Protein AF-A0A1M7KJ35-F1 (afdb_monomer_lite)

pLDDT: mean 88.98, std 11.98, range [30.45, 98.56]

Organism: Ruminococcus flavefaciens (NCBI:txid1265)

Secondary structure (DSSP, 8-state):
---HHHHHHHHHHHHHHHHHTS-THHHHHHHHHTSEE---SS-PSSSEEEEE--SSTTSPPEEEEEEEEEEESSEEEEEETTEEEEEEHHHHHHHHHHHHHHHHHHHHHT-SS--HHHHHHHHHHHHHHHHHHTT--HHHHHHHHHHHHHHHHTTHHHHHHHHHHHHHHHT-EEEEEEEEEEE----SEEEEETTEEEEESS-----BHHHHHHHHTS-TT--EEEEEEE-TT-SSEEEEEEETTSHHHHHHHTT-PPBEE--GGGS--TT--SEEEEEEEEEEEEETTEEEEEEEEEEEE--HHHHHHHHHHHHHHHHHHHHHT--EEE-HHHHHHHHHHGGGEEEEEE-SS-SS-EEEEESSPPPHHHHHHHHHHHHHHHTHHHHHHHTTTTTTGGG--

Sequence (401 aa):
MVTKKERELKCLNTAIENCLSQKGDSKRIGELMSGADVERKSDERPDFIRYVAPANKNDRGIVVGIEHFMVDHLSKEKLSKKKTKYQSMGRIHQSNTLSYFNKWQEKVLNSEHIPDEAITGLCDTLSAHFNNSAYATIKTFYYSFKSALDTHMASIGEYKRAIKVEADKRNADNRLIILIEVHSAFQNLFFHHNGKVHYENTPVLLVLDEFIQLLEKADKRVDYYVLTFGDTLDTSTQTVTINAKDIRGSLKKQHIPIYHYCGADLYLPKDLAFVNDYSMEMKHEEHGEEITFQAFPTMSTMRPEYKLKFIYSALRMVYYYYAKKEPVVLDLDVERTLEILFSYIVSWRKCKDDNWSYEPVCLVAPTVDYIEKAFDAFDKRWKISEILNQDLVSLLDSYDK

Structure (mmCIF, N/CA/C/O backbone):
data_AF-A0A1M7KJ35-F1
#
_entry.id   AF-A0A1M7KJ35-F1
#
loop_
_atom_site.group_PDB
_atom_site.id
_atom_site.type_symbol
_atom_site.label_atom_id
_atom_site.label_alt_id
_atom_site.label_comp_id
_atom_site.label_asym_id
_atom_site.label_entity_id
_atom_site.label_seq_id
_atom_site.pdbx_PDB_ins_code
_atom_site.Cartn_x
_atom_site.Cartn_y
_atom_site.Cartn_z
_atom_site.occupancy
_atom_site.B_iso_or_equiv
_atom_site.auth_seq_id
_atom_site.auth_comp_id
_atom_site.auth_asym_id
_atom_site.auth_atom_id
_atom_site.pdbx_PDB_model_num
ATOM 1 N N . MET A 1 1 ? 9.620 23.859 9.228 1.00 53.84 1 MET A N 1
ATOM 2 C CA . MET A 1 1 ? 9.799 22.392 9.322 1.00 53.84 1 MET A CA 1
ATOM 3 C C . MET A 1 1 ? 8.567 21.848 10.027 1.00 53.84 1 MET A C 1
ATOM 5 O O . MET A 1 1 ? 8.327 22.274 11.147 1.00 53.84 1 MET A O 1
ATOM 9 N N . VAL A 1 2 ? 7.759 21.007 9.375 1.00 65.00 2 VAL A N 1
ATOM 10 C CA . VAL A 1 2 ? 6.522 20.472 9.976 1.00 65.00 2 VAL A CA 1
ATOM 11 C C . VAL A 1 2 ? 6.892 19.502 11.104 1.00 65.00 2 VAL A C 1
ATOM 13 O O . VAL A 1 2 ? 7.695 18.583 10.903 1.00 65.00 2 VAL A O 1
ATOM 16 N N . THR A 1 3 ? 6.348 19.711 12.299 1.00 79.94 3 THR A N 1
ATOM 17 C CA . THR A 1 3 ? 6.600 18.860 13.467 1.00 79.94 3 THR A CA 1
ATOM 18 C C . THR A 1 3 ? 5.979 17.472 13.283 1.00 79.94 3 THR A C 1
ATOM 20 O O . THR A 1 3 ? 5.111 17.244 12.439 1.00 79.94 3 THR A O 1
ATOM 23 N N . LYS A 1 4 ? 6.415 16.493 14.089 1.00 82.38 4 LYS A N 1
ATOM 24 C CA . LYS A 1 4 ? 5.794 15.158 14.098 1.00 82.38 4 LYS A CA 1
ATOM 25 C C . LYS A 1 4 ? 4.282 15.258 14.362 1.00 82.38 4 LYS A C 1
ATOM 27 O O . LYS A 1 4 ? 3.518 14.677 13.602 1.00 82.38 4 LYS A O 1
ATOM 32 N N . LYS A 1 5 ? 3.879 16.048 15.362 1.00 85.44 5 LYS A N 1
ATOM 33 C CA . LYS A 1 5 ? 2.479 16.187 15.772 1.00 85.44 5 LYS A CA 1
ATOM 34 C C . LYS A 1 5 ? 1.598 16.822 14.695 1.00 85.44 5 LYS A C 1
ATOM 36 O O . LYS A 1 5 ? 0.477 16.373 14.484 1.00 85.44 5 LYS A O 1
ATOM 41 N N . GLU A 1 6 ? 2.113 17.826 13.988 1.00 86.88 6 GLU A N 1
ATOM 42 C CA . GLU A 1 6 ? 1.404 18.463 12.868 1.00 86.88 6 GLU A CA 1
ATOM 43 C C . GLU A 1 6 ? 1.148 17.483 11.718 1.00 86.88 6 GLU A C 1
ATOM 45 O O . GLU A 1 6 ? 0.059 17.487 11.151 1.00 86.88 6 GLU A O 1
ATOM 50 N N . ARG A 1 7 ? 2.104 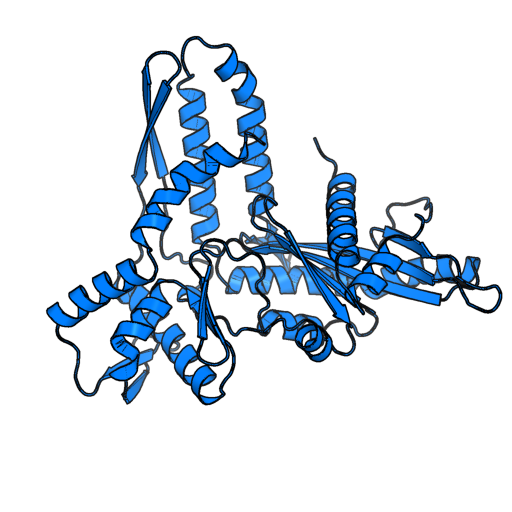16.597 11.402 1.00 84.88 7 ARG A N 1
ATOM 51 C CA . ARG A 1 7 ? 1.903 15.553 10.379 1.00 84.88 7 ARG A CA 1
ATOM 52 C C . ARG A 1 7 ? 0.849 14.533 10.787 1.00 84.88 7 ARG A C 1
ATOM 54 O O . ARG A 1 7 ? -0.015 14.203 9.985 1.00 84.88 7 ARG A O 1
ATOM 61 N N . GLU A 1 8 ? 0.900 14.066 12.031 1.00 89.94 8 GLU A N 1
ATOM 62 C CA . GLU A 1 8 ? -0.106 13.140 12.566 1.00 89.94 8 GLU A CA 1
ATOM 63 C C . GLU A 1 8 ? -1.503 13.768 12.524 1.00 89.94 8 GLU A C 1
ATOM 65 O O . GLU A 1 8 ? -2.471 13.110 12.151 1.00 89.94 8 GLU A O 1
ATOM 70 N N . LEU A 1 9 ? -1.605 15.061 12.851 1.00 91.88 9 LEU A N 1
ATOM 71 C CA . LEU A 1 9 ? -2.861 15.801 12.782 1.00 91.88 9 LEU A CA 1
ATOM 72 C C . LEU A 1 9 ? -3.337 15.993 11.334 1.00 91.88 9 LEU A C 1
ATOM 74 O O . LEU A 1 9 ? -4.525 15.817 11.075 1.00 91.88 9 LEU A O 1
ATOM 78 N N . LYS A 1 10 ? -2.436 16.292 10.385 1.00 91.94 10 LYS A N 1
ATOM 79 C CA . LYS A 1 10 ? -2.764 16.359 8.948 1.00 91.94 10 LYS A CA 1
ATOM 80 C C . LYS A 1 10 ? -3.323 15.020 8.454 1.00 91.94 10 LYS A C 1
ATOM 82 O O . LYS A 1 10 ? -4.372 15.002 7.813 1.00 91.94 10 LYS A O 1
ATOM 87 N N . CYS A 1 11 ? -2.662 13.911 8.792 1.00 91.88 11 CYS A N 1
ATOM 88 C CA . CYS A 1 11 ? -3.112 12.566 8.429 1.00 91.88 11 CYS A CA 1
ATOM 89 C C . CYS A 1 11 ? -4.494 12.257 9.028 1.00 91.88 11 CYS A C 1
ATOM 91 O O . CYS A 1 11 ? -5.392 11.810 8.315 1.00 91.88 11 CYS A O 1
ATOM 93 N N . LEU A 1 12 ? -4.700 12.564 10.315 1.00 95.56 12 LEU A N 1
ATOM 94 C CA . LEU A 1 12 ? -5.993 12.395 10.980 1.00 95.56 12 LEU A CA 1
ATOM 95 C C . LEU A 1 12 ? -7.101 13.211 10.300 1.00 95.56 12 LEU A C 1
ATOM 97 O O . LEU A 1 12 ? -8.171 12.670 10.034 1.00 95.56 12 LEU A O 1
ATOM 101 N N . ASN A 1 13 ? -6.857 14.488 10.004 1.00 95.75 13 ASN A N 1
ATOM 102 C CA . ASN A 1 13 ? -7.851 15.353 9.367 1.00 95.75 13 ASN A CA 1
ATOM 103 C C . ASN A 1 13 ? -8.199 14.868 7.955 1.00 95.75 13 ASN A C 1
ATOM 105 O O . ASN A 1 13 ? -9.376 14.766 7.625 1.00 95.75 13 ASN A O 1
ATOM 109 N N . THR A 1 14 ? -7.196 14.460 7.174 1.00 94.62 14 THR A N 1
ATOM 110 C CA . THR A 1 14 ? -7.402 13.868 5.841 1.00 94.62 14 THR A CA 1
ATOM 111 C C . THR A 1 14 ? -8.256 12.599 5.935 1.00 94.62 14 THR A C 1
ATOM 113 O O . THR A 1 14 ? -9.224 12.425 5.197 1.00 94.62 14 THR A O 1
ATOM 116 N N . ALA A 1 15 ? -7.962 11.723 6.904 1.00 96.19 15 ALA A N 1
ATOM 117 C CA . ALA A 1 15 ? -8.751 10.518 7.142 1.00 96.19 15 ALA A CA 1
ATOM 118 C C . ALA A 1 15 ? -10.198 10.843 7.551 1.00 96.19 15 ALA A C 1
ATOM 120 O O . ALA A 1 15 ? -11.126 10.184 7.086 1.00 96.19 15 ALA A O 1
ATOM 121 N N . ILE A 1 16 ? -10.403 11.859 8.396 1.00 97.38 16 ILE A N 1
ATOM 122 C CA . ILE A 1 16 ? -11.730 12.347 8.790 1.00 97.38 16 ILE A CA 1
ATOM 123 C C . ILE A 1 16 ? -12.509 12.826 7.564 1.00 97.38 16 ILE A C 1
ATOM 125 O O . ILE A 1 16 ? -13.625 12.360 7.348 1.00 97.38 16 ILE A O 1
ATOM 129 N N . GLU A 1 17 ? -11.928 13.706 6.751 1.00 96.69 17 GLU A N 1
ATOM 130 C CA . GLU A 1 17 ? -12.563 14.253 5.547 1.00 96.69 17 GLU A CA 1
ATOM 131 C C . GLU A 1 17 ? -12.962 13.136 4.572 1.00 96.69 17 GLU A C 1
ATOM 133 O O . GLU A 1 17 ? -14.123 13.053 4.155 1.00 96.69 17 GLU A O 1
ATOM 138 N N . ASN A 1 18 ? -12.044 12.202 4.307 1.00 95.12 18 ASN A N 1
ATOM 139 C CA . ASN A 1 18 ? -12.299 11.039 3.459 1.00 95.12 18 ASN A CA 1
ATOM 140 C C . ASN A 1 18 ? -13.377 10.107 4.030 1.00 95.12 18 ASN A C 1
ATOM 142 O O . ASN A 1 18 ? -14.137 9.510 3.272 1.00 95.12 18 ASN A O 1
ATOM 146 N N . CYS A 1 19 ? -13.462 9.952 5.352 1.00 96.56 19 CYS A N 1
ATOM 147 C CA . CYS A 1 19 ? -14.501 9.141 5.985 1.00 96.56 19 CYS A CA 1
ATOM 148 C C . CYS A 1 19 ? -15.874 9.823 5.926 1.00 96.56 19 CYS A C 1
ATOM 150 O O . CYS A 1 19 ? -16.879 9.162 5.665 1.00 96.56 19 CYS A O 1
ATOM 152 N N . LEU A 1 20 ? -15.931 11.136 6.165 1.00 96.69 20 LEU A N 1
ATOM 153 C CA . LEU A 1 20 ? -17.172 11.914 6.190 1.00 96.69 20 LEU A CA 1
ATOM 154 C C . LEU A 1 20 ? -17.815 12.062 4.805 1.00 96.69 20 LEU A C 1
ATOM 156 O O . LEU A 1 20 ? -19.041 12.171 4.723 1.00 96.69 20 LEU A O 1
ATOM 160 N N . SER A 1 21 ? -17.017 12.037 3.733 1.00 95.25 21 SER A N 1
ATOM 161 C CA . SER A 1 21 ? -17.513 12.040 2.348 1.00 95.25 21 SER A CA 1
ATOM 162 C C . SER A 1 21 ? -18.141 10.702 1.925 1.00 95.25 21 SER A C 1
ATOM 164 O O . SER A 1 21 ? -18.911 10.646 0.963 1.00 95.25 21 SER A O 1
ATOM 166 N N . GLN A 1 22 ? -17.864 9.624 2.664 1.00 94.06 22 GLN A N 1
ATOM 167 C CA . GLN A 1 22 ? -18.440 8.300 2.441 1.00 94.06 22 GLN A CA 1
ATOM 168 C C . GLN A 1 22 ? -19.813 8.146 3.127 1.00 94.06 22 GLN A C 1
ATOM 170 O O . GLN A 1 22 ? -20.380 9.070 3.711 1.00 94.06 22 GLN A O 1
ATOM 175 N N . LYS A 1 23 ? -20.403 6.950 3.030 1.00 92.06 23 LYS A N 1
ATOM 176 C CA . LYS A 1 23 ? -21.701 6.601 3.634 1.00 92.06 23 LYS A CA 1
ATOM 177 C C . LYS A 1 23 ? -21.543 5.467 4.649 1.00 92.06 23 LYS A C 1
ATOM 179 O O . LYS A 1 23 ? -20.511 4.803 4.705 1.00 92.06 23 LYS A O 1
ATOM 184 N N . GLY A 1 24 ? -22.592 5.219 5.433 1.00 92.62 24 GLY A N 1
ATOM 185 C CA . GLY A 1 24 ? -22.665 4.064 6.331 1.00 92.62 24 GLY A CA 1
ATOM 186 C C . GLY A 1 24 ? -21.606 4.086 7.437 1.00 92.62 24 GLY A C 1
ATOM 187 O O . GLY A 1 24 ? -21.405 5.111 8.089 1.00 92.62 24 GLY A O 1
ATOM 188 N N . ASP A 1 25 ? -20.951 2.942 7.654 1.00 92.81 25 ASP A N 1
ATOM 189 C CA . ASP A 1 25 ? -19.978 2.763 8.737 1.00 92.81 25 ASP A CA 1
ATOM 190 C C . ASP A 1 25 ? -18.784 3.727 8.629 1.00 92.81 25 ASP A C 1
ATOM 192 O O . ASP A 1 25 ? -18.366 4.254 9.661 1.00 92.81 25 ASP A O 1
ATOM 196 N N . SER A 1 26 ? -18.296 4.028 7.417 1.00 95.62 26 SER A N 1
ATOM 197 C CA . SER A 1 26 ? -17.192 4.980 7.211 1.00 95.62 26 SER A CA 1
ATOM 198 C C . SER A 1 26 ? -17.527 6.369 7.738 1.00 95.62 26 SER A C 1
ATOM 200 O O . SER A 1 26 ? -16.767 6.917 8.533 1.00 95.62 26 SER A O 1
ATOM 202 N N . LYS A 1 27 ? -18.707 6.902 7.393 1.00 96.94 27 LYS A N 1
ATOM 203 C CA . LYS A 1 27 ? -19.150 8.214 7.886 1.00 96.94 27 LYS A CA 1
ATOM 204 C C . LYS A 1 27 ? -19.258 8.238 9.408 1.00 96.94 27 LYS A C 1
ATOM 206 O O . LYS A 1 27 ? -18.752 9.159 10.039 1.00 96.94 27 LYS A O 1
ATOM 211 N N . ARG A 1 28 ? -19.849 7.196 10.003 1.00 96.00 28 ARG A N 1
ATOM 212 C CA . ARG A 1 28 ? -19.984 7.079 11.463 1.00 96.00 28 ARG A CA 1
ATOM 213 C C . ARG A 1 28 ? -18.621 7.042 12.162 1.00 96.00 28 ARG A C 1
ATOM 215 O O . ARG A 1 28 ? -18.461 7.624 13.228 1.00 96.00 28 ARG A O 1
ATOM 222 N N . ILE A 1 29 ? -17.639 6.341 11.593 1.00 97.12 29 ILE A N 1
ATOM 223 C CA . ILE A 1 29 ? -16.272 6.306 12.136 1.00 97.12 29 ILE A CA 1
ATOM 224 C C . ILE A 1 29 ? -15.592 7.673 11.964 1.00 97.12 29 ILE A C 1
ATOM 226 O O . ILE A 1 29 ? -14.930 8.128 12.893 1.00 97.12 29 ILE A O 1
ATOM 230 N N . GLY A 1 30 ? -15.821 8.363 10.842 1.00 97.25 30 GLY A N 1
ATOM 231 C CA . GLY A 1 30 ? -15.420 9.759 10.644 1.00 97.25 30 GLY A CA 1
ATOM 232 C C . GLY A 1 30 ? -15.943 10.676 11.750 1.00 97.25 30 GLY A C 1
ATOM 233 O O . GLY A 1 30 ? -15.153 11.335 12.415 1.00 97.25 30 GLY A O 1
ATOM 234 N N . GLU A 1 31 ? -17.247 10.630 12.034 1.00 96.88 31 GLU A N 1
ATOM 235 C CA . GLU A 1 31 ? -17.891 11.410 13.105 1.00 96.88 31 GLU A CA 1
ATOM 236 C C . GLU A 1 31 ? -17.299 11.113 14.495 1.00 96.88 31 GLU A C 1
ATOM 238 O O . GLU A 1 31 ? -17.123 12.027 15.300 1.00 96.88 31 GLU A O 1
ATOM 243 N N . LEU A 1 32 ? -16.932 9.853 14.773 1.00 97.00 32 LEU A N 1
ATOM 244 C CA . LEU A 1 32 ? -16.229 9.484 16.008 1.00 97.00 32 LEU A CA 1
ATOM 245 C C . LEU A 1 32 ? -14.844 10.139 16.109 1.00 97.00 32 LEU A C 1
ATOM 247 O O . LEU A 1 32 ? -14.450 10.590 17.185 1.00 97.00 32 LEU A O 1
ATOM 251 N N . MET A 1 33 ? -14.104 10.184 15.000 1.00 97.44 33 MET A N 1
ATOM 252 C CA . MET A 1 33 ? -12.779 10.806 14.935 1.00 97.44 33 MET A CA 1
ATOM 253 C C . MET A 1 33 ? -12.842 12.342 14.974 1.00 97.44 33 MET A C 1
ATOM 255 O O . MET A 1 33 ? -11.896 12.966 15.448 1.00 97.44 33 MET A O 1
ATOM 259 N N . SER A 1 34 ? -13.954 12.949 14.542 1.00 97.19 34 SER A N 1
ATOM 260 C CA . SER A 1 34 ? -14.194 14.403 14.558 1.00 97.19 34 SER A CA 1
ATOM 261 C C . SER A 1 34 ? -14.578 14.982 15.927 1.00 97.19 34 SER A C 1
ATOM 263 O O . SER A 1 34 ? -14.921 16.161 16.011 1.00 97.19 34 SER A O 1
ATOM 265 N N . GLY A 1 35 ? -14.571 14.181 16.999 1.00 95.88 35 GLY A N 1
ATOM 266 C CA . GLY A 1 35 ? -14.898 14.655 18.346 1.00 95.88 35 GLY A CA 1
ATOM 267 C C . GLY A 1 35 ? -13.985 15.789 18.839 1.00 95.88 35 GLY A C 1
ATOM 268 O O . GLY A 1 35 ? -12.893 16.019 18.318 1.00 95.88 35 GLY A O 1
ATOM 269 N N . ALA A 1 36 ? -14.411 16.482 19.895 1.00 95.38 36 ALA A N 1
ATOM 270 C CA . ALA A 1 36 ? -13.626 17.553 20.506 1.00 95.38 36 ALA A CA 1
ATOM 271 C C . ALA A 1 36 ? -12.333 16.999 21.124 1.00 95.38 36 ALA A C 1
ATOM 273 O O . ALA A 1 36 ? -12.357 15.940 21.754 1.00 95.38 36 ALA A O 1
ATOM 274 N N . ASP A 1 37 ? -11.208 17.701 20.959 1.00 93.69 37 ASP A N 1
ATOM 275 C CA . ASP A 1 37 ? -9.947 17.281 21.577 1.00 93.69 37 ASP A CA 1
ATOM 276 C C . ASP A 1 37 ? -10.053 17.272 23.104 1.00 93.69 37 ASP A C 1
ATOM 278 O O . ASP A 1 37 ? -10.640 18.174 23.707 1.00 93.69 37 ASP A O 1
ATOM 282 N N . VAL A 1 38 ? -9.483 16.249 23.735 1.00 92.12 38 VAL A N 1
ATOM 283 C CA . VAL A 1 38 ? -9.353 16.197 25.189 1.00 92.12 38 VAL A CA 1
ATOM 284 C C . VAL A 1 38 ? -7.972 16.716 25.564 1.00 92.12 38 VAL A C 1
ATOM 286 O O . VAL A 1 38 ? -6.964 16.077 25.265 1.00 92.12 38 VAL A O 1
ATOM 289 N N . GLU A 1 39 ? -7.937 17.857 26.252 1.00 85.69 39 GLU A N 1
ATOM 290 C CA . GLU A 1 39 ? -6.696 18.461 26.738 1.00 85.69 39 GLU A CA 1
ATOM 291 C C . GLU A 1 39 ? -6.007 17.551 27.768 1.00 85.69 39 GLU A C 1
ATOM 293 O O . GLU A 1 39 ? -6.628 17.061 28.718 1.00 85.69 39 GLU A O 1
ATOM 298 N N . ARG A 1 40 ? -4.706 17.307 27.571 1.00 82.56 40 ARG A N 1
ATOM 299 C CA . ARG A 1 40 ? -3.896 16.393 28.388 1.00 82.56 40 ARG A CA 1
ATOM 300 C C . ARG A 1 40 ? -2.547 17.023 28.719 1.00 82.56 40 ARG A C 1
ATOM 302 O O . ARG A 1 40 ? -1.982 17.757 27.920 1.00 82.56 40 ARG A O 1
ATOM 309 N N . LYS A 1 41 ? -2.035 16.725 29.920 1.00 66.12 41 LYS A N 1
ATOM 310 C CA . LYS A 1 41 ? -0.802 17.321 30.474 1.00 66.12 41 LYS A CA 1
ATOM 311 C C . LYS A 1 41 ? 0.504 16.701 29.955 1.00 66.12 41 LYS A C 1
ATOM 313 O O . LYS A 1 41 ? 1.565 17.245 30.242 1.00 66.12 41 LYS A O 1
ATOM 318 N N . SER A 1 42 ? 0.453 15.571 29.256 1.00 61.72 42 SER A N 1
ATOM 319 C CA . SER A 1 42 ? 1.630 14.849 28.758 1.00 61.72 42 SER A CA 1
ATOM 320 C C . SER A 1 42 ? 1.397 14.324 27.339 1.00 61.72 42 SER A C 1
ATOM 322 O O . SER A 1 42 ? 0.248 14.162 26.916 1.00 61.72 42 SER A O 1
ATOM 324 N N . ASP A 1 43 ? 2.499 14.025 26.638 1.00 62.16 43 ASP A N 1
ATOM 325 C CA . ASP A 1 43 ? 2.565 13.302 25.353 1.00 62.16 43 ASP A CA 1
ATOM 326 C C . ASP A 1 43 ? 2.126 11.831 25.511 1.00 62.16 43 ASP A C 1
ATOM 328 O O . ASP A 1 43 ? 2.831 10.882 25.156 1.00 62.16 43 ASP A O 1
ATOM 332 N N . GLU A 1 44 ? 0.976 11.614 26.141 1.00 69.56 44 GLU A N 1
ATOM 333 C CA . GLU A 1 44 ? 0.509 10.289 26.486 1.00 69.56 44 GLU A CA 1
ATOM 334 C C . GLU A 1 44 ? -0.241 9.660 25.326 1.00 69.56 44 GLU A C 1
ATOM 336 O O . GLU A 1 44 ? -1.219 10.170 24.793 1.00 69.56 44 GLU A O 1
ATOM 341 N N . ARG A 1 45 ? 0.242 8.480 24.988 1.00 82.62 45 ARG A N 1
ATOM 342 C CA . ARG A 1 45 ? -0.388 7.455 24.177 1.00 82.62 45 ARG A CA 1
ATOM 343 C C . ARG A 1 45 ? -1.858 7.205 24.593 1.00 82.62 45 ARG A C 1
ATOM 345 O O . ARG A 1 45 ? -2.113 7.009 25.781 1.00 82.62 45 ARG A O 1
ATOM 352 N N . PRO A 1 46 ? -2.826 7.125 23.662 1.00 92.62 46 PRO A N 1
ATOM 353 C CA . PRO A 1 46 ? -2.633 7.185 22.221 1.00 92.62 46 PRO A CA 1
ATOM 354 C C . PRO A 1 46 ? -2.447 8.621 21.713 1.00 92.62 46 PRO A C 1
ATOM 356 O O . PRO A 1 46 ? -2.754 9.579 22.433 1.00 92.62 46 PRO A O 1
ATOM 359 N N . ASP A 1 47 ? -1.961 8.768 20.480 1.00 93.50 47 ASP A N 1
ATOM 360 C CA . ASP A 1 47 ? -1.617 10.076 19.900 1.00 93.50 47 ASP A CA 1
ATOM 361 C C . ASP A 1 47 ? -2.740 11.117 20.047 1.00 93.50 47 ASP A C 1
ATOM 363 O O . ASP A 1 47 ? -2.470 12.277 20.370 1.00 93.50 47 ASP A O 1
ATOM 367 N N . PHE A 1 48 ? -4.006 10.717 19.905 1.00 94.88 48 PHE A N 1
ATOM 368 C CA . PHE A 1 48 ? -5.158 11.595 20.123 1.00 94.88 48 PHE A CA 1
ATOM 369 C C . PHE A 1 48 ? -6.200 10.964 21.046 1.00 94.88 48 PHE A C 1
ATOM 371 O O . PHE A 1 48 ? -6.444 9.759 21.002 1.00 94.88 48 PHE A O 1
ATOM 378 N N . ILE A 1 49 ? -6.868 11.799 21.845 1.00 95.69 49 ILE A N 1
ATOM 379 C CA . ILE A 1 49 ? -8.095 11.430 22.554 1.00 95.69 49 ILE A CA 1
ATOM 380 C C . ILE A 1 49 ? -9.159 12.467 22.214 1.00 95.69 49 ILE A C 1
ATOM 382 O O . ILE A 1 49 ? -8.987 13.652 22.484 1.00 95.69 49 ILE A O 1
ATOM 386 N N . ARG A 1 50 ? -10.264 12.005 21.629 1.00 96.62 50 ARG A N 1
ATOM 387 C CA . ARG A 1 50 ? -11.410 12.825 21.229 1.00 96.62 50 ARG A CA 1
ATOM 388 C C . ARG A 1 50 ? -12.632 12.476 22.068 1.00 96.62 50 ARG A C 1
ATOM 390 O O . ARG A 1 50 ? -12.816 11.323 22.456 1.00 96.62 50 ARG A O 1
ATOM 397 N N . TYR A 1 51 ? -13.481 13.458 22.335 1.00 97.19 51 TYR A N 1
ATOM 398 C CA . TYR A 1 51 ? -14.757 13.278 23.015 1.00 97.19 51 TYR A CA 1
ATOM 399 C C . TYR A 1 51 ? -15.918 13.657 22.099 1.00 97.19 51 TYR A C 1
ATOM 401 O O . TYR A 1 51 ? -15.987 14.771 21.580 1.00 97.19 51 TYR A O 1
ATOM 409 N N . VAL A 1 52 ? -16.855 12.728 21.944 1.00 96.88 52 VAL A N 1
ATOM 410 C CA . VAL A 1 52 ? -18.124 12.932 21.248 1.00 96.88 52 VAL A CA 1
ATOM 411 C C . VAL A 1 52 ? -19.220 13.024 22.300 1.00 96.88 52 VAL A C 1
ATOM 413 O O . VAL A 1 52 ? -19.469 12.068 23.039 1.00 96.88 52 VAL A O 1
ATOM 416 N N . ALA A 1 53 ? -19.856 14.191 22.391 1.00 93.38 53 ALA A N 1
ATOM 417 C CA . ALA A 1 53 ? -20.970 14.403 23.304 1.00 93.38 53 ALA A CA 1
ATOM 418 C C . ALA A 1 53 ? -22.172 13.522 22.913 1.00 93.38 53 ALA A C 1
ATOM 420 O O . ALA A 1 53 ? -22.374 13.254 21.727 1.00 93.38 53 ALA A O 1
ATOM 421 N N . PRO A 1 54 ? -22.981 13.068 23.885 1.00 91.94 54 PRO A N 1
ATOM 422 C CA . PRO A 1 54 ? -24.179 12.303 23.574 1.00 91.94 54 PRO A CA 1
ATOM 423 C C . PRO A 1 54 ? -25.174 13.158 22.784 1.00 91.94 54 PRO A C 1
ATOM 425 O O . PRO A 1 54 ? -25.358 14.340 23.079 1.00 91.94 54 PRO A O 1
ATOM 428 N N . ALA A 1 55 ? -25.850 12.547 21.810 1.00 84.56 55 ALA A N 1
ATOM 429 C CA . ALA A 1 55 ? -26.883 13.226 21.028 1.00 84.56 55 ALA A CA 1
ATOM 430 C C . ALA A 1 55 ? -28.117 13.572 21.882 1.00 84.56 55 ALA A C 1
ATOM 432 O O . ALA A 1 55 ? -28.768 14.587 21.648 1.00 84.56 55 ALA A O 1
ATOM 433 N N . ASN A 1 56 ? -28.417 12.748 22.894 1.00 86.56 56 ASN A N 1
ATOM 434 C CA . ASN A 1 56 ? -29.564 12.907 23.786 1.00 86.56 56 ASN A CA 1
ATOM 435 C C . ASN A 1 56 ? -29.162 12.758 25.257 1.00 86.56 56 ASN A C 1
ATOM 437 O O . ASN A 1 56 ? -28.187 12.092 25.586 1.00 86.56 56 ASN A O 1
ATOM 441 N N . LYS A 1 57 ? -29.985 13.286 26.173 1.00 78.62 57 LYS A N 1
ATOM 442 C CA . LYS A 1 57 ? -29.751 13.197 27.632 1.00 78.62 57 LYS A CA 1
ATOM 443 C C . LYS A 1 57 ? -29.708 11.766 28.192 1.00 78.62 57 LYS A C 1
ATOM 445 O O . LYS A 1 57 ? -29.190 11.575 29.287 1.00 78.62 57 LYS A O 1
ATOM 450 N N . ASN A 1 58 ? -30.270 10.796 27.471 1.00 81.56 58 ASN A N 1
ATOM 451 C CA . ASN A 1 58 ? -30.313 9.391 27.885 1.00 81.56 58 ASN A CA 1
ATOM 452 C C . ASN A 1 58 ? -29.138 8.567 27.333 1.00 81.56 58 ASN A C 1
ATOM 454 O O . ASN A 1 58 ? -28.941 7.437 27.775 1.00 81.56 58 ASN A O 1
ATOM 458 N N . ASP A 1 59 ? -28.367 9.122 26.394 1.00 87.56 59 ASP A N 1
ATOM 459 C CA . ASP A 1 59 ? -27.219 8.451 25.791 1.00 87.56 59 ASP A CA 1
ATOM 460 C C . ASP A 1 59 ? -25.938 8.812 26.549 1.00 87.56 59 ASP A C 1
ATOM 462 O O . ASP A 1 59 ? -25.812 9.889 27.139 1.00 87.56 59 ASP A O 1
ATOM 466 N N . ARG A 1 60 ? -24.953 7.913 26.522 1.00 91.38 60 ARG A N 1
ATOM 467 C CA . ARG A 1 60 ? -23.604 8.216 27.007 1.00 91.38 60 ARG A CA 1
ATOM 468 C C . ARG A 1 60 ? -22.781 8.830 25.884 1.00 91.38 60 ARG A C 1
ATOM 470 O O . ARG A 1 60 ? -22.881 8.410 24.734 1.00 91.38 60 ARG A O 1
ATOM 477 N N . GLY A 1 61 ? -21.955 9.818 26.227 1.00 95.25 61 GLY A N 1
ATOM 478 C CA . GLY A 1 61 ? -20.916 10.292 25.315 1.00 95.25 61 GLY A CA 1
ATOM 479 C C . GLY A 1 61 ? -19.895 9.190 25.034 1.00 95.25 61 GLY A C 1
ATOM 480 O O . GLY A 1 61 ? -19.895 8.148 25.693 1.00 95.25 61 GLY A O 1
ATOM 481 N N . ILE A 1 62 ? -18.999 9.421 24.080 1.00 97.75 62 ILE A N 1
ATOM 482 C CA . ILE A 1 62 ? -17.961 8.455 23.708 1.00 97.75 62 ILE A CA 1
ATOM 483 C C . ILE A 1 62 ? -16.600 9.143 23.752 1.00 97.75 62 ILE A C 1
ATOM 485 O O . ILE A 1 62 ? -16.392 10.172 23.114 1.00 97.75 62 ILE A O 1
ATOM 489 N N . VAL A 1 63 ? -15.658 8.556 24.485 1.00 97.69 63 VAL A N 1
ATOM 490 C CA . VAL A 1 63 ? -14.238 8.911 24.425 1.00 97.69 63 VAL A CA 1
ATOM 491 C C . VAL A 1 63 ? -13.534 7.958 23.466 1.00 97.69 63 VAL A C 1
ATOM 493 O O . VAL A 1 63 ? -13.561 6.737 23.629 1.00 97.69 63 VAL A O 1
ATOM 496 N N . VAL A 1 64 ? -12.886 8.520 22.456 1.00 98.06 64 VAL A N 1
ATOM 497 C CA . VAL A 1 64 ? -12.213 7.786 21.389 1.00 98.06 64 VAL A CA 1
ATOM 498 C C . VAL A 1 64 ? -10.720 8.048 21.493 1.00 98.06 64 VAL A C 1
ATOM 500 O O . VAL A 1 64 ? -10.281 9.185 21.348 1.00 98.06 64 VAL A O 1
ATOM 503 N N . GLY A 1 65 ? -9.932 7.007 21.743 1.00 97.62 65 GLY A N 1
ATOM 504 C CA . GLY A 1 65 ? -8.487 7.078 21.541 1.00 97.62 65 GLY A CA 1
ATOM 505 C C . GLY A 1 65 ? -8.126 6.715 20.110 1.00 97.62 65 GLY A C 1
ATOM 506 O O . GLY A 1 65 ? -8.679 5.754 19.574 1.00 97.62 65 GLY A O 1
ATOM 507 N N . ILE A 1 66 ? -7.202 7.461 19.513 1.00 97.88 66 ILE A N 1
ATOM 508 C CA . ILE A 1 66 ? -6.725 7.257 18.146 1.00 97.88 66 ILE A CA 1
ATOM 509 C C . ILE A 1 66 ? -5.204 7.172 18.195 1.00 97.88 66 ILE A C 1
ATOM 511 O O . ILE A 1 66 ? -4.544 8.163 18.505 1.00 97.88 66 ILE A O 1
ATOM 515 N N . GLU A 1 67 ? -4.665 5.986 17.930 1.00 97.44 67 GLU A N 1
ATOM 516 C CA . GLU A 1 67 ? -3.224 5.788 17.751 1.00 97.44 67 GLU A CA 1
ATOM 517 C C . GLU A 1 67 ? -2.901 5.840 16.262 1.00 97.44 67 GLU A C 1
ATOM 519 O O . GLU A 1 67 ? -3.558 5.156 15.474 1.00 97.44 67 GLU A O 1
ATOM 524 N N . HIS A 1 68 ? -1.894 6.624 15.888 1.00 95.69 68 HIS A N 1
ATOM 525 C CA . HIS A 1 68 ? -1.408 6.749 14.523 1.00 95.69 68 HIS A CA 1
ATOM 526 C C . HIS A 1 68 ? -0.059 6.051 14.361 1.00 95.69 68 HIS A C 1
ATOM 528 O O . HIS A 1 68 ? 0.844 6.160 15.190 1.00 95.69 68 HIS A O 1
ATOM 534 N N . PHE A 1 69 ? 0.104 5.349 13.245 1.00 93.38 69 PHE A N 1
ATOM 535 C CA . PHE A 1 69 ? 1.429 5.011 12.751 1.00 93.38 69 PHE A CA 1
ATOM 536 C C . PHE A 1 69 ? 1.444 4.864 11.242 1.00 93.38 69 PHE A C 1
ATOM 538 O O . PHE A 1 69 ? 0.419 4.656 10.599 1.00 93.38 69 PHE A O 1
ATOM 545 N N . MET A 1 70 ? 2.649 4.940 10.688 1.00 90.75 70 MET A N 1
ATOM 546 C CA . MET A 1 70 ? 2.881 4.836 9.258 1.00 90.75 70 MET A CA 1
ATOM 547 C C . MET A 1 70 ? 3.600 3.535 8.919 1.00 90.75 70 MET A C 1
ATOM 549 O O . MET A 1 70 ? 4.534 3.123 9.615 1.00 90.75 70 MET A O 1
ATOM 553 N N . VAL A 1 71 ? 3.185 2.932 7.815 1.00 91.38 71 VAL A N 1
ATOM 554 C CA . VAL A 1 71 ? 3.827 1.808 7.150 1.00 91.38 71 VAL A CA 1
ATOM 555 C C . VAL A 1 71 ? 4.221 2.254 5.752 1.00 91.38 71 VAL A C 1
ATOM 557 O O . VAL A 1 71 ? 3.438 2.885 5.055 1.00 91.38 71 VAL A O 1
ATOM 560 N N . ASP A 1 72 ? 5.434 1.906 5.342 1.00 89.56 72 ASP A N 1
ATOM 561 C CA . ASP A 1 72 ? 6.000 2.328 4.064 1.00 89.56 72 ASP A CA 1
ATOM 562 C C . ASP A 1 72 ? 6.511 1.114 3.284 1.00 89.56 72 ASP A C 1
ATOM 564 O O . ASP A 1 72 ? 7.218 0.267 3.853 1.00 89.56 72 ASP A O 1
ATOM 568 N N . HIS A 1 73 ? 6.145 1.033 2.002 1.00 89.38 73 HIS A N 1
ATOM 569 C CA . HIS A 1 73 ? 6.689 0.070 1.048 1.00 89.38 73 HIS A CA 1
ATOM 570 C C . HIS A 1 73 ? 8.192 0.299 0.862 1.00 89.38 73 HIS A C 1
ATOM 572 O O . HIS A 1 73 ? 8.977 -0.651 0.960 1.00 89.38 73 HIS A O 1
ATOM 578 N N . LEU A 1 74 ? 8.604 1.563 0.712 1.00 87.00 74 LEU A N 1
ATOM 579 C CA . LEU A 1 74 ? 10.007 1.954 0.664 1.00 87.00 74 LEU A CA 1
ATOM 580 C C . LEU A 1 74 ? 10.583 1.878 2.076 1.00 87.00 74 LEU A C 1
ATOM 582 O O . LEU A 1 74 ? 10.655 2.862 2.810 1.00 87.00 74 LEU A O 1
ATOM 586 N N . SER A 1 75 ? 10.983 0.684 2.496 1.00 85.62 75 SER A N 1
ATOM 587 C CA . SER A 1 75 ? 11.494 0.452 3.841 1.00 85.62 75 SER A CA 1
ATOM 588 C C . SER A 1 75 ? 12.773 -0.361 3.829 1.00 85.62 75 SER A C 1
ATOM 590 O O . SER A 1 75 ? 12.949 -1.295 3.051 1.00 85.62 75 SER A O 1
ATOM 592 N N . LYS A 1 76 ? 13.680 -0.001 4.738 1.00 84.44 76 LYS A N 1
ATOM 593 C CA . LYS A 1 76 ? 14.960 -0.680 4.903 1.00 84.44 76 LYS A CA 1
ATOM 594 C C . LYS A 1 76 ? 15.048 -1.330 6.267 1.00 84.44 76 LYS A C 1
ATOM 596 O O . LYS A 1 76 ? 14.760 -0.709 7.296 1.00 84.44 76 LYS A O 1
ATOM 601 N N . GLU A 1 77 ? 15.497 -2.578 6.277 1.00 82.88 77 GLU A N 1
ATOM 602 C CA . GLU A 1 77 ? 15.801 -3.271 7.517 1.00 82.88 77 GLU A CA 1
ATOM 603 C C . GLU A 1 77 ? 16.988 -2.605 8.225 1.00 82.88 77 GLU A C 1
ATOM 605 O O . GLU A 1 77 ? 18.048 -2.368 7.642 1.00 82.88 77 GLU A O 1
ATOM 610 N N . LYS A 1 78 ? 16.822 -2.331 9.517 1.00 80.81 78 LYS A N 1
ATOM 611 C CA . LYS A 1 78 ? 17.855 -1.798 10.395 1.00 80.81 78 LYS A CA 1
ATOM 612 C C . LYS A 1 78 ? 17.992 -2.681 11.625 1.00 80.81 78 LYS A C 1
ATOM 614 O O . LYS A 1 78 ? 17.059 -2.837 12.417 1.00 80.81 78 LYS A O 1
ATOM 619 N N . LEU A 1 79 ? 19.195 -3.207 11.825 1.00 74.75 79 LEU A N 1
ATOM 620 C CA . LEU A 1 79 ? 19.550 -3.918 13.047 1.00 74.75 79 LEU A CA 1
ATOM 621 C C . LEU A 1 79 ? 19.694 -2.907 14.192 1.00 74.75 79 LEU A C 1
ATOM 623 O O . LEU A 1 79 ? 20.522 -1.999 14.142 1.00 74.75 79 LEU A O 1
ATOM 627 N N . SER A 1 80 ? 18.883 -3.049 15.242 1.00 65.50 80 SER A N 1
ATOM 628 C CA . SER A 1 80 ? 18.961 -2.201 16.434 1.00 65.50 80 SER A CA 1
ATOM 629 C C . SER A 1 80 ? 18.974 -3.056 17.691 1.00 65.50 80 SER A C 1
ATOM 631 O O . SER A 1 80 ? 17.982 -3.711 17.986 1.00 65.50 80 SER A O 1
ATOM 633 N N . LYS A 1 81 ? 20.088 -3.043 18.443 1.00 54.62 81 LYS A N 1
ATOM 634 C CA . LYS A 1 81 ? 20.214 -3.573 19.820 1.00 54.62 81 LYS A CA 1
ATOM 635 C C . LYS A 1 81 ? 19.332 -4.816 20.105 1.00 54.62 81 LYS A C 1
ATOM 637 O O . LYS A 1 81 ? 18.581 -4.817 21.076 1.00 54.62 81 LYS A O 1
ATOM 642 N N . LYS A 1 82 ? 19.442 -5.866 19.271 1.00 59.25 82 LYS A N 1
ATOM 643 C CA . LYS A 1 82 ? 18.729 -7.171 19.353 1.00 59.25 82 LYS A CA 1
ATOM 644 C C . LYS A 1 82 ? 17.305 -7.271 18.767 1.00 59.25 82 LYS A C 1
ATOM 646 O O . LYS A 1 82 ? 16.667 -8.303 18.952 1.00 59.25 82 LYS A O 1
ATOM 651 N N . LYS A 1 83 ? 16.794 -6.265 18.054 1.00 64.25 83 LYS A N 1
ATOM 652 C CA . LYS A 1 83 ? 15.547 -6.367 17.276 1.00 64.25 83 LYS A CA 1
ATOM 653 C C . LYS A 1 83 ? 15.745 -5.831 15.862 1.00 64.25 83 LYS A C 1
ATOM 655 O O . LYS A 1 83 ? 16.371 -4.787 15.665 1.00 64.25 83 LYS A O 1
ATOM 660 N N . THR A 1 84 ? 15.173 -6.535 14.896 1.00 72.88 84 THR A N 1
ATOM 661 C CA . THR A 1 84 ? 14.988 -6.017 13.545 1.00 72.88 84 THR A CA 1
ATOM 662 C C . THR A 1 84 ? 13.935 -4.911 13.587 1.00 72.88 84 THR A C 1
ATOM 664 O O . THR A 1 84 ? 12.850 -5.111 14.132 1.00 72.88 84 THR A O 1
ATOM 667 N N . LYS A 1 85 ? 14.268 -3.737 13.044 1.00 79.50 85 LYS A N 1
ATOM 668 C CA . LYS A 1 85 ? 13.331 -2.631 12.812 1.00 79.50 85 LYS A CA 1
ATOM 669 C C . LYS A 1 85 ? 13.313 -2.291 11.329 1.00 79.50 85 LYS A C 1
ATOM 671 O O . LYS A 1 85 ? 14.310 -2.505 10.650 1.00 79.50 85 LYS A O 1
ATOM 676 N N . TYR A 1 86 ? 12.222 -1.703 10.863 1.00 82.25 86 TYR A N 1
ATOM 677 C CA . TYR A 1 86 ? 12.114 -1.182 9.504 1.00 82.25 86 TYR A CA 1
ATOM 678 C C . TYR A 1 86 ? 12.084 0.344 9.557 1.00 82.25 86 TYR A C 1
ATOM 680 O O . TYR A 1 86 ? 11.313 0.935 10.314 1.00 82.25 86 TYR A O 1
ATOM 688 N N . GLN A 1 87 ? 12.993 0.980 8.821 1.00 83.00 87 GLN A N 1
ATOM 689 C CA . GLN A 1 87 ? 13.055 2.430 8.668 1.00 83.00 87 GLN A CA 1
ATOM 690 C C . GLN A 1 87 ? 12.365 2.810 7.358 1.00 83.00 87 GLN A C 1
ATOM 692 O O . GLN A 1 87 ? 12.713 2.262 6.316 1.00 83.00 87 GLN A O 1
ATOM 697 N N . SER A 1 88 ? 11.419 3.750 7.413 1.00 83.44 88 SER A N 1
ATOM 698 C CA . SER A 1 88 ? 10.814 4.336 6.211 1.00 83.44 88 SER A CA 1
ATOM 699 C C . SER A 1 88 ? 11.857 5.152 5.451 1.00 83.44 88 SER A C 1
ATOM 701 O O . SER A 1 88 ? 12.431 6.107 5.985 1.00 83.44 88 SER A O 1
ATOM 703 N N . MET A 1 89 ? 12.095 4.748 4.210 1.00 83.44 89 MET A N 1
ATOM 704 C CA . MET A 1 89 ? 12.918 5.454 3.239 1.00 83.44 89 MET A CA 1
ATOM 705 C C . MET A 1 89 ? 12.096 6.510 2.500 1.00 83.44 89 MET A C 1
ATOM 707 O O . MET A 1 89 ? 12.665 7.538 2.143 1.00 83.44 89 MET A O 1
ATOM 711 N N . GLY A 1 90 ? 10.774 6.342 2.369 1.00 80.75 90 GLY A N 1
ATOM 712 C CA . GLY A 1 90 ? 9.879 7.359 1.817 1.00 80.75 90 GLY A CA 1
ATOM 713 C C . GLY A 1 90 ? 9.960 8.680 2.583 1.00 80.75 90 GLY A C 1
ATOM 714 O O . GLY A 1 90 ? 10.161 9.728 1.979 1.00 80.75 90 GLY A O 1
ATOM 715 N N . ARG A 1 91 ? 9.969 8.656 3.925 1.00 79.38 91 ARG A N 1
ATOM 716 C CA . ARG A 1 91 ? 10.172 9.877 4.738 1.00 79.38 91 ARG A CA 1
ATOM 717 C C . ARG A 1 91 ? 11.538 10.523 4.537 1.00 79.38 91 ARG A C 1
ATOM 719 O O . ARG A 1 91 ? 11.649 11.748 4.556 1.00 79.38 91 ARG A O 1
ATOM 726 N N . ILE A 1 92 ? 12.583 9.710 4.387 1.00 82.56 92 ILE A N 1
ATOM 727 C CA . ILE A 1 92 ? 13.929 10.219 4.099 1.00 82.56 92 ILE A CA 1
ATOM 728 C C . ILE A 1 92 ? 13.922 10.889 2.725 1.00 82.56 92 ILE A C 1
ATOM 730 O O . ILE A 1 92 ? 14.434 11.993 2.585 1.00 82.56 92 ILE A O 1
ATOM 734 N N . HIS A 1 93 ? 13.276 10.270 1.741 1.00 81.88 93 HIS A N 1
ATOM 735 C CA . HIS A 1 93 ? 13.151 10.808 0.397 1.00 81.88 93 HIS A CA 1
ATOM 736 C C . HIS A 1 93 ? 12.335 12.110 0.348 1.00 81.88 93 HIS A C 1
ATOM 738 O O . HIS A 1 93 ? 12.805 13.087 -0.228 1.00 81.88 93 HIS A O 1
ATOM 744 N N . GLN A 1 94 ? 11.183 12.182 1.022 1.00 81.25 94 GLN A N 1
ATOM 745 C CA . GLN A 1 94 ? 10.408 13.420 1.171 1.00 81.25 94 GLN A CA 1
ATOM 746 C C . GLN A 1 94 ? 11.251 14.533 1.811 1.00 81.25 94 GLN A C 1
ATOM 748 O O . GLN A 1 94 ? 11.269 15.667 1.335 1.00 81.25 94 GLN A O 1
ATOM 753 N N . SER A 1 95 ? 11.998 14.206 2.873 1.00 84.62 95 SER A N 1
ATOM 754 C CA . SER A 1 95 ? 12.885 15.163 3.541 1.00 84.62 95 SER A CA 1
ATOM 755 C C . SER A 1 95 ? 14.009 15.645 2.623 1.00 84.62 95 SER A C 1
ATOM 757 O O . SER A 1 95 ? 14.327 16.832 2.632 1.00 84.62 95 SER A O 1
ATOM 759 N N . ASN A 1 96 ? 14.613 14.746 1.843 1.00 86.19 96 ASN A N 1
ATOM 760 C CA . ASN A 1 96 ? 15.683 15.084 0.907 1.00 86.19 96 ASN A CA 1
ATOM 761 C C . ASN A 1 96 ? 15.160 15.955 -0.240 1.00 86.19 96 ASN A C 1
ATOM 763 O O . ASN A 1 96 ? 15.769 16.975 -0.539 1.00 86.19 96 ASN A O 1
ATOM 767 N N . THR A 1 97 ? 13.999 15.616 -0.804 1.00 86.62 97 THR A N 1
ATOM 768 C CA . THR A 1 97 ? 13.334 16.386 -1.868 1.00 86.62 97 THR A CA 1
ATOM 769 C C . THR A 1 97 ? 12.984 17.793 -1.395 1.00 86.62 97 THR A C 1
ATOM 771 O O . THR A 1 97 ? 13.328 18.776 -2.046 1.00 86.62 97 THR A O 1
ATOM 774 N N . LEU A 1 98 ? 12.393 17.921 -0.203 1.00 85.94 98 LEU A N 1
ATOM 775 C CA . LEU A 1 98 ? 12.089 19.226 0.381 1.00 85.94 98 LEU A CA 1
ATOM 776 C C . LEU A 1 98 ? 13.364 20.024 0.695 1.00 85.94 98 LEU A C 1
ATOM 778 O O . LEU A 1 98 ? 13.397 21.241 0.522 1.00 85.94 98 LEU A O 1
ATOM 782 N N . SER A 1 99 ? 14.427 19.358 1.157 1.00 88.62 99 SER A N 1
ATOM 783 C CA . SER A 1 99 ? 15.721 20.005 1.391 1.00 88.62 99 SER A CA 1
ATOM 784 C C . SER A 1 99 ? 16.363 20.490 0.092 1.00 88.62 99 SER A C 1
ATOM 786 O O . SER A 1 99 ? 16.964 21.562 0.093 1.00 88.62 99 SER A O 1
ATOM 788 N N . TYR A 1 100 ? 16.252 19.717 -0.990 1.00 91.44 100 TYR A N 1
ATOM 789 C CA . TYR A 1 100 ? 16.701 20.104 -2.323 1.00 91.44 100 TYR A CA 1
ATOM 790 C C . TYR A 1 100 ? 15.936 21.344 -2.797 1.00 91.44 100 TYR A C 1
ATOM 792 O O . TYR A 1 100 ? 16.553 22.370 -3.080 1.00 91.44 100 TYR A O 1
ATOM 800 N N . PHE A 1 101 ? 14.601 21.282 -2.773 1.00 89.62 101 PHE A N 1
ATOM 801 C CA . PHE A 1 101 ? 13.730 22.377 -3.192 1.00 89.62 101 PHE A CA 1
ATOM 802 C C . PHE A 1 101 ? 14.030 23.665 -2.419 1.00 89.62 101 PHE A C 1
ATOM 804 O O . PHE A 1 101 ? 14.357 24.684 -3.018 1.00 89.62 101 PHE A O 1
ATOM 811 N N . ASN A 1 102 ? 14.049 23.609 -1.084 1.00 90.94 102 ASN A N 1
ATOM 812 C CA . ASN A 1 102 ? 14.320 24.786 -0.255 1.00 90.94 102 ASN A CA 1
ATOM 813 C C . ASN A 1 102 ? 15.716 25.380 -0.480 1.00 90.94 102 ASN A C 1
ATOM 815 O O . ASN A 1 102 ? 15.897 26.585 -0.329 1.00 90.94 102 ASN A O 1
ATOM 819 N N . LYS A 1 103 ? 16.713 24.549 -0.807 1.00 92.31 103 LYS A N 1
ATOM 820 C CA . LYS A 1 103 ? 18.084 25.007 -1.062 1.00 92.31 103 LYS A CA 1
ATOM 821 C C . LYS A 1 103 ? 18.202 25.748 -2.395 1.00 92.31 103 LYS A C 1
ATOM 823 O O . LYS A 1 103 ? 19.006 26.679 -2.485 1.00 92.31 103 LYS A O 1
ATOM 828 N N . TRP A 1 104 ? 17.469 25.299 -3.412 1.00 92.12 104 TRP A N 1
ATOM 829 C CA . TRP A 1 104 ? 17.686 25.723 -4.793 1.00 92.12 104 TRP A CA 1
ATOM 830 C C . TRP A 1 104 ? 16.598 26.630 -5.361 1.00 92.12 104 TRP A C 1
ATOM 832 O O . TRP A 1 104 ? 16.944 27.442 -6.208 1.00 92.12 104 TRP A O 1
ATOM 842 N N . GLN A 1 105 ? 15.351 26.587 -4.873 1.00 91.44 105 GLN A N 1
ATOM 843 C CA . GLN A 1 105 ? 14.224 27.341 -5.449 1.00 91.44 105 GLN A CA 1
ATOM 844 C C . GLN A 1 105 ? 14.542 28.831 -5.658 1.00 91.44 105 GLN A C 1
ATOM 846 O O . GLN A 1 105 ? 14.478 29.326 -6.776 1.00 91.44 105 GLN A O 1
ATOM 851 N N . GLU A 1 106 ? 14.982 29.541 -4.615 1.00 89.81 106 GLU A N 1
ATOM 852 C CA . GLU A 1 106 ? 15.244 30.981 -4.699 1.00 89.81 106 GLU A CA 1
ATOM 853 C C . GLU A 1 106 ? 16.490 31.265 -5.531 1.00 89.81 106 GLU A C 1
ATOM 855 O O . GLU A 1 106 ? 16.579 32.299 -6.181 1.00 89.81 106 GLU A O 1
ATOM 860 N N . LYS A 1 107 ? 17.469 30.356 -5.522 1.00 90.94 107 LYS A N 1
ATOM 861 C CA . LYS A 1 107 ? 18.699 30.530 -6.294 1.00 90.94 107 LYS A CA 1
ATOM 862 C C . LYS A 1 107 ? 18.431 30.382 -7.780 1.00 90.94 107 LYS A C 1
ATOM 864 O O . LYS A 1 107 ? 18.906 31.209 -8.541 1.00 90.94 107 LYS A O 1
ATOM 869 N N . VAL A 1 108 ? 17.661 29.372 -8.172 1.00 88.12 108 VAL A N 1
ATOM 870 C CA . VAL A 1 108 ? 17.267 29.147 -9.566 1.00 88.12 108 VAL A CA 1
ATOM 871 C C . VAL A 1 108 ? 16.395 30.304 -10.052 1.00 88.12 108 VAL A C 1
ATOM 873 O O . VAL A 1 108 ? 16.704 30.884 -11.081 1.00 88.12 108 VAL A O 1
ATOM 876 N N . LEU A 1 109 ? 15.389 30.722 -9.272 1.00 87.06 109 LEU A N 1
ATOM 877 C CA . LEU A 1 109 ? 14.483 31.817 -9.655 1.00 87.06 109 LEU A CA 1
ATOM 878 C C . LEU A 1 109 ? 15.168 33.186 -9.806 1.00 87.06 109 LEU A C 1
ATOM 880 O O . LEU A 1 109 ? 14.643 34.048 -10.501 1.00 87.06 109 LEU A O 1
ATOM 884 N N . ASN A 1 110 ? 16.305 33.407 -9.139 1.00 88.06 110 ASN A N 1
ATOM 885 C CA . ASN A 1 110 ? 17.034 34.680 -9.178 1.00 88.06 110 ASN A CA 1
ATOM 886 C C . ASN A 1 110 ? 18.321 34.628 -10.018 1.00 88.06 110 ASN A C 1
ATOM 888 O O . ASN A 1 110 ? 19.077 35.601 -10.011 1.00 88.06 110 ASN A O 1
ATOM 892 N N . SER A 1 111 ? 18.611 33.510 -10.687 1.00 84.81 111 SER A N 1
ATOM 893 C CA . SER A 1 111 ? 19.802 33.379 -11.532 1.00 84.81 111 SER A CA 1
ATOM 894 C C . SER A 1 111 ? 19.441 33.558 -13.003 1.00 84.81 111 SER A C 1
ATOM 896 O O . SER A 1 111 ? 18.360 33.173 -13.427 1.00 84.81 111 SER A O 1
ATOM 898 N N . GLU A 1 112 ? 20.362 34.133 -13.780 1.00 86.12 112 GLU A N 1
ATOM 899 C CA . GLU A 1 112 ? 20.234 34.222 -15.244 1.00 86.12 112 GLU A CA 1
ATOM 900 C C . GLU A 1 112 ? 20.358 32.843 -15.910 1.00 86.12 112 GLU A C 1
ATOM 902 O O . GLU A 1 112 ? 19.741 32.609 -16.940 1.00 86.12 112 GLU A O 1
ATOM 907 N N . HIS A 1 113 ? 21.110 31.938 -15.274 1.00 87.81 113 HIS A N 1
ATOM 908 C CA . HIS A 1 113 ? 21.308 30.549 -15.682 1.00 87.81 113 HIS A CA 1
ATOM 909 C C . HIS A 1 113 ? 21.089 29.602 -14.505 1.00 87.81 113 HIS A C 1
ATOM 911 O O . HIS A 1 113 ? 21.315 29.973 -13.346 1.00 87.81 113 HIS A O 1
ATOM 917 N N . ILE A 1 114 ? 20.698 28.362 -14.778 1.00 87.38 114 ILE A N 1
ATOM 918 C CA . ILE A 1 114 ? 20.535 27.342 -13.749 1.00 87.38 114 ILE A CA 1
ATOM 919 C C . ILE A 1 114 ? 21.917 26.924 -13.237 1.00 87.38 114 ILE A C 1
ATOM 921 O O . ILE A 1 114 ? 22.775 26.519 -14.018 1.00 87.38 114 ILE A O 1
ATOM 925 N N . PRO A 1 115 ? 22.160 26.960 -11.916 1.00 90.31 115 PRO A N 1
ATOM 926 C CA . PRO A 1 115 ? 23.424 26.484 -11.374 1.00 90.31 115 PRO A CA 1
ATOM 927 C C . PRO A 1 115 ? 23.634 24.989 -11.657 1.00 90.31 115 PRO A C 1
ATOM 929 O O . PRO A 1 115 ? 22.773 24.169 -11.324 1.00 90.31 115 PRO A O 1
ATOM 932 N N . ASP A 1 116 ? 24.807 24.614 -12.170 1.00 90.19 116 ASP A N 1
ATOM 933 C CA . ASP A 1 116 ? 25.181 23.211 -12.414 1.00 90.19 116 ASP A CA 1
ATOM 934 C C . ASP A 1 116 ? 25.046 22.345 -11.148 1.00 90.19 116 ASP A C 1
ATOM 936 O O . ASP A 1 116 ? 24.670 21.168 -11.199 1.00 90.19 116 ASP A O 1
ATOM 940 N N . GLU A 1 117 ? 25.292 22.921 -9.968 1.00 92.19 117 GLU A N 1
ATOM 941 C CA . GLU A 1 117 ? 25.136 22.221 -8.694 1.00 92.19 117 GLU A CA 1
ATOM 942 C C . GLU A 1 117 ? 23.669 21.959 -8.322 1.00 92.19 117 GLU A C 1
ATOM 944 O O . GLU A 1 117 ? 23.392 21.038 -7.544 1.00 92.19 117 GLU A O 1
ATOM 949 N N . ALA A 1 118 ? 22.723 22.741 -8.855 1.00 91.94 118 ALA A N 1
ATOM 950 C CA . ALA A 1 118 ? 21.299 22.448 -8.731 1.00 91.94 118 ALA A CA 1
ATOM 951 C C . ALA A 1 118 ? 20.957 21.205 -9.561 1.00 91.94 118 ALA A C 1
ATOM 953 O O . ALA A 1 118 ? 20.367 20.265 -9.031 1.00 91.94 118 ALA A O 1
ATOM 954 N N . ILE A 1 119 ? 21.433 21.130 -10.806 1.00 91.56 119 ILE A N 1
ATOM 955 C CA . ILE A 1 119 ? 21.232 19.957 -11.673 1.00 91.56 119 ILE A CA 1
ATOM 956 C C . ILE A 1 119 ? 21.872 18.704 -11.077 1.00 91.56 119 ILE A C 1
ATOM 958 O O . ILE A 1 119 ? 21.234 17.652 -10.999 1.00 91.56 119 ILE A O 1
ATOM 962 N N . THR A 1 120 ? 23.098 18.829 -10.568 1.00 92.12 120 THR A N 1
ATOM 963 C CA . THR A 1 120 ? 23.785 17.738 -9.864 1.00 92.12 120 THR A CA 1
ATOM 964 C C . THR A 1 120 ? 22.978 17.288 -8.643 1.00 92.12 120 THR A C 1
ATOM 966 O O . THR A 1 120 ? 22.719 16.101 -8.466 1.00 92.12 120 THR A O 1
ATOM 969 N N . GLY A 1 121 ? 22.486 18.233 -7.834 1.00 92.44 121 GLY A N 1
ATOM 970 C CA . GLY A 1 121 ? 21.658 17.920 -6.669 1.00 92.44 121 GLY A CA 1
ATOM 971 C C . GLY A 1 121 ? 20.326 17.241 -7.015 1.00 92.44 121 GLY A C 1
ATOM 972 O O . GLY A 1 121 ? 19.850 16.403 -6.241 1.00 92.44 121 GLY A O 1
ATOM 973 N N . LEU A 1 122 ? 19.729 17.572 -8.165 1.00 91.88 122 LEU A N 1
ATOM 974 C CA . LEU A 1 122 ? 18.532 16.904 -8.679 1.00 91.88 122 LEU A CA 1
ATOM 975 C C . LEU A 1 122 ? 18.856 15.459 -9.061 1.00 91.88 122 LEU A C 1
ATOM 977 O O . LEU A 1 122 ? 18.174 14.537 -8.610 1.00 91.88 122 LEU A O 1
ATOM 981 N N . CYS A 1 123 ? 19.931 15.264 -9.827 1.00 92.75 123 CYS A N 1
ATOM 982 C CA . CYS A 1 123 ? 20.423 13.951 -10.233 1.00 92.75 123 CYS A CA 1
ATOM 983 C C . CYS A 1 123 ? 20.721 13.055 -9.026 1.00 92.75 123 CYS A C 1
ATOM 985 O O . CYS A 1 123 ? 20.278 11.905 -8.999 1.00 92.75 123 CYS A O 1
ATOM 987 N N . ASP A 1 124 ? 21.383 13.585 -7.995 1.00 92.81 124 ASP A N 1
ATOM 988 C CA . ASP A 1 124 ? 21.665 12.871 -6.745 1.00 92.81 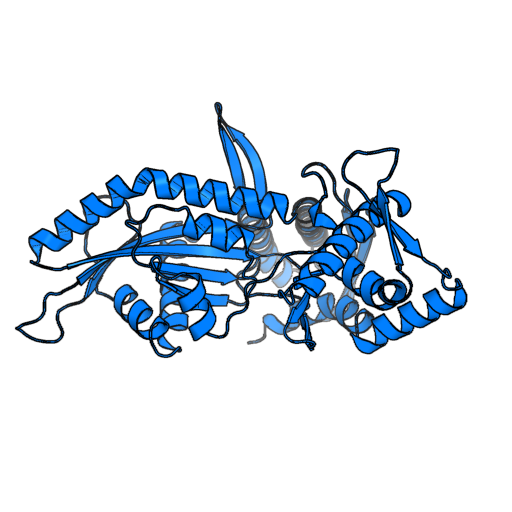124 ASP A CA 1
ATOM 989 C C . ASP A 1 124 ? 20.375 12.466 -6.018 1.00 92.81 124 ASP A C 1
ATOM 991 O O . ASP A 1 124 ? 20.236 11.334 -5.545 1.00 92.81 124 ASP A O 1
ATOM 995 N N . THR A 1 125 ? 19.400 13.380 -5.947 1.00 90.75 125 THR A N 1
ATOM 996 C CA . THR A 1 125 ? 18.113 13.139 -5.277 1.00 90.75 125 THR A CA 1
ATOM 997 C C . THR A 1 125 ? 17.310 12.049 -5.993 1.00 90.75 125 THR A C 1
ATOM 999 O O . THR A 1 125 ? 16.787 11.143 -5.336 1.00 90.75 125 THR A O 1
ATOM 1002 N N . LEU A 1 126 ? 17.252 12.095 -7.329 1.00 88.94 126 LEU A N 1
ATOM 1003 C CA . LEU A 1 126 ? 16.589 11.086 -8.160 1.00 88.94 126 LEU A CA 1
ATOM 1004 C C . LEU A 1 126 ? 17.316 9.740 -8.092 1.00 88.94 126 LEU A C 1
ATOM 1006 O O . LEU A 1 126 ? 16.687 8.707 -7.871 1.00 88.94 126 LEU A O 1
ATOM 1010 N N . SER A 1 127 ? 18.644 9.735 -8.191 1.00 91.00 127 SER A N 1
ATOM 1011 C CA . SER A 1 127 ? 19.438 8.504 -8.109 1.00 91.00 127 SER A CA 1
ATOM 1012 C C . SER A 1 127 ? 19.274 7.821 -6.754 1.00 91.00 127 SER A C 1
ATOM 1014 O O . SER A 1 127 ? 19.087 6.606 -6.675 1.00 91.00 127 SER A O 1
ATOM 1016 N N . ALA A 1 128 ? 19.264 8.596 -5.666 1.00 87.75 128 ALA A N 1
ATOM 1017 C CA . ALA A 1 128 ? 18.980 8.075 -4.336 1.00 87.75 128 ALA A CA 1
ATOM 1018 C C . ALA A 1 128 ? 17.554 7.512 -4.223 1.00 87.75 128 ALA A C 1
ATOM 1020 O O . ALA A 1 128 ? 17.359 6.507 -3.539 1.00 87.75 128 ALA A O 1
ATOM 1021 N N . HIS A 1 129 ? 16.563 8.125 -4.879 1.00 86.50 129 HIS A N 1
ATOM 1022 C CA . HIS A 1 129 ? 15.204 7.585 -4.939 1.00 86.50 129 HIS A CA 1
ATOM 1023 C C . HIS A 1 129 ? 15.191 6.197 -5.586 1.00 86.50 129 HIS A C 1
ATOM 1025 O O . HIS A 1 129 ? 14.824 5.227 -4.926 1.00 86.50 129 HIS A O 1
ATOM 1031 N N . PHE A 1 130 ? 15.659 6.086 -6.833 1.00 86.88 130 PHE A N 1
ATOM 1032 C CA . PHE A 1 130 ? 15.634 4.828 -7.584 1.00 86.88 130 PHE A CA 1
ATOM 1033 C C . PHE A 1 130 ? 16.415 3.713 -6.884 1.00 86.88 130 PHE A C 1
ATOM 1035 O O . PHE A 1 130 ? 15.927 2.589 -6.794 1.00 86.88 130 PHE A O 1
ATOM 1042 N N . ASN A 1 131 ? 17.573 4.021 -6.294 1.00 87.94 131 ASN A N 1
ATOM 1043 C CA . ASN A 1 131 ? 18.342 3.036 -5.529 1.00 87.94 131 ASN A CA 1
ATOM 1044 C C . ASN A 1 131 ? 17.642 2.567 -4.247 1.00 87.94 131 ASN A C 1
ATOM 1046 O O . ASN A 1 131 ? 17.846 1.432 -3.821 1.00 87.94 131 ASN A O 1
ATOM 1050 N N . ASN A 1 132 ? 16.828 3.411 -3.609 1.00 84.62 132 ASN A N 1
ATOM 1051 C CA . ASN A 1 132 ? 16.028 2.986 -2.459 1.00 84.62 132 ASN A CA 1
ATOM 1052 C C . ASN A 1 132 ? 14.815 2.155 -2.898 1.00 84.62 132 ASN A C 1
ATOM 1054 O O . ASN A 1 132 ? 14.500 1.158 -2.248 1.00 84.62 132 ASN A O 1
ATOM 1058 N N . SER A 1 133 ? 14.174 2.537 -4.004 1.00 85.38 133 SER A N 1
ATOM 1059 C CA . SER A 1 133 ? 13.028 1.829 -4.583 1.00 85.38 133 SER A CA 1
ATOM 1060 C C . SER A 1 133 ? 13.403 0.465 -5.166 1.00 85.38 133 SER A C 1
ATOM 1062 O O . SER A 1 133 ? 12.618 -0.469 -5.067 1.00 85.38 133 SER A O 1
ATOM 1064 N N . ALA A 1 134 ? 14.631 0.302 -5.665 1.00 86.25 134 ALA A N 1
ATOM 1065 C CA . ALA A 1 134 ? 15.168 -0.952 -6.202 1.00 86.25 134 ALA A CA 1
ATOM 1066 C C . ALA A 1 134 ? 15.014 -2.171 -5.272 1.00 86.25 134 ALA A C 1
ATOM 1068 O O . ALA A 1 134 ? 14.815 -3.291 -5.741 1.00 86.25 134 ALA A O 1
ATOM 1069 N N . TYR A 1 135 ? 15.112 -1.956 -3.957 1.00 87.75 135 TYR A N 1
ATOM 1070 C CA . TYR A 1 135 ? 15.028 -3.011 -2.938 1.00 87.75 135 TYR A CA 1
ATOM 1071 C C . TYR A 1 135 ? 13.676 -3.033 -2.210 1.00 87.75 135 TYR A C 1
ATOM 1073 O O . TYR A 1 135 ? 13.491 -3.804 -1.262 1.00 87.75 135 TYR A O 1
ATOM 1081 N N . ALA A 1 136 ? 12.733 -2.182 -2.618 1.00 89.00 136 ALA A N 1
ATOM 1082 C CA . ALA A 1 136 ? 11.377 -2.216 -2.107 1.00 89.00 136 ALA A CA 1
ATOM 1083 C C . ALA A 1 136 ? 10.633 -3.381 -2.763 1.00 89.00 136 ALA A C 1
ATOM 1085 O O . ALA A 1 136 ? 10.441 -3.418 -3.974 1.00 89.00 136 ALA A O 1
ATOM 1086 N N . THR A 1 137 ? 10.268 -4.362 -1.943 1.00 91.19 137 THR A N 1
ATOM 1087 C CA . THR A 1 137 ? 9.548 -5.559 -2.370 1.00 91.19 137 THR A CA 1
ATOM 1088 C C . THR A 1 137 ? 8.310 -5.751 -1.508 1.00 91.19 137 THR A C 1
ATOM 1090 O O . THR A 1 137 ? 8.224 -5.259 -0.375 1.00 91.19 137 THR A O 1
ATOM 1093 N N . ILE A 1 138 ? 7.389 -6.597 -1.956 1.00 92.81 138 ILE A N 1
ATOM 1094 C CA . ILE A 1 138 ? 6.246 -7.012 -1.147 1.00 92.81 138 ILE A CA 1
ATOM 1095 C C . ILE A 1 138 ? 6.674 -7.607 0.204 1.00 92.81 138 ILE A C 1
ATOM 1097 O O . ILE A 1 138 ? 6.000 -7.411 1.219 1.00 92.81 138 ILE A O 1
ATOM 1101 N N . LYS A 1 139 ? 7.836 -8.274 0.276 1.00 90.88 139 LYS A N 1
ATOM 1102 C CA . LYS A 1 139 ? 8.367 -8.800 1.542 1.00 90.88 139 LYS A CA 1
ATOM 1103 C C . LYS A 1 139 ? 8.790 -7.690 2.494 1.00 90.88 139 LYS A C 1
ATOM 1105 O O . LYS A 1 139 ? 8.453 -7.761 3.677 1.00 90.88 139 LYS A O 1
ATOM 1110 N N . THR A 1 140 ? 9.536 -6.687 2.022 1.00 89.62 140 THR A N 1
ATOM 1111 C CA . THR A 1 140 ? 9.937 -5.562 2.884 1.00 89.62 140 THR A CA 1
ATOM 1112 C C . THR A 1 140 ? 8.706 -4.792 3.346 1.00 89.62 140 THR A C 1
ATOM 1114 O O . THR A 1 140 ? 8.615 -4.467 4.530 1.00 89.62 140 THR A O 1
ATOM 1117 N N . PHE A 1 141 ? 7.706 -4.623 2.476 1.00 92.50 141 PHE A N 1
ATOM 1118 C CA . PHE A 1 141 ? 6.435 -4.003 2.841 1.00 92.50 141 PHE A CA 1
ATOM 1119 C C . PHE A 1 141 ? 5.685 -4.791 3.921 1.00 92.50 141 PHE A C 1
ATOM 1121 O O . PHE A 1 141 ? 5.306 -4.229 4.949 1.00 92.50 141 PHE A O 1
ATOM 1128 N N . TYR A 1 142 ? 5.542 -6.108 3.744 1.00 93.94 142 TYR A N 1
ATOM 1129 C CA . TYR A 1 142 ? 4.907 -6.988 4.724 1.00 93.94 142 TYR A CA 1
ATOM 1130 C C . TYR A 1 142 ? 5.592 -6.924 6.088 1.00 93.94 142 TYR A C 1
ATOM 1132 O O . TYR A 1 142 ? 4.927 -6.794 7.119 1.00 93.94 142 TYR A O 1
ATOM 1140 N N . TYR A 1 143 ? 6.923 -6.988 6.126 1.00 91.75 143 TYR A N 1
ATOM 1141 C CA . TYR A 1 143 ? 7.639 -6.928 7.396 1.00 91.75 143 TYR A CA 1
ATOM 1142 C C . TYR A 1 143 ? 7.619 -5.534 8.030 1.00 91.75 143 TYR A C 1
ATOM 1144 O O . TYR A 1 143 ? 7.562 -5.445 9.259 1.00 91.75 143 TYR A O 1
ATOM 1152 N N . SER A 1 144 ? 7.611 -4.469 7.225 1.00 92.00 144 SER A N 1
ATOM 1153 C CA . SER A 1 144 ? 7.379 -3.092 7.674 1.00 92.00 144 SER A CA 1
ATOM 1154 C C . SER A 1 144 ? 6.015 -2.979 8.362 1.00 92.00 144 SER A C 1
ATOM 1156 O O . SER A 1 144 ? 5.946 -2.582 9.530 1.00 92.00 144 SER A O 1
ATOM 1158 N N . PHE A 1 145 ? 4.954 -3.470 7.708 1.00 95.31 145 PHE A N 1
ATOM 1159 C CA . PHE A 1 145 ? 3.594 -3.493 8.251 1.00 95.31 145 PHE A CA 1
ATOM 1160 C C . PHE A 1 145 ? 3.524 -4.285 9.554 1.00 95.31 145 PHE A C 1
ATOM 1162 O O . PHE A 1 145 ? 3.079 -3.777 10.584 1.00 95.31 145 PHE A O 1
ATOM 1169 N N . LYS A 1 146 ? 4.022 -5.526 9.532 1.00 95.19 146 LYS A N 1
ATOM 1170 C CA . LYS A 1 146 ? 4.017 -6.418 10.692 1.00 95.19 146 LYS A CA 1
ATOM 1171 C C . LYS A 1 146 ? 4.775 -5.812 11.871 1.00 95.19 146 LYS A C 1
ATOM 1173 O O . LYS A 1 146 ? 4.282 -5.838 12.993 1.00 95.19 146 LYS A O 1
ATOM 1178 N N . SER A 1 147 ? 5.968 -5.269 11.630 1.00 93.25 147 SER A N 1
ATOM 1179 C CA . SER A 1 147 ? 6.801 -4.685 12.683 1.00 93.25 147 SER A CA 1
ATOM 1180 C C . SER A 1 147 ? 6.144 -3.462 13.321 1.00 93.25 147 SER A C 1
ATOM 1182 O O . SER A 1 147 ? 6.250 -3.293 14.539 1.00 93.25 147 SER A O 1
ATOM 1184 N N . ALA A 1 148 ? 5.505 -2.601 12.525 1.00 93.31 148 ALA A N 1
ATOM 1185 C CA . ALA A 1 148 ? 4.771 -1.449 13.035 1.00 93.31 148 ALA A CA 1
ATOM 1186 C C . ALA A 1 148 ? 3.568 -1.913 13.864 1.00 93.31 148 ALA A C 1
ATOM 1188 O O . ALA A 1 148 ? 3.468 -1.571 15.044 1.00 93.31 148 ALA A O 1
ATOM 1189 N N . LEU A 1 149 ? 2.736 -2.794 13.302 1.00 96.25 149 LEU A N 1
ATOM 1190 C CA . LEU A 1 149 ? 1.565 -3.332 13.983 1.00 96.25 149 LEU A CA 1
ATOM 1191 C C . LEU A 1 149 ? 1.939 -3.984 15.321 1.00 96.25 149 LEU A C 1
ATOM 1193 O O . LEU A 1 149 ? 1.399 -3.591 16.349 1.00 96.25 149 LEU A O 1
ATOM 1197 N N . ASP A 1 150 ? 2.911 -4.900 15.346 1.00 94.94 150 ASP A N 1
ATOM 1198 C CA . ASP A 1 150 ? 3.360 -5.572 16.576 1.00 94.94 150 ASP A CA 1
ATOM 1199 C C . ASP A 1 150 ? 3.834 -4.569 17.643 1.00 94.94 150 ASP A C 1
ATOM 1201 O O . ASP A 1 150 ? 3.561 -4.737 18.835 1.00 94.94 150 ASP A O 1
ATOM 1205 N N . THR A 1 151 ? 4.534 -3.509 17.222 1.00 93.31 151 THR A N 1
ATOM 1206 C CA . THR A 1 151 ? 5.051 -2.474 18.129 1.00 93.31 151 THR A CA 1
ATOM 1207 C C . THR A 1 151 ? 3.916 -1.711 18.805 1.00 93.31 151 THR A C 1
ATOM 1209 O O . THR A 1 151 ? 3.948 -1.541 20.023 1.00 93.31 151 THR A O 1
ATOM 1212 N N . HIS A 1 152 ? 2.905 -1.284 18.047 1.00 94.75 152 HIS A N 1
ATOM 1213 C CA . HIS A 1 152 ? 1.766 -0.554 18.605 1.00 94.75 152 HIS A CA 1
ATOM 1214 C C . HIS A 1 152 ? 0.810 -1.489 19.360 1.00 94.75 152 HIS A C 1
ATOM 1216 O O . HIS A 1 152 ? 0.294 -1.129 20.418 1.00 94.75 152 HIS A O 1
ATOM 1222 N N . MET A 1 153 ? 0.646 -2.739 18.913 1.00 95.88 153 MET A N 1
ATOM 1223 C CA . MET A 1 153 ? -0.146 -3.738 19.638 1.00 95.88 153 MET A CA 1
ATOM 1224 C C . MET A 1 153 ? 0.434 -4.040 21.031 1.00 95.88 153 MET A C 1
ATOM 1226 O O . MET A 1 153 ? -0.322 -4.239 21.984 1.00 95.88 153 MET A O 1
ATOM 1230 N N . ALA A 1 154 ? 1.760 -3.979 21.201 1.00 95.12 154 ALA A N 1
ATOM 1231 C CA . ALA A 1 154 ? 2.398 -4.112 22.514 1.00 95.12 154 ALA A CA 1
ATOM 1232 C C . ALA A 1 154 ? 2.009 -2.992 23.507 1.00 95.12 154 ALA A C 1
ATOM 1234 O O . ALA A 1 154 ? 2.072 -3.203 24.719 1.00 95.12 154 ALA A O 1
ATOM 1235 N N . SER A 1 155 ? 1.559 -1.833 23.014 1.00 95.50 155 SER A N 1
ATOM 1236 C CA . SER A 1 155 ? 1.156 -0.669 23.817 1.00 95.50 155 SER A CA 1
ATOM 1237 C C . SER A 1 155 ? -0.360 -0.524 24.010 1.00 95.50 155 SER A C 1
ATOM 1239 O O . SER A 1 155 ? -0.801 0.406 24.684 1.00 95.50 155 SER A O 1
ATOM 1241 N N . ILE A 1 156 ? -1.179 -1.483 23.557 1.00 96.00 156 ILE A N 1
ATOM 1242 C CA . ILE A 1 156 ? -2.652 -1.443 23.705 1.00 96.00 156 ILE A CA 1
ATOM 1243 C C . ILE A 1 156 ? -3.098 -1.245 25.157 1.00 96.00 156 ILE A C 1
ATOM 1245 O O . ILE A 1 156 ? -4.079 -0.549 25.429 1.00 96.00 156 ILE A O 1
ATOM 1249 N N . GLY A 1 157 ? -2.382 -1.856 26.106 1.00 95.94 157 GLY A N 1
ATOM 1250 C CA . GLY A 1 157 ? -2.673 -1.698 27.529 1.00 95.94 157 GLY A CA 1
ATOM 1251 C C . GLY A 1 157 ? -2.520 -0.254 28.014 1.00 95.94 157 GLY A C 1
ATOM 1252 O O . GLY A 1 157 ? -3.314 0.189 28.838 1.00 95.94 157 GLY A O 1
ATOM 1253 N N . GLU A 1 158 ? -1.533 0.479 27.495 1.00 94.50 158 GLU A N 1
ATOM 1254 C CA . GLU A 1 158 ? -1.336 1.904 27.783 1.00 94.50 158 GLU A CA 1
ATOM 1255 C C . GLU A 1 158 ? -2.474 2.724 27.177 1.00 94.50 158 GLU A C 1
ATOM 1257 O O . GLU A 1 158 ? -3.142 3.454 27.912 1.00 94.50 158 GLU A O 1
ATOM 1262 N N . TYR A 1 159 ? -2.781 2.504 25.891 1.00 95.62 159 TYR A N 1
ATOM 1263 C CA . TYR A 1 159 ? -3.841 3.237 25.196 1.00 95.62 159 TYR A CA 1
ATOM 1264 C C . TYR A 1 159 ? -5.187 3.097 25.910 1.00 95.62 159 TYR A C 1
ATOM 1266 O O . TYR A 1 159 ? -5.832 4.087 26.250 1.00 95.62 159 TYR A O 1
ATOM 1274 N N . LYS A 1 160 ? -5.606 1.860 26.208 1.00 95.81 160 LYS A N 1
ATOM 1275 C CA . LYS A 1 160 ? -6.899 1.601 26.859 1.00 95.81 160 LYS A CA 1
ATOM 1276 C C . LYS A 1 160 ? -6.991 2.210 28.257 1.00 95.81 160 LYS A C 1
ATOM 1278 O O . LYS A 1 160 ? -8.072 2.662 28.627 1.00 95.81 160 LYS A O 1
ATOM 1283 N N . ARG A 1 161 ? -5.897 2.237 29.032 1.00 95.06 161 ARG A N 1
ATOM 1284 C CA . ARG A 1 161 ? -5.892 2.882 30.356 1.00 95.06 161 ARG A CA 1
ATOM 1285 C C . ARG A 1 161 ? -6.111 4.388 30.238 1.00 95.06 161 ARG A C 1
ATOM 1287 O O . ARG A 1 161 ? -6.987 4.902 30.927 1.00 95.06 161 ARG A O 1
ATOM 1294 N N . ALA A 1 162 ? -5.381 5.060 29.348 1.00 94.25 162 ALA A N 1
ATOM 1295 C CA . ALA A 1 162 ? -5.513 6.503 29.145 1.00 94.25 162 ALA A CA 1
ATOM 1296 C C . ALA A 1 162 ? -6.934 6.889 28.699 1.00 94.25 162 ALA A C 1
ATOM 1298 O O . ALA A 1 162 ? -7.559 7.772 29.284 1.00 94.25 162 ALA A O 1
ATOM 1299 N N . ILE A 1 163 ? -7.495 6.156 27.731 1.00 95.81 163 ILE A N 1
ATOM 1300 C CA . ILE A 1 163 ? -8.868 6.376 27.251 1.00 95.81 163 ILE A CA 1
ATOM 1301 C C . ILE A 1 163 ? -9.879 6.157 28.382 1.00 95.81 163 ILE A C 1
ATOM 1303 O O . ILE A 1 163 ? -10.800 6.954 28.555 1.00 95.81 163 ILE A O 1
ATOM 1307 N N . LYS A 1 164 ? -9.710 5.090 29.175 1.00 95.69 164 LYS A N 1
ATOM 1308 C CA . LYS A 1 164 ? -10.621 4.766 30.278 1.00 95.69 164 LYS A CA 1
ATOM 1309 C C . LYS A 1 164 ? -10.645 5.854 31.352 1.00 95.69 164 LYS A C 1
ATOM 1311 O O . LYS A 1 164 ? -11.727 6.180 31.822 1.00 95.69 164 LYS A O 1
ATOM 1316 N N . VAL A 1 165 ? -9.499 6.441 31.703 1.00 94.31 165 VAL A N 1
ATOM 1317 C CA . VAL A 1 165 ? -9.439 7.559 32.664 1.00 94.31 165 VAL A CA 1
ATOM 1318 C C . VAL A 1 165 ? -10.314 8.725 32.201 1.00 94.31 165 VAL A C 1
ATOM 1320 O O . VAL A 1 165 ? -11.100 9.257 32.984 1.00 94.31 165 VAL A O 1
ATOM 1323 N N . GLU A 1 166 ? -10.221 9.105 30.928 1.00 94.69 166 GLU A N 1
ATOM 1324 C CA . GLU A 1 166 ? -11.014 10.212 30.385 1.00 94.69 166 GLU A CA 1
ATOM 1325 C C . GLU A 1 166 ? -12.497 9.860 30.207 1.00 94.69 166 GLU A C 1
ATOM 1327 O O . GLU A 1 166 ? -13.355 10.734 30.376 1.00 94.69 166 GLU A O 1
ATOM 1332 N N . ALA A 1 167 ? -12.800 8.594 29.913 1.00 95.81 167 ALA A N 1
ATOM 1333 C CA . ALA A 1 167 ? -14.161 8.077 29.819 1.00 95.81 167 ALA A CA 1
ATOM 1334 C C . ALA A 1 167 ? -14.862 8.054 31.187 1.00 95.81 167 ALA A C 1
ATOM 1336 O O . ALA A 1 167 ? -15.979 8.558 31.314 1.00 95.81 167 ALA A O 1
ATOM 1337 N N . ASP A 1 168 ? -14.185 7.555 32.226 1.00 95.50 168 ASP A N 1
ATOM 1338 C CA . ASP A 1 168 ? -14.726 7.448 33.584 1.00 95.50 168 ASP A CA 1
ATOM 1339 C C . ASP A 1 168 ? -15.029 8.847 34.168 1.00 95.50 168 ASP A C 1
ATOM 1341 O O . ASP A 1 168 ? -16.098 9.049 34.743 1.00 95.50 168 ASP A O 1
ATOM 1345 N N . LYS A 1 169 ? -14.166 9.853 33.925 1.00 94.12 169 LYS A N 1
ATOM 1346 C CA . LYS A 1 169 ? -14.404 11.266 34.313 1.00 94.12 169 LYS A CA 1
ATOM 1347 C C . LYS A 1 169 ? -15.698 11.854 33.738 1.00 94.12 169 LYS A C 1
ATOM 1349 O O . LYS A 1 169 ? -16.252 12.787 34.312 1.00 94.12 169 LYS A O 1
ATOM 1354 N N . ARG A 1 170 ? -16.144 11.351 32.585 1.00 93.12 170 ARG A N 1
ATOM 1355 C CA . ARG A 1 170 ? -17.288 11.873 31.821 1.00 93.12 170 ARG A CA 1
ATOM 1356 C C . ARG A 1 170 ? -18.508 10.957 31.866 1.00 93.12 170 ARG A C 1
ATOM 1358 O O . ARG A 1 170 ? -19.514 11.292 31.250 1.00 93.12 170 ARG A O 1
ATOM 1365 N N . ASN A 1 171 ? -18.429 9.815 32.560 1.00 93.69 171 ASN A N 1
ATOM 1366 C CA . ASN A 1 171 ? -19.430 8.744 32.485 1.00 93.69 171 ASN A CA 1
ATOM 1367 C C . ASN A 1 171 ? -19.759 8.360 31.021 1.00 93.69 171 ASN A C 1
ATOM 1369 O O . ASN A 1 171 ? -20.919 8.214 30.634 1.00 93.69 171 ASN A O 1
ATOM 1373 N N . ALA A 1 172 ? -18.712 8.260 30.201 1.00 96.25 172 ALA A N 1
ATOM 1374 C CA . ALA A 1 172 ? -18.774 8.015 28.766 1.00 96.25 172 ALA A CA 1
ATOM 1375 C C . ALA A 1 172 ? -18.339 6.581 28.422 1.00 96.25 172 ALA A C 1
ATOM 1377 O O . ALA A 1 172 ? -17.582 5.947 29.160 1.00 96.25 172 ALA A O 1
ATOM 1378 N N . ASP A 1 173 ? -18.780 6.081 27.271 1.00 97.00 173 ASP A N 1
ATOM 1379 C CA . ASP A 1 173 ? -18.237 4.856 26.689 1.00 97.00 173 ASP A CA 1
ATOM 1380 C C . ASP A 1 173 ? -16.835 5.110 26.118 1.00 97.00 173 ASP A C 1
ATOM 1382 O O . ASP A 1 173 ? -16.431 6.253 25.897 1.00 97.00 173 ASP A O 1
ATOM 1386 N N . ASN A 1 174 ? -16.072 4.044 25.858 1.00 96.62 174 ASN A N 1
ATOM 1387 C CA . ASN A 1 174 ? -14.745 4.158 25.256 1.00 96.62 174 ASN A CA 1
ATOM 1388 C C . ASN A 1 174 ? -14.584 3.331 23.979 1.00 96.62 174 ASN A C 1
ATOM 1390 O O . ASN A 1 174 ? -15.117 2.226 23.863 1.00 96.62 174 ASN A O 1
ATOM 1394 N N . ARG A 1 175 ? -13.805 3.868 23.036 1.00 98.12 175 ARG A N 1
ATOM 1395 C CA . ARG A 1 175 ? -13.401 3.204 21.790 1.00 98.12 175 ARG A CA 1
ATOM 1396 C C . ARG A 1 175 ? -11.920 3.431 21.511 1.00 98.12 175 ARG A C 1
ATOM 1398 O O . ARG A 1 175 ? -11.370 4.464 21.883 1.00 98.12 175 ARG A O 1
ATOM 1405 N N . LEU A 1 176 ? -11.285 2.462 20.857 1.00 98.44 176 LEU A N 1
ATOM 1406 C CA . LEU A 1 176 ? -9.923 2.573 20.338 1.00 98.44 176 LEU A CA 1
ATOM 1407 C C . LEU A 1 176 ? -9.924 2.410 18.816 1.00 98.44 176 LEU A C 1
ATOM 1409 O O . LEU A 1 176 ? -10.347 1.372 18.303 1.00 98.44 176 LEU A O 1
ATOM 1413 N N . ILE A 1 177 ? -9.408 3.421 18.125 1.00 98.56 177 ILE A N 1
ATOM 1414 C CA . ILE A 1 177 ? -9.159 3.425 16.686 1.00 98.56 177 ILE A CA 1
ATOM 1415 C C . ILE A 1 177 ? -7.649 3.357 16.459 1.00 98.56 177 ILE A C 1
ATOM 1417 O O . ILE A 1 177 ? -6.883 4.053 17.125 1.00 98.56 177 ILE A O 1
ATOM 1421 N N . ILE A 1 178 ? -7.230 2.521 15.515 1.00 98.50 178 ILE A N 1
ATOM 1422 C CA . ILE A 1 178 ? -5.860 2.509 15.004 1.00 98.50 178 ILE A CA 1
ATOM 1423 C C . ILE A 1 178 ? -5.883 3.102 13.595 1.00 98.50 178 ILE A C 1
ATOM 1425 O O . ILE A 1 178 ? -6.468 2.511 12.685 1.00 98.50 178 ILE A O 1
ATOM 1429 N N . LEU A 1 179 ? -5.274 4.274 13.435 1.00 98.25 179 LEU A N 1
ATOM 1430 C CA . LEU A 1 179 ? -5.084 4.951 12.158 1.00 98.25 179 LEU A CA 1
ATOM 1431 C C . LEU A 1 179 ? -3.736 4.524 11.568 1.00 98.25 179 LEU A C 1
ATOM 1433 O O . LEU A 1 179 ? -2.684 4.825 12.130 1.00 98.25 179 LEU A O 1
ATOM 1437 N N . ILE A 1 180 ? -3.770 3.818 10.442 1.00 97.00 180 ILE A N 1
ATOM 1438 C CA . ILE A 1 180 ? -2.580 3.338 9.743 1.00 97.00 180 ILE A CA 1
ATOM 1439 C C . ILE A 1 180 ? -2.442 4.113 8.437 1.00 97.00 180 ILE A C 1
ATOM 1441 O O . ILE A 1 180 ? -3.261 3.974 7.532 1.00 97.00 180 ILE A O 1
ATOM 1445 N N . GLU A 1 181 ? -1.392 4.914 8.346 1.00 93.62 181 GLU A N 1
ATOM 1446 C CA . GLU A 1 181 ? -0.958 5.578 7.119 1.00 93.62 181 GLU A CA 1
ATOM 1447 C C . GLU A 1 181 ? -0.132 4.572 6.302 1.00 93.62 181 GLU A C 1
ATOM 1449 O O . GLU A 1 181 ? 0.912 4.109 6.758 1.00 93.62 181 GLU A O 1
ATOM 1454 N N . VAL A 1 182 ? -0.625 4.155 5.138 1.00 93.19 182 VAL A N 1
ATOM 1455 C CA . VAL A 1 182 ? -0.043 3.093 4.308 1.00 93.19 182 VAL A CA 1
ATOM 1456 C C . VAL A 1 182 ? 0.498 3.709 3.025 1.00 93.19 182 VAL A C 1
ATOM 1458 O O . VAL A 1 182 ? -0.265 4.048 2.125 1.00 93.19 182 VAL A O 1
ATOM 1461 N N . HIS A 1 183 ? 1.818 3.845 2.936 1.00 89.38 183 HIS A N 1
ATOM 1462 C CA . HIS A 1 183 ? 2.482 4.385 1.756 1.00 89.38 183 HIS A CA 1
ATOM 1463 C C . HIS A 1 183 ? 2.922 3.245 0.857 1.00 89.38 183 HIS A C 1
ATOM 1465 O O . HIS A 1 183 ? 3.734 2.402 1.252 1.00 89.38 183 HIS A O 1
ATOM 1471 N N . SER A 1 184 ? 2.369 3.216 -0.351 1.00 86.19 184 SER A N 1
ATOM 1472 C CA . SER A 1 184 ? 2.715 2.229 -1.362 1.00 86.19 184 SER A CA 1
ATOM 1473 C C . SER A 1 184 ? 3.390 2.914 -2.547 1.00 86.19 184 SER A C 1
ATOM 1475 O O . SER A 1 184 ? 3.002 3.999 -2.969 1.00 86.19 184 SER A O 1
ATOM 1477 N N . ALA A 1 185 ? 4.450 2.285 -3.043 1.00 85.00 185 ALA A N 1
ATOM 1478 C CA . ALA A 1 185 ? 5.229 2.754 -4.191 1.00 85.00 185 ALA A CA 1
ATOM 1479 C C . ALA A 1 185 ? 5.196 1.742 -5.347 1.00 85.00 185 ALA A C 1
ATOM 1481 O O . ALA A 1 185 ? 6.136 1.671 -6.132 1.00 85.00 185 ALA A O 1
ATOM 1482 N N . PHE A 1 186 ? 4.173 0.880 -5.391 1.00 88.25 186 PHE A N 1
ATOM 1483 C CA . PHE A 1 186 ? 4.010 -0.026 -6.524 1.00 88.25 186 PHE A CA 1
ATOM 1484 C C . PHE A 1 186 ? 3.662 0.769 -7.775 1.00 88.25 186 PHE A C 1
ATOM 1486 O O . PHE A 1 186 ? 3.014 1.811 -7.691 1.00 88.25 186 PHE A O 1
ATOM 1493 N N . GLN A 1 187 ? 4.077 0.248 -8.923 1.00 88.19 187 GLN A N 1
ATOM 1494 C CA . GLN A 1 187 ? 3.764 0.825 -10.217 1.00 88.19 187 GLN A CA 1
ATOM 1495 C C . GLN A 1 187 ? 3.290 -0.260 -11.177 1.00 88.19 187 GLN A C 1
ATOM 1497 O O . GLN A 1 187 ? 3.665 -1.424 -11.026 1.00 88.19 187 GLN A O 1
ATOM 1502 N N . ASN A 1 188 ? 2.519 0.143 -12.184 1.00 91.19 188 ASN A N 1
ATOM 1503 C CA . ASN A 1 188 ? 2.085 -0.708 -13.289 1.00 91.19 188 ASN A CA 1
ATOM 1504 C C . ASN A 1 188 ? 1.429 -2.023 -12.812 1.00 91.19 188 ASN A C 1
ATOM 1506 O O . ASN A 1 188 ? 1.845 -3.113 -13.218 1.00 91.19 188 ASN A O 1
ATOM 1510 N N . LEU A 1 189 ? 0.440 -1.931 -11.914 1.00 95.31 189 LEU A N 1
ATOM 1511 C CA . LEU A 1 189 ? -0.248 -3.106 -11.375 1.00 95.31 189 LEU A CA 1
ATOM 1512 C C . LEU A 1 189 ? -1.506 -3.457 -12.172 1.00 95.31 189 LEU A C 1
ATOM 1514 O O . LEU A 1 189 ? -2.267 -2.591 -12.605 1.00 95.31 189 LEU A O 1
ATOM 1518 N N . PHE A 1 190 ? -1.750 -4.760 -12.291 1.00 97.50 190 PHE A N 1
ATOM 1519 C CA . PHE A 1 190 ? -2.906 -5.349 -12.952 1.00 97.50 190 PHE A CA 1
ATOM 1520 C C . PHE A 1 190 ? -3.765 -6.087 -11.931 1.00 97.50 190 PHE A C 1
ATOM 1522 O O . PHE A 1 190 ? -3.364 -7.099 -11.359 1.00 97.50 190 PHE A O 1
ATOM 1529 N N . PHE A 1 191 ? -4.971 -5.582 -11.705 1.00 97.62 191 PHE A N 1
ATOM 1530 C CA . PHE A 1 191 ? -5.943 -6.100 -10.755 1.00 97.62 191 PHE A CA 1
ATOM 1531 C C . PHE A 1 191 ? -6.933 -7.021 -11.453 1.00 97.62 191 PHE A C 1
ATOM 1533 O O . PHE A 1 191 ? -7.731 -6.593 -12.290 1.00 97.62 191 PHE A O 1
ATOM 1540 N N . HIS A 1 192 ? -6.917 -8.292 -11.069 1.00 97.44 192 HIS A N 1
ATOM 1541 C CA . HIS A 1 192 ? -7.794 -9.318 -11.613 1.00 97.44 192 HIS A CA 1
ATOM 1542 C C . HIS A 1 192 ? -8.885 -9.664 -10.618 1.00 97.44 192 HIS A C 1
ATOM 1544 O O . HIS A 1 192 ? -8.625 -10.188 -9.533 1.00 97.44 192 HIS A O 1
ATOM 1550 N N . HIS A 1 193 ? -10.132 -9.412 -11.002 1.00 94.50 193 HIS A N 1
ATOM 1551 C CA . HIS A 1 193 ? -11.288 -9.700 -10.163 1.00 94.50 193 HIS A CA 1
ATOM 1552 C C . HIS A 1 193 ? -12.532 -9.952 -11.023 1.00 94.50 193 HIS A C 1
ATOM 1554 O O . HIS A 1 193 ? -12.872 -9.165 -11.904 1.00 94.50 193 HIS A O 1
ATOM 1560 N N . ASN A 1 194 ? -13.239 -11.060 -10.765 1.00 89.00 194 ASN A N 1
ATOM 1561 C CA . ASN A 1 194 ? -14.473 -11.446 -11.469 1.00 89.00 194 ASN A CA 1
ATOM 1562 C C . ASN A 1 194 ? -14.330 -11.502 -13.002 1.00 89.00 194 ASN A C 1
ATOM 1564 O O . ASN A 1 194 ? -15.227 -11.077 -13.731 1.00 89.00 194 ASN A O 1
ATOM 1568 N N . GLY A 1 195 ? -13.193 -12.010 -13.490 1.00 85.62 195 GLY A N 1
ATOM 1569 C CA . GLY A 1 195 ? -12.903 -12.125 -14.924 1.00 85.62 195 GLY A CA 1
ATOM 1570 C C . GLY A 1 195 ? -12.631 -10.790 -15.623 1.00 85.62 195 GLY A C 1
ATOM 1571 O O . GLY A 1 195 ? -12.589 -10.749 -16.849 1.00 85.62 195 GLY A O 1
ATOM 1572 N N . LYS A 1 196 ? -12.471 -9.702 -14.863 1.00 93.56 196 LYS A N 1
ATOM 1573 C CA . LYS A 1 196 ? -12.055 -8.396 -15.369 1.00 93.56 196 LYS A CA 1
ATOM 1574 C C . LYS A 1 196 ? -10.630 -8.105 -14.926 1.00 93.56 196 LYS A C 1
ATOM 1576 O O . LYS A 1 196 ? -10.256 -8.456 -13.807 1.00 93.56 196 LYS A O 1
ATOM 1581 N N . VAL A 1 197 ? -9.901 -7.424 -15.802 1.00 95.69 197 VAL A N 1
ATOM 1582 C CA . VAL A 1 197 ? -8.562 -6.902 -15.541 1.00 95.69 197 VAL A CA 1
ATOM 1583 C C . VAL A 1 197 ? -8.642 -5.383 -15.545 1.00 95.69 197 VAL A C 1
ATOM 1585 O O . VAL A 1 197 ? -9.192 -4.792 -16.477 1.00 95.69 197 VAL A O 1
ATOM 1588 N N . HIS A 1 198 ? -8.134 -4.762 -14.489 1.00 94.25 198 HIS A N 1
ATOM 1589 C CA . HIS A 1 198 ? -7.981 -3.319 -14.376 1.00 94.25 198 HIS A CA 1
ATOM 1590 C C . HIS A 1 198 ? -6.503 -2.984 -14.209 1.00 94.25 198 HIS A C 1
ATOM 1592 O O . HIS A 1 198 ? -5.829 -3.602 -13.396 1.00 94.25 198 HIS A O 1
ATOM 1598 N N . TYR A 1 199 ? -6.011 -2.026 -14.983 1.00 94.06 199 TYR A N 1
ATOM 1599 C CA . TYR A 1 199 ? -4.631 -1.571 -14.924 1.00 94.06 199 TYR A CA 1
ATOM 1600 C C . TYR A 1 199 ? -4.558 -0.214 -14.221 1.00 94.06 199 TYR A C 1
ATOM 1602 O O . TYR A 1 199 ? -5.311 0.695 -14.579 1.00 94.06 199 TYR A O 1
ATOM 1610 N N . GLU A 1 200 ? -3.629 -0.073 -13.276 1.00 91.19 200 GLU A N 1
ATOM 1611 C CA . GLU A 1 200 ? -3.304 1.198 -12.625 1.00 91.19 200 GLU A CA 1
ATOM 1612 C C . GLU A 1 200 ? -1.789 1.434 -12.664 1.00 91.19 200 GLU A C 1
ATOM 1614 O O . GLU A 1 200 ? -1.009 0.604 -12.190 1.00 91.19 200 GLU A O 1
ATOM 1619 N N . ASN A 1 201 ? -1.368 2.588 -13.199 1.00 87.94 201 ASN A N 1
ATOM 1620 C CA . ASN A 1 201 ? 0.049 2.965 -13.207 1.00 87.94 201 ASN A CA 1
ATOM 1621 C C . ASN A 1 201 ? 0.556 3.248 -11.786 1.00 87.94 201 ASN A C 1
ATOM 1623 O O . ASN A 1 201 ? 1.610 2.761 -11.404 1.00 87.94 201 ASN A O 1
ATOM 1627 N N . THR A 1 202 ? -0.214 3.995 -10.993 1.00 86.06 202 THR A N 1
ATOM 1628 C CA . THR A 1 202 ? 0.133 4.417 -9.628 1.00 86.06 202 THR A CA 1
ATOM 1629 C C . THR A 1 202 ? -0.989 4.035 -8.656 1.00 86.06 202 THR A C 1
ATOM 1631 O O . THR A 1 202 ? -1.782 4.881 -8.239 1.00 86.06 202 THR A O 1
ATOM 1634 N N . PRO A 1 203 ? -1.112 2.740 -8.315 1.00 85.12 203 PRO A N 1
ATOM 1635 C CA . PRO A 1 203 ? -2.193 2.255 -7.472 1.00 85.12 203 PRO A CA 1
ATOM 1636 C C . PRO A 1 203 ? -2.121 2.847 -6.068 1.00 85.12 203 PRO A C 1
ATOM 1638 O O . PRO A 1 203 ? -1.171 2.619 -5.315 1.00 85.12 203 PRO A O 1
ATOM 1641 N N . VAL A 1 204 ? -3.171 3.574 -5.694 1.00 82.56 204 VAL A N 1
ATOM 1642 C CA . VAL A 1 204 ? -3.287 4.162 -4.355 1.00 82.56 204 VAL A CA 1
ATOM 1643 C C . VAL A 1 204 ? -3.836 3.123 -3.383 1.00 82.56 204 VAL A C 1
ATOM 1645 O O . VAL A 1 204 ? -3.261 2.899 -2.323 1.00 82.56 204 VAL A O 1
ATOM 1648 N N . LEU A 1 205 ? -4.926 2.439 -3.738 1.00 90.19 205 LEU A N 1
ATOM 1649 C CA . LEU A 1 205 ? -5.610 1.506 -2.843 1.00 90.19 205 LEU A CA 1
ATOM 1650 C C . LEU A 1 205 ? -5.211 0.052 -3.117 1.00 90.19 205 LEU A C 1
ATOM 1652 O O . LEU A 1 205 ? -5.717 -0.586 -4.036 1.00 90.19 205 LEU A O 1
ATOM 1656 N N . LEU A 1 206 ? -4.370 -0.505 -2.244 1.00 92.69 206 LEU A N 1
ATOM 1657 C CA . LEU A 1 206 ? -3.916 -1.893 -2.333 1.00 92.69 206 LEU A CA 1
ATOM 1658 C C . LEU A 1 206 ? -4.185 -2.656 -1.029 1.00 92.69 206 LEU A C 1
ATOM 1660 O O . LEU A 1 206 ? -3.409 -2.594 -0.074 1.00 92.69 206 LEU A O 1
ATOM 1664 N N . VAL A 1 207 ? -5.290 -3.408 -0.989 1.00 95.94 207 VAL A N 1
ATOM 1665 C CA . VAL A 1 207 ? -5.659 -4.248 0.162 1.00 95.94 207 VAL A CA 1
ATOM 1666 C C . VAL A 1 207 ? -5.251 -5.696 -0.089 1.00 95.94 207 VAL A C 1
ATOM 1668 O O . VAL A 1 207 ? -5.890 -6.413 -0.859 1.00 95.94 207 VAL A O 1
ATOM 1671 N N . LEU A 1 208 ? -4.189 -6.129 0.591 1.00 96.94 208 LEU A N 1
ATOM 1672 C CA . LEU A 1 208 ? -3.610 -7.462 0.435 1.00 96.94 208 LEU A CA 1
ATOM 1673 C C . LEU A 1 208 ? -4.055 -8.423 1.533 1.00 96.94 208 LEU A C 1
ATOM 1675 O O . LEU A 1 208 ? -4.127 -8.050 2.709 1.00 96.94 208 LEU A O 1
ATOM 1679 N N . ASP A 1 209 ? -4.301 -9.680 1.161 1.00 97.50 209 ASP A N 1
ATOM 1680 C CA . ASP A 1 209 ? -4.727 -10.714 2.104 1.00 97.50 209 ASP A CA 1
ATOM 1681 C C . ASP A 1 209 ? -3.706 -10.925 3.228 1.00 97.50 209 ASP A C 1
ATOM 1683 O O . ASP A 1 209 ? -4.099 -11.067 4.388 1.00 97.50 209 ASP A O 1
ATOM 1687 N N . GLU A 1 210 ? -2.399 -10.854 2.941 1.00 95.25 210 GLU A N 1
ATOM 1688 C CA . GLU A 1 210 ? -1.379 -11.006 3.981 1.00 95.25 210 GLU A CA 1
ATOM 1689 C C . GLU A 1 210 ? -1.476 -9.910 5.055 1.00 95.25 210 GLU A C 1
ATOM 1691 O O . GLU A 1 210 ? -1.235 -10.184 6.232 1.00 95.25 210 GLU A O 1
ATOM 1696 N N . PHE A 1 211 ? -1.866 -8.683 4.688 1.00 96.38 211 PHE A N 1
ATOM 1697 C CA . PHE A 1 211 ? -2.034 -7.580 5.643 1.00 96.38 211 PHE A CA 1
ATOM 1698 C C . PHE A 1 211 ? -3.334 -7.724 6.425 1.00 96.38 211 PHE A C 1
ATOM 1700 O O . PHE A 1 211 ? -3.352 -7.515 7.639 1.00 96.38 211 PHE A O 1
ATOM 1707 N N . ILE A 1 212 ? -4.406 -8.160 5.761 1.00 97.88 212 ILE A N 1
ATOM 1708 C CA . ILE A 1 212 ? -5.672 -8.469 6.428 1.00 97.88 212 ILE A CA 1
ATOM 1709 C C . ILE A 1 212 ? -5.480 -9.558 7.481 1.00 97.88 212 ILE A C 1
ATOM 1711 O O . ILE A 1 212 ? -5.916 -9.381 8.617 1.00 97.88 212 ILE A O 1
ATOM 1715 N N . GLN A 1 213 ? -4.738 -10.621 7.173 1.00 97.88 213 GLN A N 1
ATOM 1716 C CA . GLN A 1 213 ? -4.424 -11.665 8.148 1.00 97.88 213 GLN A CA 1
ATOM 1717 C C . GLN A 1 213 ? -3.624 -11.147 9.355 1.00 97.88 213 GLN A C 1
ATOM 1719 O O . GLN A 1 213 ? -3.767 -11.685 10.456 1.00 97.88 213 GLN A O 1
ATOM 1724 N N . LEU A 1 214 ? -2.762 -10.136 9.178 1.00 98.06 214 LEU A N 1
ATOM 1725 C CA . LEU A 1 214 ? -2.055 -9.498 10.294 1.00 98.06 214 LEU A CA 1
ATOM 1726 C C . LEU A 1 214 ? -3.024 -8.725 11.193 1.00 98.06 214 LEU A C 1
ATOM 1728 O O . LEU A 1 214 ? -2.963 -8.876 12.413 1.00 98.06 214 LEU A O 1
ATOM 1732 N N . LEU A 1 215 ? -3.940 -7.953 10.604 1.00 98.06 215 LEU A N 1
ATOM 1733 C CA . LEU A 1 215 ? -4.970 -7.224 11.348 1.00 98.06 215 LEU A CA 1
ATOM 1734 C C . LEU A 1 215 ? -5.937 -8.178 12.069 1.00 98.06 215 LEU A C 1
ATOM 1736 O O . LEU A 1 215 ? -6.276 -7.945 13.224 1.00 98.06 215 LEU A O 1
ATOM 1740 N N . GLU A 1 216 ? -6.325 -9.295 11.447 1.00 97.56 216 GLU A N 1
ATOM 1741 C CA . GLU A 1 216 ? -7.187 -10.323 12.058 1.00 97.56 216 GLU A CA 1
ATOM 1742 C C . GLU A 1 216 ? -6.537 -10.999 13.281 1.00 97.56 216 GLU A C 1
ATOM 1744 O O . GLU A 1 216 ? -7.233 -11.435 14.202 1.00 97.56 216 GLU A O 1
ATOM 1749 N N . LYS A 1 217 ? -5.200 -11.089 13.307 1.00 96.75 217 LYS A N 1
ATOM 1750 C CA . LYS A 1 217 ? -4.415 -11.666 14.415 1.00 96.75 217 LYS A CA 1
ATOM 1751 C C . LYS A 1 217 ? -4.035 -10.644 15.491 1.00 96.75 217 LYS A C 1
ATOM 1753 O O . LYS A 1 217 ? -3.479 -11.038 16.518 1.00 96.75 217 LYS A O 1
ATOM 1758 N N . ALA A 1 218 ? -4.291 -9.359 15.258 1.00 95.88 218 ALA A N 1
ATOM 1759 C CA . ALA A 1 218 ? -3.946 -8.284 16.174 1.00 95.88 218 ALA A CA 1
ATOM 1760 C C . ALA A 1 218 ? -4.827 -8.282 17.441 1.00 95.88 218 ALA A C 1
ATOM 1762 O O . ALA A 1 218 ? -5.713 -9.119 17.635 1.00 95.88 218 ALA A O 1
ATOM 1763 N N . ASP A 1 219 ? -4.551 -7.353 18.359 1.00 95.69 219 ASP A N 1
ATOM 1764 C CA . ASP A 1 219 ? -5.221 -7.310 19.657 1.00 95.69 219 ASP A CA 1
ATOM 1765 C C . ASP A 1 219 ? -6.725 -7.006 19.525 1.00 95.69 219 ASP A C 1
ATOM 1767 O O . ASP A 1 219 ? -7.135 -5.951 19.041 1.00 95.69 219 ASP A O 1
ATOM 1771 N N . LYS A 1 220 ? -7.564 -7.909 20.048 1.00 94.81 220 LYS A N 1
ATOM 1772 C CA . LYS A 1 220 ? -9.036 -7.837 19.968 1.00 94.81 220 LYS A CA 1
ATOM 1773 C C . LYS A 1 220 ? -9.663 -6.643 20.702 1.00 94.81 220 LYS A C 1
ATOM 1775 O O . LYS A 1 220 ? -10.878 -6.463 20.639 1.00 94.81 220 LYS A O 1
ATOM 1780 N N . ARG A 1 221 ? -8.879 -5.865 21.458 1.00 96.88 221 ARG A N 1
ATOM 1781 C CA . ARG A 1 221 ? -9.340 -4.650 22.150 1.00 96.88 221 ARG A CA 1
ATOM 1782 C C . ARG A 1 221 ? -9.417 -3.429 21.230 1.00 96.88 221 ARG A C 1
ATOM 1784 O O . ARG A 1 221 ? -9.951 -2.409 21.671 1.00 96.88 221 ARG A O 1
ATOM 1791 N N . VAL A 1 222 ? -8.891 -3.509 20.008 1.00 98.12 222 VAL A N 1
ATOM 1792 C CA . VAL A 1 222 ? -9.109 -2.501 18.963 1.00 98.12 222 VAL A CA 1
ATOM 1793 C C . VAL A 1 222 ? -10.569 -2.561 18.508 1.00 98.12 222 VAL A C 1
ATOM 1795 O O . VAL A 1 222 ? -11.111 -3.645 18.304 1.00 98.12 222 VAL A O 1
ATOM 1798 N N . ASP A 1 223 ? -11.224 -1.406 18.382 1.00 98.44 223 ASP A N 1
ATOM 1799 C CA . ASP A 1 223 ? -12.607 -1.329 17.903 1.00 98.44 223 ASP A CA 1
ATOM 1800 C C . ASP A 1 223 ? -12.646 -1.149 16.374 1.00 98.44 223 ASP A C 1
ATOM 1802 O O . ASP A 1 223 ? -13.426 -1.819 15.693 1.00 98.44 223 ASP A O 1
ATOM 1806 N N . TYR A 1 224 ? -11.770 -0.295 15.830 1.00 98.50 224 TYR A N 1
ATOM 1807 C CA . TYR A 1 224 ? -11.700 -0.006 14.396 1.00 98.50 224 TYR A CA 1
ATOM 1808 C C . TYR A 1 224 ? -10.261 0.171 13.904 1.00 98.50 224 TYR A C 1
ATOM 1810 O O . TYR A 1 224 ? -9.417 0.718 14.618 1.00 98.50 224 TYR A O 1
ATOM 1818 N N . TYR A 1 225 ? -10.018 -0.227 12.656 1.00 98.56 225 TYR A N 1
ATOM 1819 C CA . TYR A 1 225 ? -8.862 0.218 11.879 1.00 98.56 225 TYR A CA 1
ATOM 1820 C C . TYR A 1 225 ? -9.319 1.249 10.853 1.00 98.56 225 TYR A C 1
ATOM 1822 O O . TYR A 1 225 ? -10.368 1.088 10.227 1.00 98.56 225 TYR A O 1
ATOM 1830 N N . VAL A 1 226 ? -8.525 2.294 10.669 1.00 98.31 226 VAL A N 1
ATOM 1831 C CA . VAL A 1 226 ? -8.677 3.252 9.575 1.00 98.31 226 VAL A CA 1
ATOM 1832 C C . VAL A 1 226 ? -7.379 3.208 8.789 1.00 98.31 226 VAL A C 1
ATOM 1834 O O . VAL A 1 226 ? -6.328 3.534 9.328 1.00 98.31 226 VAL A O 1
ATOM 1837 N N . LEU A 1 227 ? -7.440 2.727 7.552 1.00 97.50 227 LEU A N 1
ATOM 1838 C CA . LEU A 1 227 ? -6.288 2.637 6.663 1.00 97.50 227 LEU A CA 1
ATOM 1839 C C . LEU A 1 227 ? -6.355 3.811 5.692 1.00 97.50 227 LEU A C 1
ATOM 1841 O O . LEU A 1 227 ? -7.286 3.878 4.892 1.00 97.50 227 LEU A O 1
ATOM 1845 N N . THR A 1 228 ? -5.396 4.725 5.768 1.00 94.81 228 THR A N 1
ATOM 1846 C CA . THR A 1 228 ? -5.246 5.810 4.796 1.00 94.81 228 THR A CA 1
ATOM 1847 C C . THR A 1 228 ? -4.100 5.451 3.876 1.00 94.81 228 THR A C 1
ATOM 1849 O O . THR A 1 228 ? -2.951 5.418 4.304 1.00 94.81 228 THR A O 1
ATOM 1852 N N . PHE A 1 229 ? -4.428 5.143 2.632 1.00 93.38 229 PHE A N 1
ATOM 1853 C CA . PHE A 1 229 ? -3.472 4.818 1.595 1.00 93.38 229 PHE A CA 1
ATOM 1854 C C . PHE A 1 229 ? -3.033 6.082 0.876 1.00 93.38 229 PHE A C 1
ATOM 1856 O O . PHE A 1 229 ? -3.883 6.909 0.549 1.00 93.38 229 PHE A O 1
ATOM 1863 N N . GLY A 1 230 ? -1.737 6.195 0.615 1.00 87.62 230 GLY A N 1
ATOM 1864 C CA . GLY A 1 230 ? -1.154 7.266 -0.181 1.00 87.62 230 GLY A CA 1
ATOM 1865 C C . GLY A 1 230 ? 0.030 6.768 -0.999 1.00 87.62 230 GLY A C 1
ATOM 1866 O O . GLY A 1 230 ? 0.600 5.705 -0.719 1.00 87.62 230 GLY A O 1
ATOM 1867 N N . ASP A 1 231 ? 0.398 7.536 -2.018 1.00 77.00 231 ASP A N 1
ATOM 1868 C CA . ASP A 1 231 ? 1.681 7.356 -2.688 1.00 77.00 231 ASP A CA 1
ATOM 1869 C C . ASP A 1 231 ? 2.833 7.862 -1.794 1.00 77.00 231 ASP A C 1
ATOM 1871 O O . ASP A 1 231 ? 2.642 8.421 -0.712 1.00 77.00 231 ASP A O 1
ATOM 1875 N N . THR A 1 232 ? 4.077 7.662 -2.231 1.00 69.44 232 THR A N 1
ATOM 1876 C CA . THR A 1 232 ? 5.251 8.078 -1.438 1.00 69.44 232 THR A CA 1
ATOM 1877 C C . THR A 1 232 ? 5.309 9.592 -1.211 1.00 69.44 232 THR A C 1
ATOM 1879 O O . THR A 1 232 ? 5.946 10.033 -0.255 1.00 69.44 232 THR A O 1
ATOM 1882 N N . LEU A 1 233 ? 4.668 10.395 -2.062 1.00 67.12 233 LEU A N 1
ATOM 1883 C CA . LEU A 1 233 ? 4.687 11.856 -1.994 1.00 67.12 233 LEU A CA 1
ATOM 1884 C C . LEU A 1 233 ? 3.410 12.461 -1.379 1.00 67.12 233 LEU A C 1
ATOM 1886 O O . LEU A 1 233 ? 3.357 13.677 -1.219 1.00 67.12 233 LEU A O 1
ATOM 1890 N N . ASP A 1 234 ? 2.449 11.635 -0.954 1.00 65.94 234 ASP A N 1
ATOM 1891 C CA . ASP A 1 234 ? 1.149 12.040 -0.396 1.00 65.94 234 ASP A CA 1
ATOM 1892 C C . ASP A 1 234 ? 0.334 12.941 -1.354 1.00 65.94 234 ASP A C 1
ATOM 1894 O O . ASP A 1 234 ? -0.338 13.882 -0.929 1.00 65.94 234 ASP A O 1
ATOM 1898 N N . THR A 1 235 ? 0.421 12.690 -2.667 1.00 66.12 235 THR A N 1
ATOM 1899 C CA . THR A 1 235 ? -0.279 13.482 -3.701 1.00 66.12 235 THR A CA 1
ATOM 1900 C C . THR A 1 235 ? -1.736 13.063 -3.872 1.00 66.12 235 THR A C 1
ATOM 1902 O O . THR A 1 235 ? -2.593 13.873 -4.224 1.00 66.12 235 THR A O 1
ATOM 1905 N N . SER A 1 236 ? -2.035 11.796 -3.595 1.00 73.62 236 SER A N 1
ATOM 1906 C CA . SER A 1 236 ? -3.375 11.227 -3.660 1.00 73.62 236 SER A CA 1
ATOM 1907 C C . SER A 1 236 ? -3.587 10.297 -2.477 1.00 73.62 236 SER A C 1
ATOM 1909 O O . SER A 1 236 ? -2.716 9.495 -2.143 1.00 73.62 236 SER A O 1
ATOM 1911 N N . THR A 1 237 ? -4.747 10.414 -1.825 1.00 85.31 237 THR A N 1
ATOM 1912 C CA . THR A 1 237 ? -5.073 9.592 -0.658 1.00 85.31 237 THR A CA 1
ATOM 1913 C C . THR A 1 237 ? -6.450 8.963 -0.766 1.00 85.31 237 THR A C 1
ATOM 1915 O O . THR A 1 237 ? -7.406 9.569 -1.251 1.00 85.31 237 THR A O 1
ATOM 1918 N N . GLN A 1 238 ? -6.563 7.726 -0.290 1.00 91.94 238 GLN A N 1
ATOM 1919 C CA . GLN A 1 238 ? -7.838 7.031 -0.137 1.00 91.94 238 GLN A CA 1
ATOM 1920 C C . GLN A 1 238 ? -7.923 6.409 1.250 1.00 91.94 238 GLN A C 1
ATOM 1922 O O . GLN A 1 238 ? -6.957 5.830 1.739 1.00 91.94 238 GLN A O 1
ATOM 1927 N N . THR A 1 239 ? -9.088 6.492 1.890 1.00 95.06 239 THR A N 1
ATOM 1928 C CA . THR A 1 239 ? -9.271 5.982 3.254 1.00 95.06 239 THR A CA 1
ATOM 1929 C C . THR A 1 239 ? -10.313 4.876 3.305 1.00 95.06 239 THR A C 1
ATOM 1931 O O . THR A 1 239 ? -11.433 5.032 2.818 1.00 95.06 239 THR A O 1
ATOM 1934 N N . VAL A 1 240 ? -9.954 3.777 3.965 1.00 96.56 240 VAL A N 1
ATOM 1935 C CA . VAL A 1 240 ? -10.811 2.618 4.214 1.00 96.56 240 VAL A CA 1
ATOM 1936 C C . VAL A 1 240 ? -11.020 2.460 5.708 1.00 96.56 240 VAL A C 1
ATOM 1938 O O . VAL A 1 240 ? -10.062 2.427 6.481 1.00 96.56 240 VAL A O 1
ATOM 1941 N N . THR A 1 241 ? -12.275 2.309 6.126 1.00 97.12 241 THR A N 1
ATOM 1942 C CA . THR A 1 241 ? -12.598 2.026 7.528 1.00 97.12 241 THR A CA 1
ATOM 1943 C C . THR A 1 241 ? -12.955 0.561 7.724 1.00 97.12 241 THR A C 1
ATOM 1945 O O . THR A 1 241 ? -13.585 -0.071 6.878 1.00 97.12 241 THR A O 1
ATOM 1948 N N . ILE A 1 242 ? -12.533 -0.019 8.842 1.00 97.81 242 ILE A N 1
ATOM 1949 C CA . ILE A 1 242 ? -12.653 -1.453 9.088 1.00 97.81 242 ILE A CA 1
ATOM 1950 C C . ILE A 1 242 ? -13.108 -1.675 10.526 1.00 97.81 242 ILE A C 1
ATOM 1952 O O . ILE A 1 242 ? -12.471 -1.218 11.475 1.00 97.81 242 ILE A O 1
ATOM 1956 N N . ASN A 1 243 ? -14.189 -2.433 10.702 1.00 97.06 243 ASN A N 1
ATOM 1957 C CA . ASN A 1 243 ? -14.565 -2.959 12.006 1.00 97.06 243 ASN A CA 1
ATOM 1958 C C . ASN A 1 243 ? -13.605 -4.089 12.385 1.00 97.06 243 ASN A C 1
ATOM 1960 O O . ASN A 1 243 ? -13.562 -5.118 11.712 1.00 97.06 243 ASN A O 1
ATOM 1964 N N . ALA A 1 244 ? -12.865 -3.926 13.482 1.00 97.31 244 ALA A N 1
ATOM 1965 C CA . ALA A 1 244 ? -11.851 -4.897 13.894 1.00 97.31 244 ALA A CA 1
ATOM 1966 C C . ALA A 1 244 ? -12.435 -6.284 14.235 1.00 97.31 244 ALA A C 1
ATOM 1968 O O . ALA A 1 244 ? -11.710 -7.275 14.246 1.00 97.31 244 ALA A O 1
ATOM 1969 N N . LYS A 1 245 ? -13.748 -6.380 14.490 1.00 95.81 245 LYS A N 1
ATOM 1970 C CA . LYS A 1 245 ? -14.444 -7.646 14.776 1.00 95.81 245 LYS A CA 1
ATOM 1971 C C . LYS A 1 245 ? -14.948 -8.373 13.526 1.00 95.81 245 LYS A C 1
ATOM 1973 O O . LYS A 1 245 ? -15.300 -9.543 13.629 1.00 95.81 245 LYS A O 1
ATOM 1978 N N . ASP A 1 246 ? -15.017 -7.691 12.385 1.00 96.62 246 ASP A N 1
ATOM 1979 C CA . ASP A 1 246 ? -15.516 -8.231 11.114 1.00 96.62 246 ASP A CA 1
ATOM 1980 C C . ASP A 1 246 ? -14.780 -7.569 9.939 1.00 96.62 246 ASP A C 1
ATOM 1982 O O . ASP A 1 246 ? -15.358 -6.828 9.144 1.00 96.62 246 ASP A O 1
ATOM 1986 N N . ILE A 1 247 ? -13.465 -7.799 9.861 1.00 97.75 247 ILE A N 1
ATOM 1987 C CA . ILE A 1 247 ? -12.583 -7.099 8.917 1.00 97.75 247 ILE A CA 1
ATOM 1988 C C . ILE A 1 247 ? -13.004 -7.361 7.467 1.00 97.75 247 ILE A C 1
ATOM 1990 O O . ILE A 1 247 ? -13.266 -6.427 6.704 1.00 97.75 247 ILE A O 1
ATOM 1994 N N . ARG A 1 248 ? -13.131 -8.637 7.088 1.00 97.81 248 ARG A N 1
ATOM 1995 C CA . ARG A 1 248 ? -13.519 -9.027 5.725 1.00 97.81 248 ARG A CA 1
ATOM 1996 C C . ARG A 1 248 ? -14.947 -8.602 5.390 1.00 97.81 248 ARG A C 1
ATOM 1998 O O . ARG A 1 248 ? -15.196 -8.167 4.267 1.00 97.81 248 ARG A O 1
ATOM 2005 N N . GLY A 1 249 ? -15.881 -8.681 6.342 1.00 97.56 249 GLY A N 1
ATOM 2006 C CA . GLY A 1 249 ? -17.250 -8.210 6.140 1.00 97.56 249 GLY A CA 1
ATOM 2007 C C . GLY A 1 249 ? -17.330 -6.695 5.949 1.00 97.56 249 GLY A C 1
ATOM 2008 O O . GLY A 1 249 ? -18.058 -6.236 5.066 1.00 97.56 249 GLY A O 1
ATOM 2009 N N . SER A 1 250 ? -16.541 -5.914 6.696 1.00 96.75 250 SER A N 1
ATOM 2010 C CA . SER A 1 250 ? -16.406 -4.463 6.504 1.00 96.75 250 SER A CA 1
ATOM 2011 C C . SER A 1 250 ? -15.896 -4.100 5.110 1.00 96.75 250 SER A C 1
ATOM 2013 O O . SER A 1 250 ? -16.482 -3.228 4.467 1.00 96.75 250 SER A O 1
ATOM 2015 N N . LEU A 1 251 ? -14.857 -4.780 4.620 1.00 97.06 251 LEU A N 1
ATOM 2016 C CA . LEU A 1 251 ? -14.308 -4.549 3.277 1.00 97.06 251 LEU A CA 1
ATOM 2017 C C . LEU A 1 251 ? -15.315 -4.931 2.186 1.00 97.06 251 LEU A C 1
ATOM 2019 O O . LEU A 1 251 ? -15.576 -4.154 1.269 1.00 97.06 251 LEU A O 1
ATOM 2023 N N . LYS A 1 252 ? -15.982 -6.081 2.343 1.00 95.81 252 LYS A N 1
ATOM 2024 C CA . LYS A 1 252 ? -17.019 -6.547 1.414 1.00 95.81 252 LYS A CA 1
ATOM 2025 C C . LYS A 1 252 ? -18.183 -5.559 1.284 1.00 95.81 252 LYS A C 1
ATOM 2027 O O . LYS A 1 252 ? -18.650 -5.328 0.172 1.00 95.81 252 LYS A O 1
ATOM 2032 N N . LYS A 1 253 ? -18.653 -4.968 2.391 1.00 94.56 253 LYS A N 1
ATOM 2033 C CA . LYS A 1 253 ? -19.727 -3.949 2.386 1.00 94.56 253 LYS A CA 1
ATOM 2034 C C . LYS A 1 253 ? -19.331 -2.667 1.654 1.00 94.56 253 LYS A C 1
ATOM 2036 O O . LYS A 1 253 ? -20.201 -1.991 1.122 1.00 94.56 253 LYS A O 1
ATOM 2041 N N . GLN A 1 254 ? -18.039 -2.349 1.633 1.00 94.00 254 GLN A N 1
ATOM 2042 C CA . GLN A 1 254 ? -17.480 -1.216 0.892 1.00 94.00 254 GLN A CA 1
ATOM 2043 C C . GLN A 1 254 ? -17.113 -1.579 -0.554 1.00 94.00 254 GLN A C 1
ATOM 2045 O O . GLN A 1 254 ? -16.588 -0.738 -1.271 1.00 94.00 254 GLN A O 1
ATOM 2050 N N . HIS A 1 255 ? -17.394 -2.812 -0.995 1.00 93.44 255 HIS A N 1
ATOM 2051 C CA . HIS A 1 255 ? -16.997 -3.333 -2.306 1.00 93.44 255 HIS A CA 1
ATOM 2052 C C . HIS A 1 255 ? -15.484 -3.281 -2.558 1.00 93.44 255 HIS A C 1
ATOM 2054 O O . HIS A 1 255 ? -15.053 -3.194 -3.705 1.00 93.44 255 HIS A O 1
ATOM 2060 N N . ILE A 1 256 ? -14.685 -3.381 -1.493 1.00 94.50 256 ILE A N 1
ATOM 2061 C CA . ILE A 1 256 ? -13.226 -3.384 -1.578 1.00 94.50 256 ILE A CA 1
ATOM 2062 C C . ILE A 1 256 ? -12.749 -4.839 -1.663 1.00 94.50 256 ILE A C 1
ATOM 2064 O O . ILE A 1 256 ? -12.919 -5.592 -0.695 1.00 94.50 256 ILE A O 1
ATOM 2068 N N . PRO A 1 257 ? -12.197 -5.272 -2.808 1.00 95.12 257 PRO A N 1
ATOM 2069 C CA . PRO A 1 257 ? -11.604 -6.596 -2.939 1.00 95.12 257 PRO A CA 1
ATOM 2070 C C . PRO A 1 257 ? -10.333 -6.731 -2.097 1.00 95.12 257 PRO A C 1
ATOM 2072 O O . PRO A 1 257 ? -9.591 -5.774 -1.894 1.00 95.12 257 PRO A O 1
ATOM 2075 N N . ILE A 1 258 ? -10.090 -7.954 -1.630 1.00 97.69 258 ILE A N 1
ATOM 2076 C CA . ILE A 1 258 ? -8.835 -8.356 -0.994 1.00 97.69 258 ILE A CA 1
ATOM 2077 C C . ILE A 1 258 ? -8.070 -9.160 -2.040 1.00 97.69 258 ILE A C 1
ATOM 2079 O O . ILE A 1 258 ? -8.602 -10.150 -2.545 1.00 97.69 258 ILE A O 1
ATOM 2083 N N . TYR A 1 259 ? -6.859 -8.726 -2.372 1.00 98.06 259 TYR A N 1
ATOM 2084 C CA . TYR A 1 259 ? -6.043 -9.345 -3.411 1.00 98.06 259 TYR A CA 1
ATOM 2085 C C . TYR A 1 259 ? -4.944 -10.227 -2.827 1.00 98.06 259 TYR A C 1
ATOM 2087 O O . TYR A 1 259 ? -4.382 -9.933 -1.769 1.00 98.06 259 TYR A O 1
ATOM 2095 N N . HIS A 1 260 ? -4.586 -11.272 -3.567 1.00 98.00 260 HIS A N 1
ATOM 2096 C CA . HIS A 1 260 ? -3.309 -11.956 -3.405 1.00 98.00 260 HIS A CA 1
ATOM 2097 C C . HIS A 1 260 ? -2.271 -11.350 -4.346 1.00 98.00 260 HIS A C 1
ATOM 2099 O O . HIS A 1 260 ? -2.481 -11.290 -5.561 1.00 98.00 260 HIS A O 1
ATOM 2105 N N . TYR A 1 261 ? -1.143 -10.917 -3.792 1.00 97.38 261 TYR A N 1
ATOM 2106 C CA . TYR A 1 261 ? -0.065 -10.345 -4.586 1.00 97.38 261 TYR A CA 1
ATOM 2107 C C . TYR A 1 261 ? 0.723 -11.435 -5.323 1.00 97.38 261 TYR A C 1
ATOM 2109 O O . TYR A 1 261 ? 1.234 -12.373 -4.711 1.00 97.38 261 TYR A O 1
ATOM 2117 N N . CYS A 1 262 ? 0.820 -11.304 -6.644 1.00 97.19 262 CYS A N 1
ATOM 2118 C CA . CYS A 1 262 ? 1.492 -12.232 -7.552 1.00 97.19 262 CYS A CA 1
ATOM 2119 C C . CYS A 1 262 ? 2.466 -11.499 -8.492 1.00 97.19 262 CYS A C 1
ATOM 2121 O O . CYS A 1 262 ? 2.563 -11.854 -9.663 1.00 97.19 262 CYS A O 1
ATOM 2123 N N . GLY A 1 263 ? 3.173 -10.475 -8.003 1.00 96.56 263 GLY A N 1
ATOM 2124 C CA . GLY A 1 263 ? 4.284 -9.850 -8.732 1.00 96.56 263 GLY A CA 1
ATOM 2125 C C . GLY A 1 263 ? 5.566 -10.687 -8.692 1.00 96.56 263 GLY A C 1
ATOM 2126 O O . GLY A 1 263 ? 5.724 -11.585 -7.858 1.00 96.56 263 GLY A O 1
ATOM 2127 N N . ALA A 1 264 ? 6.501 -10.401 -9.594 1.00 95.88 264 ALA A N 1
ATOM 2128 C CA . ALA A 1 264 ? 7.775 -11.097 -9.722 1.00 95.88 264 ALA A CA 1
ATOM 2129 C C . ALA A 1 264 ? 8.619 -10.985 -8.441 1.00 95.88 264 ALA A C 1
ATOM 2131 O O . ALA A 1 26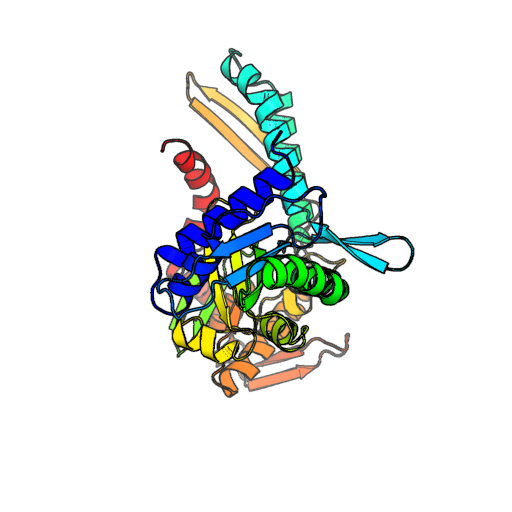4 ? 9.306 -11.928 -8.048 1.00 95.88 264 ALA A O 1
ATOM 2132 N N . ASP A 1 265 ? 8.533 -9.871 -7.720 1.00 94.62 265 ASP A N 1
ATOM 2133 C CA . ASP A 1 265 ? 9.250 -9.664 -6.460 1.00 94.62 265 ASP A CA 1
ATOM 2134 C C . ASP A 1 265 ? 8.705 -10.497 -5.277 1.00 94.62 265 ASP A C 1
ATOM 2136 O O . ASP A 1 265 ? 9.340 -10.540 -4.221 1.00 94.62 265 ASP A O 1
ATOM 2140 N N . LEU A 1 266 ? 7.598 -11.240 -5.445 1.00 93.69 266 LEU A N 1
ATOM 2141 C CA . LEU A 1 266 ? 7.001 -12.094 -4.404 1.00 93.69 266 LEU A CA 1
ATOM 2142 C C . LEU A 1 266 ? 8.015 -13.032 -3.742 1.00 93.69 266 LEU A C 1
ATOM 2144 O O . LEU A 1 266 ? 8.000 -13.234 -2.523 1.00 93.69 266 LEU A O 1
ATOM 2148 N N . TYR A 1 267 ? 8.917 -13.603 -4.540 1.00 91.38 267 TYR A N 1
ATOM 2149 C CA . TYR A 1 267 ? 9.965 -14.494 -4.051 1.00 91.38 267 TYR A CA 1
ATOM 2150 C C . TYR A 1 267 ? 11.339 -13.834 -3.978 1.00 91.38 267 TYR A C 1
ATOM 2152 O O . TYR A 1 267 ? 12.248 -14.448 -3.411 1.00 91.38 267 TYR A O 1
ATOM 2160 N N . LEU A 1 268 ? 11.483 -12.584 -4.425 1.00 92.19 268 LEU A N 1
ATOM 2161 C CA . LEU A 1 268 ? 12.755 -11.870 -4.419 1.00 92.19 268 LEU A CA 1
ATOM 2162 C C . LEU A 1 268 ? 13.286 -11.731 -2.977 1.00 92.19 268 LEU A C 1
ATOM 2164 O O . LEU A 1 268 ? 12.535 -11.403 -2.049 1.00 92.19 268 LEU A O 1
ATOM 2168 N N . PRO A 1 269 ? 14.542 -12.119 -2.711 1.00 88.19 269 PRO A N 1
ATOM 2169 C CA . PRO A 1 269 ? 15.211 -11.828 -1.448 1.00 88.19 269 PRO A CA 1
ATOM 2170 C C . PRO A 1 269 ? 15.364 -10.319 -1.225 1.00 88.19 269 PRO A C 1
ATOM 2172 O O . PRO A 1 269 ? 15.547 -9.564 -2.168 1.00 88.19 269 PRO A O 1
ATOM 2175 N N . LYS A 1 270 ? 15.325 -9.886 0.038 1.00 83.19 270 LYS A N 1
ATOM 2176 C CA . LYS A 1 270 ? 15.382 -8.463 0.438 1.00 83.19 270 LYS A CA 1
ATOM 2177 C C . LYS A 1 270 ? 16.692 -7.745 0.076 1.00 83.19 270 LYS A C 1
ATOM 2179 O O . LYS A 1 270 ? 16.761 -6.526 0.129 1.00 83.19 270 LYS A O 1
ATOM 2184 N N . ASP A 1 271 ? 17.748 -8.508 -0.167 1.00 84.69 271 ASP A N 1
ATOM 2185 C CA . ASP A 1 271 ? 19.097 -8.064 -0.511 1.00 84.69 271 ASP A CA 1
ATOM 2186 C C . ASP A 1 271 ? 19.375 -8.147 -2.018 1.00 84.69 271 ASP A C 1
ATOM 2188 O O . ASP A 1 271 ? 20.483 -7.848 -2.455 1.00 84.69 271 ASP A O 1
ATOM 2192 N N . LEU A 1 272 ? 18.368 -8.525 -2.809 1.00 89.25 272 LEU A N 1
ATOM 2193 C CA . LEU A 1 272 ? 18.410 -8.523 -4.263 1.00 89.25 272 LEU A CA 1
ATOM 2194 C C . LEU A 1 272 ? 17.426 -7.498 -4.825 1.00 89.25 272 LEU A C 1
ATOM 2196 O O . LEU A 1 272 ? 16.413 -7.173 -4.210 1.00 89.25 272 LEU A O 1
ATOM 2200 N N . ALA A 1 273 ? 17.735 -7.030 -6.027 1.00 91.50 273 ALA A N 1
ATOM 2201 C CA . ALA A 1 273 ? 16.924 -6.104 -6.798 1.00 91.50 273 ALA A CA 1
ATOM 2202 C C . ALA A 1 273 ? 16.921 -6.544 -8.267 1.00 91.50 273 ALA A C 1
ATOM 2204 O O . ALA A 1 273 ? 17.884 -7.155 -8.740 1.00 91.50 273 ALA A O 1
ATOM 2205 N N . PHE A 1 274 ? 15.847 -6.239 -8.998 1.00 91.38 274 PHE A N 1
ATOM 2206 C CA . PHE A 1 274 ? 15.811 -6.463 -10.448 1.00 91.38 274 PHE A CA 1
ATOM 2207 C C . PHE A 1 274 ? 16.631 -5.428 -11.217 1.00 91.38 274 PHE A C 1
ATOM 2209 O O . PHE A 1 274 ? 17.191 -5.748 -12.266 1.00 91.38 274 PHE A O 1
ATOM 2216 N N . VAL A 1 275 ? 16.707 -4.212 -10.681 1.00 89.62 275 VAL A N 1
ATOM 2217 C CA . VAL A 1 275 ? 17.483 -3.086 -11.198 1.00 89.62 275 VAL A CA 1
ATOM 2218 C C . VAL A 1 275 ? 18.166 -2.426 -10.009 1.00 89.62 275 VAL A C 1
ATOM 2220 O O . VAL A 1 275 ? 17.510 -2.198 -8.998 1.00 89.62 275 VAL A O 1
ATOM 2223 N N . ASN A 1 276 ? 19.461 -2.145 -10.093 1.00 89.38 276 ASN A N 1
ATOM 2224 C CA . ASN A 1 276 ? 20.229 -1.485 -9.037 1.00 89.38 276 ASN A CA 1
ATOM 2225 C C . ASN A 1 276 ? 21.353 -0.620 -9.621 1.00 89.38 276 ASN A C 1
ATOM 2227 O O . ASN A 1 276 ? 21.463 -0.472 -10.836 1.00 89.38 276 ASN A O 1
ATOM 2231 N N . ASP A 1 277 ? 22.155 -0.016 -8.740 1.00 90.62 277 ASP A N 1
ATOM 2232 C CA . ASP A 1 277 ? 23.268 0.871 -9.095 1.00 90.62 277 ASP A CA 1
ATOM 2233 C C . ASP A 1 277 ? 22.831 2.009 -10.028 1.00 90.62 277 ASP A C 1
ATOM 2235 O O . ASP A 1 277 ? 23.513 2.355 -10.990 1.00 90.62 277 ASP A O 1
ATOM 2239 N N . TYR A 1 278 ? 21.647 2.563 -9.756 1.00 91.69 278 TYR A N 1
ATOM 2240 C CA . TYR A 1 278 ? 21.069 3.619 -10.568 1.00 91.69 278 TYR A CA 1
ATOM 2241 C C . TYR A 1 278 ? 21.861 4.914 -10.383 1.00 91.69 278 TYR A C 1
ATOM 2243 O O . TYR A 1 278 ? 22.036 5.384 -9.255 1.00 91.69 278 TYR A O 1
ATOM 2251 N N . SER A 1 279 ? 22.279 5.525 -11.483 1.00 93.12 279 SER A N 1
ATOM 2252 C CA . SER A 1 279 ? 22.873 6.858 -11.506 1.00 93.12 279 SER A CA 1
ATOM 2253 C C . SER A 1 279 ? 22.288 7.660 -12.657 1.00 93.12 279 SER A C 1
ATOM 2255 O O . SER A 1 279 ? 22.186 7.163 -13.777 1.00 93.12 279 SER A O 1
ATOM 2257 N N . MET A 1 280 ? 21.899 8.898 -12.379 1.00 91.88 280 MET A N 1
ATOM 2258 C CA . MET A 1 280 ? 21.390 9.844 -13.362 1.00 91.88 280 MET A CA 1
ATOM 2259 C C . MET A 1 280 ? 22.450 10.894 -13.660 1.00 91.88 280 MET A C 1
ATOM 2261 O O . MET A 1 280 ? 22.984 11.503 -12.738 1.00 91.88 280 MET A O 1
ATOM 2265 N N . GLU A 1 281 ? 22.672 11.172 -14.935 1.00 93.12 281 GLU A N 1
ATOM 2266 C CA . GLU A 1 281 ? 23.284 12.424 -15.370 1.00 93.12 281 GLU A CA 1
ATOM 2267 C C . GLU A 1 281 ? 22.256 13.223 -16.169 1.00 93.12 281 GLU A C 1
ATOM 2269 O O . GLU A 1 281 ? 21.435 12.646 -16.882 1.00 93.12 281 GLU A O 1
ATOM 2274 N N . MET A 1 282 ? 22.276 14.549 -16.055 1.00 92.62 282 MET A N 1
ATOM 2275 C CA . MET A 1 282 ? 21.426 15.422 -16.859 1.00 92.62 282 MET A CA 1
ATOM 2276 C C . MET A 1 282 ? 22.271 16.486 -17.541 1.00 92.62 282 MET A C 1
ATOM 2278 O O . MET A 1 282 ? 23.107 17.131 -16.912 1.00 92.62 282 MET A O 1
ATOM 2282 N N . LYS A 1 283 ? 22.016 16.683 -18.832 1.00 89.38 283 LYS A N 1
ATOM 2283 C CA . LYS A 1 283 ? 22.423 17.887 -19.556 1.00 89.38 283 LYS A CA 1
ATOM 2284 C C . LYS A 1 283 ? 21.228 18.821 -19.642 1.00 89.38 283 LYS A C 1
ATOM 2286 O O . LYS A 1 283 ? 20.090 18.350 -19.652 1.00 89.38 283 LYS A O 1
ATOM 2291 N N . HIS A 1 284 ? 21.489 20.117 -19.703 1.00 88.00 284 HIS A N 1
ATOM 2292 C CA . HIS A 1 284 ? 20.444 21.108 -19.889 1.00 88.00 284 HIS A CA 1
ATOM 2293 C C . HIS A 1 284 ? 20.842 22.120 -20.963 1.00 88.00 284 HIS A C 1
ATOM 2295 O O . HIS A 1 284 ? 22.027 22.400 -21.148 1.00 88.00 284 HIS A O 1
ATOM 2301 N N . GLU A 1 285 ? 19.841 22.623 -21.676 1.00 88.12 285 GLU A N 1
ATOM 2302 C CA . GLU A 1 285 ? 19.960 23.705 -22.651 1.00 88.12 285 GLU A CA 1
ATOM 2303 C C . GLU A 1 285 ? 18.911 24.771 -22.320 1.00 88.12 285 GLU A C 1
ATOM 2305 O O . GLU A 1 285 ? 17.744 24.449 -22.084 1.00 88.12 285 GLU A O 1
ATOM 2310 N N . GLU A 1 286 ? 19.339 26.033 -22.278 1.00 86.75 286 GLU A N 1
ATOM 2311 C CA . GLU A 1 286 ? 18.486 27.179 -21.955 1.00 86.75 286 GLU A CA 1
ATOM 2312 C C . GLU A 1 286 ? 18.198 27.997 -23.222 1.00 86.75 286 GLU A C 1
ATOM 2314 O O . GLU A 1 286 ? 19.108 28.438 -23.934 1.00 86.75 286 GLU A O 1
ATOM 2319 N N . HIS A 1 287 ? 16.915 28.205 -23.514 1.00 83.75 287 HIS A N 1
ATOM 2320 C CA . HIS A 1 287 ? 16.417 28.943 -24.672 1.00 83.75 287 HIS A CA 1
ATOM 2321 C C . HIS A 1 287 ? 15.383 29.986 -24.232 1.00 83.75 287 HIS A C 1
ATOM 2323 O O . HIS A 1 287 ? 14.174 29.797 -24.347 1.00 83.75 287 HIS A O 1
ATOM 2329 N N . GLY A 1 288 ? 15.870 31.125 -23.735 1.00 79.81 288 GLY A N 1
ATOM 2330 C CA . GLY A 1 288 ? 15.002 32.162 -23.176 1.00 79.81 288 GLY A CA 1
ATOM 2331 C C . GLY A 1 288 ? 14.362 31.678 -21.876 1.00 79.81 288 GLY A C 1
ATOM 2332 O O . GLY A 1 288 ? 15.072 31.415 -20.915 1.00 79.81 288 GLY A O 1
ATOM 2333 N N . GLU A 1 289 ? 13.034 31.561 -21.855 1.00 78.81 289 GLU A N 1
ATOM 2334 C CA . GLU A 1 289 ? 12.283 31.033 -20.703 1.00 78.81 289 GLU A CA 1
ATOM 2335 C C . GLU A 1 289 ? 12.130 29.501 -20.741 1.00 78.81 289 GLU A C 1
ATOM 2337 O O . GLU A 1 289 ? 11.695 28.896 -19.762 1.00 78.81 289 GLU A O 1
ATOM 2342 N N . GLU A 1 290 ? 12.485 28.858 -21.857 1.00 81.06 290 GLU A N 1
ATOM 2343 C CA . GLU A 1 290 ? 12.408 27.407 -21.999 1.00 81.06 290 GLU A CA 1
ATOM 2344 C C . GLU A 1 290 ? 13.714 26.747 -21.557 1.00 81.06 290 GLU A C 1
ATOM 2346 O O . GLU A 1 290 ? 14.807 27.121 -21.987 1.00 81.06 290 GLU A O 1
ATOM 2351 N N . ILE A 1 291 ? 13.592 25.713 -20.727 1.00 81.81 291 ILE A N 1
ATOM 2352 C CA . ILE A 1 291 ? 14.713 24.885 -20.290 1.00 81.81 291 ILE A CA 1
ATOM 2353 C C . ILE A 1 291 ? 14.442 23.458 -20.750 1.00 81.81 291 ILE A C 1
ATOM 2355 O O . ILE A 1 291 ? 13.437 22.852 -20.375 1.00 81.81 291 ILE A O 1
ATOM 2359 N N . THR A 1 292 ? 15.362 22.903 -21.534 1.00 86.56 292 THR A N 1
ATOM 2360 C CA . THR A 1 292 ? 15.302 21.504 -21.962 1.00 86.56 292 THR A CA 1
ATOM 2361 C C . THR A 1 292 ? 16.281 20.676 -21.149 1.00 86.56 292 THR A C 1
ATOM 2363 O O . THR A 1 292 ? 17.473 20.970 -21.124 1.00 86.56 292 THR A O 1
ATOM 2366 N N . PHE A 1 293 ? 15.792 19.605 -20.524 1.00 87.06 293 PHE A N 1
ATOM 2367 C CA . PHE A 1 293 ? 16.621 18.621 -19.832 1.00 87.06 293 PHE A CA 1
ATOM 2368 C C . PHE A 1 293 ? 16.758 17.346 -20.658 1.00 87.06 293 PHE A C 1
ATOM 2370 O O . PHE A 1 293 ? 15.769 16.789 -21.132 1.00 87.06 293 PHE A O 1
ATOM 2377 N N . GLN A 1 294 ? 17.981 16.833 -20.760 1.00 90.00 294 GLN A N 1
ATOM 2378 C CA . GLN A 1 294 ? 18.259 15.517 -21.316 1.00 90.00 294 GLN A CA 1
ATOM 2379 C C . GLN A 1 294 ? 18.858 14.618 -20.236 1.00 90.00 294 GLN A C 1
ATOM 2381 O O . GLN A 1 294 ? 19.967 14.858 -19.761 1.00 90.00 294 GLN A O 1
ATOM 2386 N N . ALA A 1 295 ? 18.112 13.583 -19.857 1.00 87.62 295 ALA A N 1
ATOM 2387 C CA . ALA A 1 295 ? 18.500 12.628 -18.829 1.00 87.62 295 ALA A CA 1
ATOM 2388 C C . ALA A 1 295 ? 19.226 11.409 -19.421 1.00 87.62 295 ALA A C 1
ATOM 2390 O O . ALA A 1 295 ? 18.797 10.836 -20.423 1.00 87.62 295 ALA A O 1
ATOM 2391 N N . PHE A 1 296 ? 20.298 10.985 -18.758 1.00 91.06 296 PHE A N 1
ATOM 2392 C CA . PHE A 1 296 ? 21.147 9.853 -19.116 1.00 91.06 296 PHE A CA 1
ATOM 2393 C C . PHE A 1 296 ? 21.242 8.895 -17.920 1.00 91.06 296 PHE A C 1
ATOM 2395 O O . PHE A 1 296 ? 22.192 8.965 -17.136 1.00 91.06 296 PHE A O 1
ATOM 2402 N N . PRO A 1 297 ? 20.241 8.021 -17.723 1.00 90.38 297 PRO A N 1
ATOM 2403 C CA . PRO A 1 297 ? 20.278 7.047 -16.647 1.00 90.38 297 PRO A CA 1
ATOM 2404 C C . PRO A 1 297 ? 21.236 5.899 -16.975 1.00 90.38 297 PRO A C 1
ATOM 2406 O O . PRO A 1 297 ? 21.263 5.368 -18.085 1.00 90.38 297 PRO A O 1
ATOM 2409 N N . THR A 1 298 ? 21.981 5.465 -15.968 1.00 91.94 298 THR A N 1
ATOM 2410 C CA . THR A 1 298 ? 22.798 4.249 -15.980 1.00 91.94 298 THR A CA 1
ATOM 2411 C C . THR A 1 298 ? 22.341 3.346 -14.845 1.00 91.94 298 THR A C 1
ATOM 2413 O O . THR A 1 298 ? 21.971 3.825 -13.775 1.00 91.94 298 THR A O 1
ATOM 2416 N N . MET A 1 299 ? 22.292 2.039 -15.096 1.00 93.00 299 MET A N 1
ATOM 2417 C CA . MET A 1 299 ? 21.817 1.058 -14.123 1.00 93.00 299 MET A CA 1
ATOM 2418 C C . MET A 1 299 ? 22.350 -0.338 -14.439 1.00 93.00 299 MET A C 1
ATOM 2420 O O . MET A 1 299 ? 22.614 -0.680 -15.594 1.00 93.00 299 MET A O 1
ATOM 2424 N N . SER A 1 300 ? 22.434 -1.159 -13.403 1.00 92.00 300 SER A N 1
ATOM 2425 C CA . SER A 1 300 ? 22.667 -2.596 -13.483 1.00 92.00 300 SER A CA 1
ATOM 2426 C C . SER A 1 300 ? 21.326 -3.330 -13.463 1.00 92.00 300 SER A C 1
ATOM 2428 O O . SER A 1 300 ? 20.405 -2.950 -12.741 1.00 92.00 300 SER A O 1
ATOM 2430 N N . THR A 1 301 ? 21.197 -4.401 -14.248 1.00 92.00 301 THR A N 1
ATOM 2431 C CA . THR A 1 301 ? 19.980 -5.226 -14.286 1.00 92.00 301 THR A CA 1
ATOM 2432 C C . THR A 1 301 ? 20.286 -6.679 -13.949 1.00 92.00 301 THR A C 1
ATOM 2434 O O . THR A 1 301 ? 21.350 -7.216 -14.274 1.00 92.00 301 THR A O 1
ATOM 2437 N N . MET A 1 302 ? 19.341 -7.336 -13.278 1.00 92.94 302 MET A N 1
ATOM 2438 C CA . MET A 1 302 ? 19.401 -8.774 -13.052 1.00 92.9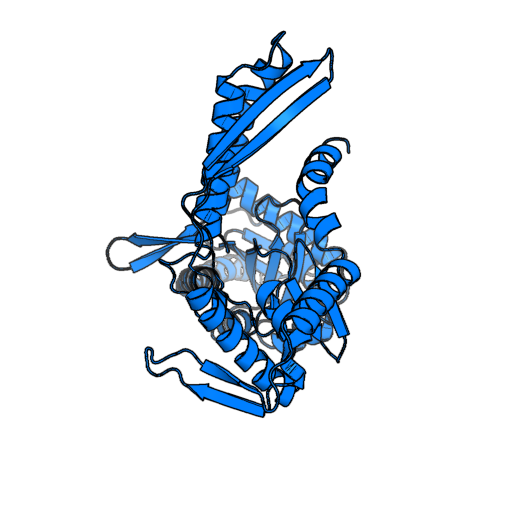4 302 MET A CA 1
ATOM 2439 C C . MET A 1 302 ? 19.404 -9.504 -14.396 1.00 92.94 302 MET A C 1
ATOM 2441 O O . MET A 1 302 ? 18.615 -9.179 -15.284 1.00 92.94 302 MET A O 1
ATOM 2445 N N . ARG A 1 303 ? 20.249 -10.537 -14.528 1.00 91.94 303 ARG A N 1
ATOM 2446 C CA . ARG A 1 303 ? 20.277 -11.342 -15.756 1.00 91.94 303 ARG A CA 1
ATOM 2447 C C . ARG A 1 303 ? 18.879 -11.911 -16.060 1.00 91.94 303 ARG A C 1
ATOM 2449 O O . ARG A 1 303 ? 18.244 -12.436 -15.133 1.00 91.94 303 ARG A O 1
ATOM 2456 N N . PRO A 1 304 ? 18.410 -11.851 -17.319 1.00 90.88 304 PRO A N 1
ATOM 2457 C CA . PRO A 1 304 ? 17.052 -12.253 -17.682 1.00 90.88 304 PRO A CA 1
ATOM 2458 C C . PRO A 1 304 ? 16.674 -13.669 -17.240 1.00 90.88 304 PRO A C 1
ATOM 2460 O O . PRO A 1 304 ? 15.553 -13.890 -16.787 1.00 90.88 304 PRO A O 1
ATOM 2463 N N . GLU A 1 305 ? 17.607 -14.622 -17.287 1.00 90.06 305 GLU A N 1
ATOM 2464 C CA . GLU A 1 305 ? 17.347 -16.021 -16.929 1.00 90.06 305 GLU A CA 1
ATOM 2465 C C . GLU A 1 305 ? 16.978 -16.173 -15.448 1.00 90.06 305 GLU A C 1
ATOM 2467 O O . GLU A 1 305 ? 16.126 -16.988 -15.092 1.00 90.06 305 GLU A O 1
ATOM 2472 N N . TYR A 1 306 ? 17.579 -15.358 -14.574 1.00 90.81 306 TYR A N 1
ATOM 2473 C CA . TYR A 1 306 ? 17.222 -15.330 -13.156 1.00 90.81 306 TYR A CA 1
ATOM 2474 C C . TYR A 1 306 ? 15.903 -14.598 -12.926 1.00 90.81 306 TYR A C 1
ATOM 2476 O O . TYR A 1 306 ? 15.072 -15.091 -12.163 1.00 90.81 306 TYR A O 1
ATOM 2484 N N . LYS A 1 307 ? 15.676 -13.472 -13.616 1.00 93.62 307 LYS A N 1
ATOM 2485 C CA . LYS A 1 307 ? 14.413 -12.723 -13.530 1.00 93.62 307 LYS A CA 1
ATOM 2486 C C . LYS A 1 307 ? 13.217 -13.605 -13.916 1.00 93.62 307 LYS A C 1
ATOM 2488 O O . LYS A 1 307 ? 12.207 -13.615 -13.216 1.00 93.62 307 LYS A O 1
ATOM 2493 N N . LEU A 1 308 ? 13.359 -14.425 -14.959 1.00 93.56 308 LEU A N 1
ATOM 2494 C CA . LEU A 1 308 ? 12.317 -15.357 -15.401 1.00 93.56 308 LEU A CA 1
ATOM 2495 C C . LEU A 1 308 ? 11.912 -16.371 -14.324 1.00 93.56 308 LEU A C 1
ATOM 2497 O O . LEU A 1 308 ? 10.725 -16.662 -14.194 1.00 93.56 308 LEU A O 1
ATOM 2501 N N . LYS A 1 309 ? 12.845 -16.868 -13.498 1.00 94.31 309 LYS A N 1
ATOM 2502 C CA . LYS A 1 309 ? 12.505 -17.785 -12.391 1.00 94.31 309 LYS A CA 1
ATOM 2503 C C . LYS A 1 309 ? 11.531 -17.149 -11.395 1.00 94.31 309 LYS A C 1
ATOM 2505 O O . LYS A 1 309 ? 10.622 -17.824 -10.904 1.00 94.31 309 LYS A O 1
ATOM 2510 N N . PHE A 1 310 ? 11.700 -15.858 -11.111 1.00 95.81 310 PHE A N 1
ATOM 2511 C CA . PHE A 1 310 ? 10.803 -15.092 -10.245 1.00 95.81 310 PHE A CA 1
ATOM 2512 C C . PHE A 1 310 ? 9.425 -14.906 -10.887 1.00 95.81 310 PHE A C 1
ATOM 2514 O O . PHE A 1 310 ? 8.415 -15.250 -10.271 1.00 95.81 310 PHE A O 1
ATOM 2521 N N . ILE A 1 311 ? 9.402 -14.476 -12.152 1.00 96.56 311 ILE A N 1
ATOM 2522 C CA . ILE A 1 311 ? 8.175 -14.281 -12.935 1.00 96.56 311 ILE A CA 1
ATOM 2523 C C . ILE A 1 311 ? 7.367 -15.583 -13.022 1.00 96.56 311 ILE A C 1
ATOM 2525 O O . ILE A 1 311 ? 6.182 -15.598 -12.701 1.00 96.56 311 ILE A O 1
ATOM 2529 N N . TYR A 1 312 ? 7.990 -16.705 -13.392 1.00 95.94 312 TYR A N 1
ATOM 2530 C CA . TYR A 1 312 ? 7.303 -17.996 -13.509 1.00 95.94 312 TYR A CA 1
ATOM 2531 C C . TYR A 1 312 ? 6.780 -18.518 -12.174 1.00 95.94 312 TYR A C 1
ATOM 2533 O O . TYR A 1 312 ? 5.684 -19.076 -12.107 1.00 95.94 312 TYR A O 1
ATOM 2541 N N . SER A 1 313 ? 7.527 -18.307 -11.092 1.00 95.25 313 SER A N 1
ATOM 2542 C CA . SER A 1 313 ? 7.082 -18.712 -9.759 1.00 95.25 313 SER A CA 1
ATOM 2543 C C . SER A 1 313 ? 5.878 -17.889 -9.292 1.00 95.25 313 SER A C 1
ATOM 2545 O O . SER A 1 313 ? 4.956 -18.449 -8.698 1.00 95.25 313 SER A O 1
ATOM 2547 N N . ALA A 1 314 ? 5.848 -16.591 -9.602 1.00 96.81 314 ALA A N 1
ATOM 2548 C CA . ALA A 1 314 ? 4.697 -15.727 -9.356 1.00 96.81 314 ALA A CA 1
ATOM 2549 C C . ALA A 1 314 ? 3.498 -16.104 -10.247 1.00 96.81 314 ALA A C 1
ATOM 2551 O O . ALA A 1 314 ? 2.388 -16.286 -9.749 1.00 96.81 314 ALA A O 1
ATOM 2552 N N . LEU A 1 315 ? 3.728 -16.368 -11.537 1.00 96.81 315 LEU A N 1
ATOM 2553 C CA . LEU A 1 315 ? 2.705 -16.833 -12.478 1.00 96.81 315 LEU A CA 1
ATOM 2554 C C . LEU A 1 315 ? 2.056 -18.155 -12.036 1.00 96.81 315 LEU A C 1
ATOM 2556 O O . LEU A 1 315 ? 0.851 -18.365 -12.184 1.00 96.81 315 LEU A O 1
ATOM 2560 N N . ARG A 1 316 ? 2.832 -19.051 -11.422 1.00 96.00 316 ARG A N 1
ATOM 2561 C CA . ARG A 1 316 ? 2.300 -20.275 -10.813 1.00 96.00 316 ARG A CA 1
ATOM 2562 C C . ARG A 1 316 ? 1.331 -19.983 -9.667 1.00 96.00 316 ARG A C 1
ATOM 2564 O O . ARG A 1 316 ? 0.373 -20.732 -9.487 1.00 96.00 316 ARG A O 1
ATOM 2571 N N . MET A 1 317 ? 1.552 -18.921 -8.893 1.00 95.94 317 MET A N 1
ATOM 2572 C CA . MET A 1 317 ? 0.608 -18.503 -7.851 1.00 95.94 317 MET A CA 1
ATOM 2573 C C . MET A 1 317 ? -0.706 -18.006 -8.451 1.00 95.94 317 MET A C 1
ATOM 2575 O O . MET A 1 317 ? -1.765 -18.379 -7.947 1.00 95.94 317 MET A O 1
ATOM 2579 N N . VAL A 1 318 ? -0.654 -17.297 -9.583 1.00 96.25 318 VAL A N 1
ATOM 2580 C CA . VAL A 1 318 ? -1.853 -16.906 -10.342 1.00 96.25 318 VAL A CA 1
ATOM 2581 C C . VAL A 1 318 ? -2.696 -18.133 -10.695 1.00 96.25 318 VAL A C 1
ATOM 2583 O O . VAL A 1 318 ? -3.894 -18.150 -10.421 1.00 96.25 318 VAL A O 1
ATOM 2586 N N . TYR A 1 319 ? -2.069 -19.211 -11.188 1.00 93.38 319 TYR A N 1
ATOM 2587 C CA . TYR A 1 319 ? -2.759 -20.475 -11.486 1.00 93.38 319 TYR A CA 1
ATOM 2588 C C . TYR A 1 319 ? -3.527 -21.028 -10.271 1.00 93.38 319 TYR A C 1
ATOM 2590 O O . TYR A 1 319 ? -4.680 -21.449 -10.396 1.00 93.38 319 TYR A O 1
ATOM 2598 N N . TYR A 1 320 ? -2.920 -21.002 -9.078 1.00 94.25 320 TYR A N 1
ATOM 2599 C CA . TYR A 1 320 ? -3.575 -21.480 -7.857 1.00 94.25 320 TYR A CA 1
ATOM 2600 C C . TYR A 1 320 ? -4.764 -20.626 -7.432 1.00 94.25 320 TYR A C 1
ATOM 2602 O O . TYR A 1 320 ? -5.795 -21.175 -7.039 1.00 94.25 320 TYR A O 1
ATOM 2610 N N . TYR A 1 321 ? -4.631 -19.304 -7.488 1.00 96.38 321 TYR A N 1
ATOM 2611 C CA . TYR A 1 321 ? -5.693 -18.396 -7.064 1.00 96.38 321 TYR A CA 1
ATOM 2612 C C . TYR A 1 321 ? -6.839 -18.340 -8.080 1.00 96.38 321 TYR A C 1
ATOM 2614 O O . TYR A 1 321 ? -8.007 -18.332 -7.688 1.00 96.38 321 TYR A O 1
ATOM 2622 N N . TYR A 1 322 ? -6.545 -18.458 -9.377 1.00 94.62 322 TYR A N 1
ATOM 2623 C CA . TYR A 1 322 ? -7.565 -18.626 -10.413 1.00 94.62 322 TYR A CA 1
ATOM 2624 C C . TYR A 1 322 ? -8.399 -19.890 -10.211 1.00 94.62 322 TYR A C 1
ATOM 2626 O O . TYR A 1 322 ? -9.626 -19.832 -10.311 1.00 94.62 322 TYR A O 1
ATOM 2634 N N . ALA A 1 323 ? -7.773 -21.017 -9.853 1.00 93.25 323 ALA A N 1
ATOM 2635 C CA . ALA A 1 323 ? -8.496 -22.254 -9.552 1.00 93.25 323 ALA A CA 1
ATOM 2636 C C . ALA A 1 323 ? -9.485 -22.093 -8.378 1.00 93.25 323 ALA A C 1
ATOM 2638 O O . ALA A 1 323 ? -10.520 -22.760 -8.340 1.00 93.25 323 ALA A O 1
ATOM 2639 N N . LYS A 1 324 ? -9.196 -21.178 -7.444 1.00 95.06 324 LYS A N 1
ATOM 2640 C CA . LYS A 1 324 ? -10.062 -20.829 -6.308 1.00 95.06 324 LYS A CA 1
ATOM 2641 C C . LYS A 1 324 ? -11.020 -19.668 -6.587 1.00 95.06 324 LYS A C 1
ATOM 2643 O O . LYS A 1 324 ? -11.878 -19.392 -5.754 1.00 95.06 324 LYS A O 1
ATOM 2648 N N . LYS A 1 325 ? -10.912 -19.021 -7.754 1.00 94.88 325 LYS A N 1
ATOM 2649 C CA . LYS A 1 325 ? -11.641 -17.793 -8.119 1.00 94.88 325 LYS A CA 1
ATOM 2650 C C . LYS A 1 325 ? -11.376 -16.635 -7.148 1.00 94.88 325 LYS A C 1
ATOM 2652 O O . LYS A 1 325 ? -12.273 -15.842 -6.867 1.00 94.88 325 LYS A O 1
ATOM 2657 N N . GLU A 1 326 ? -10.156 -16.557 -6.627 1.00 96.06 326 GLU A N 1
ATOM 2658 C CA . GLU A 1 326 ? -9.726 -15.500 -5.710 1.00 96.06 326 GLU A CA 1
ATOM 2659 C C . GLU A 1 326 ? -9.110 -14.324 -6.495 1.00 96.06 326 GLU A C 1
ATOM 2661 O O . GLU A 1 326 ? -8.456 -14.559 -7.516 1.00 96.06 326 GLU A O 1
ATOM 2666 N N . PRO A 1 327 ? -9.319 -13.062 -6.064 1.00 97.50 327 PRO A N 1
ATOM 2667 C CA . PRO A 1 327 ? -8.713 -11.905 -6.714 1.00 97.50 327 PRO A CA 1
ATOM 2668 C C . PRO A 1 327 ? -7.187 -11.918 -6.584 1.00 97.50 327 PRO A C 1
ATOM 2670 O O . PRO A 1 327 ? -6.645 -12.203 -5.513 1.00 97.50 327 PRO A O 1
ATOM 2673 N N . VAL A 1 328 ? -6.494 -11.542 -7.655 1.00 98.06 328 VAL A N 1
ATOM 2674 C CA . VAL A 1 328 ? -5.031 -11.399 -7.665 1.00 98.06 328 VAL A CA 1
ATOM 2675 C C . VAL A 1 328 ? -4.628 -10.040 -8.206 1.00 98.06 328 VAL A C 1
ATOM 2677 O O . VAL A 1 328 ? -5.370 -9.416 -8.963 1.00 98.06 328 VAL A O 1
ATOM 2680 N N . VAL A 1 329 ? -3.445 -9.591 -7.815 1.00 98.06 329 VAL A N 1
ATOM 2681 C CA . VAL A 1 329 ? -2.794 -8.419 -8.394 1.00 98.06 329 VAL A CA 1
ATOM 2682 C C . VAL A 1 329 ? -1.414 -8.824 -8.897 1.00 98.06 329 VAL A C 1
ATOM 2684 O O . VAL A 1 329 ? -0.701 -9.564 -8.216 1.00 98.06 329 VAL A O 1
ATOM 2687 N N . LEU A 1 330 ? -1.065 -8.392 -10.102 1.00 97.88 330 LEU A N 1
ATOM 2688 C CA . LEU A 1 330 ? 0.169 -8.754 -10.789 1.00 97.88 330 LEU A CA 1
ATOM 2689 C C . LEU A 1 330 ? 0.940 -7.488 -11.142 1.00 97.88 330 LEU A C 1
ATOM 2691 O O . LEU A 1 330 ? 0.336 -6.439 -11.362 1.00 97.88 330 LEU A O 1
ATOM 2695 N N . ASP A 1 331 ? 2.262 -7.594 -11.214 1.00 96.00 331 ASP A N 1
ATOM 2696 C CA . ASP A 1 331 ? 3.069 -6.559 -11.853 1.00 96.00 331 ASP A CA 1
ATOM 2697 C C . ASP A 1 331 ? 3.082 -6.742 -13.378 1.00 96.00 331 ASP A C 1
ATOM 2699 O O . ASP A 1 331 ? 2.589 -7.735 -13.927 1.00 96.00 331 ASP A O 1
ATOM 2703 N N . LEU A 1 332 ? 3.667 -5.765 -14.064 1.00 94.75 332 LEU A N 1
ATOM 2704 C CA . LEU A 1 332 ? 3.774 -5.730 -15.516 1.00 94.75 332 LEU A CA 1
ATOM 2705 C C . LEU A 1 332 ? 4.446 -6.969 -16.124 1.00 94.75 332 LEU A C 1
ATOM 2707 O O . LEU A 1 332 ? 4.015 -7.443 -17.176 1.00 94.75 332 LEU A O 1
ATOM 2711 N N . ASP A 1 333 ? 5.505 -7.486 -15.501 1.00 94.31 333 ASP A N 1
ATOM 2712 C CA . ASP A 1 333 ? 6.256 -8.622 -16.037 1.00 94.31 333 ASP A CA 1
ATOM 2713 C C . ASP A 1 333 ? 5.441 -9.920 -15.940 1.00 94.31 333 ASP A C 1
ATOM 2715 O O . ASP A 1 333 ? 5.409 -10.722 -16.885 1.00 94.31 333 ASP A O 1
ATOM 2719 N N . VAL A 1 334 ? 4.759 -10.135 -14.810 1.00 97.38 334 VAL A N 1
ATOM 2720 C CA . VAL A 1 334 ? 3.930 -11.326 -14.606 1.00 97.38 334 VAL A CA 1
ATOM 2721 C C . VAL A 1 334 ? 2.657 -11.254 -15.440 1.00 97.38 334 VAL A C 1
ATOM 2723 O O . VAL A 1 334 ? 2.328 -12.257 -16.071 1.00 97.38 334 VAL A O 1
ATOM 2726 N N . GLU A 1 335 ? 1.984 -10.102 -15.525 1.00 97.31 335 GLU A N 1
ATOM 2727 C CA . GLU A 1 335 ? 0.793 -9.946 -16.374 1.00 97.31 335 GLU A CA 1
ATOM 2728 C C . GLU A 1 335 ? 1.111 -10.230 -17.842 1.00 97.31 335 GLU A C 1
ATOM 2730 O O . GLU A 1 335 ? 0.424 -10.997 -18.517 1.00 97.31 335 GLU A O 1
ATOM 2735 N N . ARG A 1 336 ? 2.199 -9.651 -18.342 1.00 94.62 336 ARG A N 1
ATOM 2736 C CA . ARG A 1 336 ? 2.613 -9.855 -19.727 1.00 94.62 336 ARG A CA 1
ATOM 2737 C C . ARG A 1 336 ? 2.896 -11.326 -20.013 1.00 94.62 336 ARG A C 1
ATOM 2739 O O . ARG A 1 336 ? 2.476 -11.868 -21.032 1.00 94.62 336 ARG A O 1
ATOM 2746 N N . THR A 1 337 ? 3.567 -12.000 -19.084 1.00 94.81 337 THR A N 1
ATOM 2747 C CA . THR A 1 337 ? 3.858 -13.433 -19.204 1.00 94.81 337 THR A CA 1
ATOM 2748 C C . THR A 1 337 ? 2.586 -14.279 -19.108 1.00 94.81 337 THR A C 1
ATOM 2750 O O . THR A 1 337 ? 2.449 -15.259 -19.843 1.00 94.81 337 THR A O 1
ATOM 2753 N N . LEU A 1 338 ? 1.643 -13.898 -18.240 1.00 95.38 338 LEU A N 1
ATOM 2754 C CA . LEU A 1 338 ? 0.328 -14.520 -18.115 1.00 95.38 338 LEU A CA 1
ATOM 2755 C C . LEU A 1 338 ? -0.409 -14.471 -19.455 1.00 95.38 338 LEU A C 1
ATOM 2757 O O . LEU A 1 338 ? -0.776 -15.513 -19.990 1.00 95.38 338 LEU A O 1
ATOM 2761 N N . GLU A 1 339 ? -0.581 -13.292 -20.039 1.00 93.31 339 GLU A N 1
ATOM 2762 C CA . GLU A 1 339 ? -1.341 -13.162 -21.280 1.00 93.31 339 GLU A CA 1
ATOM 2763 C C . GLU A 1 339 ? -0.737 -13.951 -22.451 1.00 93.31 339 GLU A C 1
ATOM 2765 O O . GLU A 1 339 ? -1.466 -14.522 -23.265 1.00 93.31 339 GLU A O 1
ATOM 2770 N N . ILE A 1 340 ? 0.593 -13.998 -22.535 1.00 91.69 340 ILE A N 1
ATOM 2771 C CA . ILE A 1 340 ? 1.293 -14.599 -23.673 1.00 91.69 340 ILE A CA 1
ATOM 2772 C C . ILE A 1 340 ? 1.399 -16.118 -23.528 1.00 91.69 340 ILE A C 1
ATOM 2774 O O . ILE A 1 340 ? 1.221 -16.842 -24.510 1.00 91.69 340 ILE A O 1
ATOM 2778 N N . LEU A 1 341 ? 1.721 -16.611 -22.327 1.00 90.12 341 LEU A N 1
ATOM 2779 C CA . LEU A 1 341 ? 2.110 -18.009 -22.127 1.00 90.12 341 LEU A CA 1
ATOM 2780 C C . LEU A 1 341 ? 1.048 -18.863 -21.441 1.00 90.12 341 LEU A C 1
ATOM 2782 O O . LEU A 1 341 ? 1.078 -20.078 -21.618 1.00 90.12 341 LEU A O 1
ATOM 2786 N N . PHE A 1 342 ? 0.117 -18.291 -20.673 1.00 90.12 342 PHE A N 1
ATOM 2787 C CA . PHE A 1 342 ? -0.700 -19.073 -19.737 1.00 90.12 342 PHE A CA 1
ATOM 2788 C C . PHE A 1 342 ? -1.552 -20.158 -20.403 1.00 90.12 342 PHE A C 1
ATOM 2790 O O . PHE A 1 342 ? -1.679 -21.249 -19.852 1.00 90.12 342 PHE A O 1
ATOM 2797 N N . SER A 1 343 ? -2.063 -19.913 -21.613 1.00 89.88 343 SER A N 1
ATOM 2798 C CA . SER A 1 343 ? -2.836 -20.900 -22.387 1.00 89.88 343 SER A CA 1
ATOM 2799 C C . SER A 1 343 ? -2.011 -22.098 -22.875 1.00 89.88 343 SER A C 1
ATOM 2801 O O . SER A 1 343 ? -2.582 -23.139 -23.200 1.00 89.88 343 SER A O 1
ATOM 2803 N N . TYR A 1 344 ? -0.682 -21.978 -22.910 1.00 9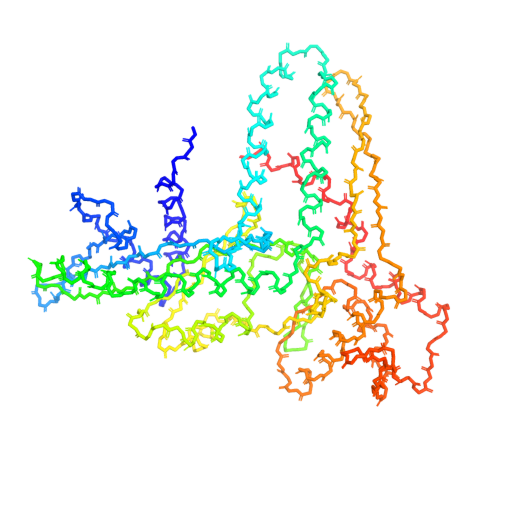1.88 344 TYR A N 1
ATOM 2804 C CA . TYR A 1 344 ? 0.236 -23.031 -23.348 1.00 91.88 344 TYR A CA 1
ATOM 2805 C C . TYR A 1 344 ? 0.750 -23.896 -22.189 1.00 91.88 344 TYR A C 1
ATOM 2807 O O . TYR A 1 344 ? 1.282 -24.985 -22.430 1.00 91.88 344 TYR A O 1
ATOM 2815 N N . ILE A 1 345 ? 0.604 -23.433 -20.942 1.00 93.06 345 ILE A N 1
ATOM 2816 C CA . ILE A 1 345 ? 1.111 -24.114 -19.746 1.00 93.06 345 ILE A CA 1
ATOM 2817 C C . ILE A 1 345 ? 0.186 -25.280 -19.389 1.00 93.06 345 ILE A C 1
ATOM 2819 O O . ILE A 1 345 ? -0.984 -25.087 -19.072 1.00 93.06 345 ILE A O 1
ATOM 2823 N N . VAL A 1 346 ? 0.729 -26.500 -19.376 1.00 93.56 346 VAL A N 1
ATOM 2824 C CA . VAL A 1 346 ? -0.016 -27.717 -19.000 1.00 93.56 346 VAL A CA 1
ATOM 2825 C C . VAL A 1 346 ? 0.370 -28.267 -17.632 1.00 93.56 346 VAL A C 1
ATOM 2827 O O . VAL A 1 346 ? -0.395 -29.009 -17.022 1.00 93.56 346 VAL A O 1
ATOM 2830 N N . SER A 1 347 ? 1.560 -27.933 -17.132 1.00 94.38 347 SER A N 1
ATOM 2831 C CA . SER A 1 347 ? 1.985 -28.278 -15.774 1.00 94.38 347 SER A CA 1
ATOM 2832 C C . SER A 1 347 ? 3.161 -27.407 -15.326 1.00 94.38 347 SER A C 1
ATOM 2834 O O . SER A 1 347 ? 3.620 -26.536 -16.061 1.00 94.38 347 SER A O 1
ATOM 2836 N N . TRP A 1 348 ? 3.649 -27.642 -14.109 1.00 95.25 348 TRP A N 1
ATOM 2837 C CA . TRP A 1 348 ? 4.774 -26.921 -13.520 1.00 95.25 348 TRP A CA 1
ATOM 2838 C C . TRP A 1 348 ? 5.851 -27.907 -13.083 1.00 95.25 348 TRP A C 1
ATOM 2840 O O . TRP A 1 348 ? 5.552 -28.901 -12.417 1.00 95.25 348 TRP A O 1
ATOM 2850 N N . ARG A 1 349 ? 7.110 -27.610 -13.400 1.00 94.44 349 ARG A N 1
ATOM 2851 C CA . ARG A 1 349 ? 8.271 -28.405 -12.992 1.00 94.44 349 ARG A CA 1
ATOM 2852 C C . ARG A 1 349 ? 9.090 -27.627 -11.973 1.00 94.44 349 ARG A C 1
ATOM 2854 O O . ARG A 1 349 ? 9.415 -26.469 -12.196 1.00 94.44 349 ARG A O 1
ATOM 2861 N N . LYS A 1 350 ? 9.440 -28.265 -10.856 1.00 94.50 350 LYS A N 1
ATOM 2862 C CA . LYS A 1 350 ? 10.343 -27.663 -9.869 1.00 94.50 350 LYS A CA 1
ATOM 2863 C C . LYS A 1 350 ? 11.764 -27.594 -10.435 1.00 94.50 350 LYS A C 1
ATOM 2865 O O . LYS A 1 350 ? 12.246 -28.596 -10.973 1.00 94.50 350 LYS A O 1
ATOM 2870 N N . CYS A 1 351 ? 12.418 -26.445 -10.304 1.00 91.44 351 CYS A N 1
ATOM 2871 C CA . CYS A 1 351 ? 13.808 -26.275 -10.720 1.00 91.44 351 CYS A CA 1
ATOM 2872 C C . CYS A 1 351 ? 14.738 -27.158 -9.878 1.00 91.44 351 CYS A C 1
ATOM 2874 O O . CYS A 1 351 ? 14.460 -27.436 -8.711 1.00 91.44 351 CYS A O 1
ATOM 2876 N N . LYS A 1 352 ? 15.841 -27.630 -10.471 1.00 88.88 352 LYS A N 1
ATOM 2877 C CA . LYS A 1 352 ? 16.823 -28.468 -9.757 1.00 88.88 352 LYS A CA 1
ATOM 2878 C C . LYS A 1 352 ? 17.829 -27.641 -8.957 1.00 88.88 352 LYS A C 1
ATOM 2880 O O . LYS A 1 352 ? 18.359 -28.134 -7.967 1.00 88.88 352 LYS A O 1
ATOM 2885 N N . ASP A 1 353 ? 18.073 -26.408 -9.388 1.00 86.25 353 ASP A N 1
ATOM 2886 C CA . ASP A 1 353 ? 19.160 -25.567 -8.875 1.00 86.25 353 ASP A CA 1
ATOM 2887 C C . ASP A 1 353 ? 18.776 -24.823 -7.587 1.00 86.25 353 ASP A C 1
ATOM 2889 O O . ASP A 1 353 ? 19.638 -24.277 -6.902 1.00 86.25 353 ASP A O 1
ATOM 2893 N N . ASP A 1 354 ? 17.484 -24.786 -7.251 1.00 84.44 354 ASP A N 1
ATOM 2894 C CA . ASP A 1 354 ? 16.952 -24.099 -6.080 1.00 84.44 354 ASP A CA 1
ATOM 2895 C C . ASP A 1 354 ? 15.678 -24.787 -5.552 1.00 84.44 354 ASP A C 1
ATOM 2897 O O . ASP A 1 354 ? 15.066 -25.638 -6.199 1.00 84.44 354 ASP A O 1
ATOM 2901 N N . ASN A 1 355 ? 15.297 -24.480 -4.309 1.00 83.12 355 ASN A N 1
ATOM 2902 C CA . ASN A 1 355 ? 14.209 -25.174 -3.617 1.00 83.12 355 ASN A CA 1
ATOM 2903 C C . ASN A 1 355 ? 12.852 -24.457 -3.696 1.00 83.12 355 ASN A C 1
ATOM 2905 O O . ASN A 1 355 ? 11.872 -24.999 -3.167 1.00 83.12 355 ASN A O 1
ATOM 2909 N N . TRP A 1 356 ? 12.790 -23.288 -4.334 1.00 85.81 356 TRP A N 1
ATOM 2910 C CA . TRP A 1 356 ? 11.631 -22.399 -4.303 1.00 85.81 356 TRP A CA 1
ATOM 2911 C C . TRP A 1 356 ? 11.030 -22.137 -5.686 1.00 85.81 356 TRP A C 1
ATOM 2913 O O . TRP A 1 356 ? 9.817 -21.934 -5.754 1.00 85.81 356 TRP A O 1
ATOM 2923 N N . SER A 1 357 ? 11.820 -22.179 -6.766 1.00 92.19 357 SER A N 1
ATOM 2924 C CA . SER A 1 357 ? 11.351 -21.786 -8.094 1.00 92.19 357 SER A CA 1
ATOM 2925 C C . SER A 1 357 ? 10.758 -22.937 -8.906 1.00 92.19 357 SER A C 1
ATOM 2927 O O . SER A 1 357 ? 11.019 -24.129 -8.680 1.00 92.19 357 SER A O 1
ATOM 2929 N N . TYR A 1 358 ? 9.902 -22.555 -9.850 1.00 93.31 358 TYR A N 1
ATOM 2930 C CA . TYR A 1 358 ? 9.227 -23.454 -10.775 1.00 93.31 358 TYR A CA 1
ATOM 2931 C C . TYR A 1 358 ? 9.291 -22.896 -12.193 1.00 93.31 358 TYR A C 1
ATOM 2933 O O . TYR A 1 358 ? 9.212 -21.688 -12.402 1.00 93.31 358 TYR A O 1
ATOM 2941 N N . GLU A 1 359 ? 9.353 -23.801 -13.159 1.00 93.62 359 GLU A N 1
ATOM 2942 C CA . GLU A 1 359 ? 9.272 -23.511 -14.586 1.00 93.62 359 GLU A CA 1
ATOM 2943 C C . GLU A 1 359 ? 7.951 -24.035 -15.158 1.00 93.62 359 GLU A C 1
ATOM 2945 O O . GLU A 1 359 ? 7.483 -25.112 -14.750 1.00 93.62 359 GLU A O 1
ATOM 2950 N N . PRO A 1 360 ? 7.348 -23.317 -16.118 1.00 94.38 360 PRO A N 1
ATOM 2951 C CA . PRO A 1 360 ? 6.203 -23.824 -16.847 1.00 94.38 360 PRO A CA 1
ATOM 2952 C C . PRO A 1 360 ? 6.621 -24.989 -17.747 1.00 94.38 360 PRO A C 1
ATOM 2954 O O . PRO A 1 360 ? 7.675 -24.980 -18.383 1.00 94.38 360 PRO A O 1
ATOM 2957 N N . VAL A 1 361 ? 5.762 -25.996 -17.829 1.00 93.62 361 VAL A N 1
ATOM 2958 C CA . VAL A 1 361 ? 5.843 -27.046 -18.842 1.00 93.62 361 VAL A CA 1
ATOM 2959 C C . VAL A 1 361 ? 4.774 -26.743 -19.877 1.00 93.62 361 VAL A C 1
ATOM 2961 O O . VAL A 1 361 ? 3.582 -26.816 -19.570 1.00 93.62 361 VAL A O 1
ATOM 2964 N N . CYS A 1 362 ? 5.203 -26.411 -21.092 1.00 90.56 362 CYS A N 1
ATOM 2965 C CA . CYS A 1 362 ? 4.309 -26.135 -22.212 1.00 90.56 362 CYS A CA 1
ATOM 2966 C C . CYS A 1 362 ? 4.207 -27.356 -23.129 1.00 90.56 362 CYS A C 1
ATOM 2968 O O . CYS A 1 362 ? 5.217 -27.997 -23.418 1.00 90.56 362 CYS A O 1
ATOM 2970 N N . LEU A 1 363 ? 2.997 -27.672 -23.600 1.00 81.06 363 LEU A N 1
ATOM 2971 C CA . LEU A 1 363 ? 2.791 -28.771 -24.557 1.00 81.06 363 LEU A CA 1
ATOM 2972 C C . LEU A 1 363 ? 3.371 -28.425 -25.934 1.00 81.06 363 LEU A C 1
ATOM 2974 O O . LEU A 1 363 ? 3.999 -29.257 -26.581 1.00 81.06 363 LEU A O 1
ATOM 2978 N N . VAL A 1 364 ? 3.165 -27.177 -26.353 1.00 85.44 364 VAL A N 1
ATOM 2979 C CA . VAL A 1 364 ? 3.751 -26.576 -27.549 1.00 85.44 364 VAL A CA 1
ATOM 2980 C C . VAL A 1 364 ? 4.303 -25.226 -27.122 1.00 85.44 364 VAL A C 1
ATOM 2982 O O . VAL A 1 364 ? 3.562 -24.394 -26.601 1.00 85.44 364 VAL A O 1
ATOM 2985 N N . ALA A 1 365 ? 5.608 -25.026 -27.290 1.00 78.75 365 ALA A N 1
ATOM 2986 C CA . ALA A 1 365 ? 6.212 -23.728 -27.037 1.00 78.75 365 ALA A CA 1
ATOM 2987 C C . ALA A 1 365 ? 5.825 -22.767 -28.176 1.00 78.75 365 ALA A C 1
ATOM 2989 O O . ALA A 1 365 ? 5.962 -23.148 -29.345 1.00 78.75 365 ALA A O 1
ATOM 2990 N N . PRO A 1 366 ? 5.345 -21.549 -27.873 1.00 84.94 366 PRO A N 1
ATOM 2991 C CA . PRO A 1 366 ? 5.115 -20.550 -28.905 1.00 84.94 366 PRO A CA 1
ATOM 2992 C C . PRO A 1 366 ? 6.427 -20.202 -29.623 1.00 84.94 366 PRO A C 1
ATOM 2994 O O . PRO A 1 366 ? 7.511 -20.259 -29.039 1.00 84.94 366 PRO A O 1
ATOM 2997 N N . THR A 1 367 ? 6.332 -19.855 -30.907 1.00 89.50 367 THR A N 1
ATOM 2998 C CA . THR A 1 367 ? 7.490 -19.416 -31.696 1.00 89.50 367 THR A CA 1
ATOM 2999 C C . THR A 1 367 ? 7.952 -18.030 -31.248 1.00 89.50 367 THR A C 1
ATOM 3001 O O . THR A 1 367 ? 7.162 -17.250 -30.721 1.00 89.50 367 THR A O 1
ATOM 3004 N N . VAL A 1 368 ? 9.219 -17.695 -31.506 1.00 88.56 368 VAL A N 1
ATOM 3005 C CA . VAL A 1 368 ? 9.769 -16.361 -31.198 1.00 88.56 368 VAL A CA 1
ATOM 3006 C C . VAL A 1 368 ? 8.959 -15.251 -31.881 1.00 88.56 368 VAL A C 1
ATOM 3008 O O . VAL A 1 368 ? 8.537 -14.320 -31.209 1.00 88.56 368 VAL A O 1
ATOM 3011 N N . ASP A 1 369 ? 8.629 -15.411 -33.167 1.00 92.50 369 ASP A N 1
ATOM 3012 C CA . ASP A 1 369 ? 7.809 -14.448 -33.927 1.00 92.50 369 ASP A CA 1
ATOM 3013 C C . ASP A 1 369 ? 6.401 -14.254 -33.331 1.00 92.50 369 ASP A C 1
ATOM 3015 O O . ASP A 1 369 ? 5.881 -13.139 -33.303 1.00 92.50 369 ASP A O 1
ATOM 3019 N N . TYR A 1 370 ? 5.776 -15.320 -32.813 1.00 91.25 370 TYR A N 1
ATOM 3020 C CA . TYR A 1 370 ? 4.503 -15.184 -32.102 1.00 91.25 370 TYR A CA 1
ATOM 3021 C C . TYR A 1 370 ? 4.679 -14.390 -30.808 1.00 91.25 370 TYR A C 1
ATOM 3023 O O . TYR A 1 370 ? 3.862 -13.519 -30.516 1.00 91.25 370 TYR A O 1
ATOM 3031 N N . ILE A 1 371 ? 5.724 -14.706 -30.035 1.00 89.75 371 ILE A N 1
ATOM 3032 C CA . ILE A 1 371 ? 6.009 -14.034 -28.769 1.00 89.75 371 ILE A CA 1
ATOM 3033 C C . ILE A 1 371 ? 6.192 -12.537 -29.029 1.00 89.75 371 ILE A C 1
ATOM 3035 O O . ILE A 1 371 ? 5.454 -11.752 -28.449 1.00 89.75 371 ILE A O 1
ATOM 3039 N N . GLU A 1 372 ? 7.072 -12.141 -29.949 1.00 90.19 372 GLU A N 1
ATOM 3040 C CA . GLU A 1 372 ? 7.318 -10.731 -30.295 1.00 90.19 372 GLU A CA 1
ATOM 3041 C C . GLU A 1 372 ? 6.022 -9.987 -30.663 1.00 90.19 372 GLU A C 1
ATOM 3043 O O . GLU A 1 372 ? 5.706 -8.955 -30.073 1.00 90.19 372 GLU A O 1
ATOM 3048 N N . LYS A 1 373 ? 5.187 -10.564 -31.536 1.00 93.44 373 LYS A N 1
ATOM 3049 C CA . LYS A 1 373 ? 3.888 -9.968 -31.899 1.00 93.44 373 LYS A CA 1
ATOM 3050 C C . LYS A 1 373 ? 2.922 -9.865 -30.721 1.00 93.44 373 LYS A C 1
ATOM 3052 O O . LYS A 1 373 ? 2.143 -8.915 -30.640 1.00 93.44 373 LYS A O 1
ATOM 3057 N N . ALA A 1 374 ? 2.926 -10.853 -29.829 1.00 92.56 374 ALA A N 1
ATOM 3058 C CA . ALA A 1 374 ? 2.077 -10.848 -28.645 1.00 92.56 374 ALA A CA 1
ATOM 3059 C C . ALA A 1 374 ? 2.536 -9.792 -27.624 1.00 92.56 374 ALA A C 1
ATOM 3061 O O . ALA A 1 374 ? 1.688 -9.148 -27.008 1.00 92.56 374 ALA A O 1
ATOM 3062 N N . PHE A 1 375 ? 3.849 -9.568 -27.501 1.00 90.25 375 PHE A N 1
ATOM 3063 C CA . PHE A 1 375 ? 4.432 -8.471 -26.725 1.00 90.25 375 PHE A CA 1
ATOM 3064 C C . PHE A 1 375 ? 3.970 -7.106 -27.263 1.00 90.25 375 PHE A C 1
ATOM 3066 O O . PHE A 1 375 ? 3.407 -6.319 -26.505 1.00 90.25 375 PHE A O 1
ATOM 3073 N N . ASP A 1 376 ? 4.085 -6.863 -28.571 1.00 90.94 376 ASP A N 1
ATOM 3074 C CA . ASP A 1 376 ? 3.631 -5.603 -29.184 1.00 90.94 376 ASP A CA 1
ATOM 3075 C C . ASP A 1 376 ? 2.121 -5.376 -28.995 1.00 90.94 376 ASP A C 1
ATOM 3077 O O . ASP A 1 376 ? 1.654 -4.269 -28.707 1.00 90.94 376 ASP A O 1
ATOM 3081 N N . ALA A 1 377 ? 1.325 -6.441 -29.138 1.00 93.69 377 ALA A N 1
ATOM 3082 C CA . ALA A 1 377 ? -0.119 -6.382 -28.936 1.00 93.69 377 ALA A CA 1
ATOM 3083 C C . ALA A 1 377 ? -0.502 -6.111 -27.471 1.00 93.69 377 ALA A C 1
ATOM 3085 O O . ALA A 1 377 ? -1.518 -5.456 -27.215 1.00 93.69 377 ALA A O 1
ATOM 3086 N N . PHE A 1 378 ? 0.281 -6.615 -26.514 1.00 93.88 378 PHE A N 1
ATOM 3087 C CA . PHE A 1 378 ? 0.130 -6.319 -25.092 1.00 93.88 378 PHE A CA 1
ATOM 3088 C C . PHE A 1 378 ? 0.404 -4.838 -24.813 1.00 93.88 378 PHE A C 1
ATOM 3090 O O . PHE A 1 378 ? -0.478 -4.141 -24.304 1.00 93.88 378 PHE A O 1
ATOM 3097 N N . ASP A 1 379 ? 1.571 -4.342 -25.231 1.00 90.81 379 ASP A N 1
ATOM 3098 C CA . ASP A 1 379 ? 1.991 -2.960 -24.986 1.00 90.81 379 ASP A CA 1
ATOM 3099 C C . ASP A 1 379 ? 1.010 -1.961 -25.610 1.00 90.81 379 ASP A C 1
ATOM 3101 O O . ASP A 1 379 ? 0.626 -0.981 -24.969 1.00 90.81 379 ASP A O 1
ATOM 3105 N N . LYS A 1 380 ? 0.508 -2.249 -26.820 1.00 92.06 380 LYS A N 1
ATOM 3106 C CA . LYS A 1 380 ? -0.503 -1.419 -27.490 1.00 92.06 380 LYS A CA 1
ATOM 3107 C C . LYS A 1 380 ? -1.849 -1.408 -26.764 1.00 92.06 380 LYS A C 1
ATOM 3109 O O . LYS A 1 380 ? -2.504 -0.370 -26.704 1.00 92.06 380 LYS A O 1
ATOM 3114 N N . ARG A 1 381 ? -2.297 -2.554 -26.247 1.00 93.19 381 ARG A N 1
ATOM 3115 C CA . ARG A 1 381 ? -3.599 -2.679 -25.572 1.00 93.19 381 ARG A CA 1
ATOM 3116 C C . ARG A 1 381 ? -3.631 -1.915 -24.258 1.00 93.19 381 ARG A C 1
ATOM 3118 O O . ARG A 1 381 ? -4.617 -1.239 -23.979 1.00 93.19 381 ARG A O 1
ATOM 3125 N N . TRP A 1 382 ? -2.559 -2.030 -23.482 1.00 92.25 382 TRP A N 1
ATOM 3126 C CA . TRP A 1 382 ? -2.431 -1.388 -22.177 1.00 92.25 382 TRP A CA 1
ATOM 3127 C C . TRP A 1 382 ? -1.750 -0.020 -22.243 1.00 92.25 382 TRP A C 1
ATOM 3129 O O . TRP A 1 382 ? -1.622 0.642 -21.221 1.00 92.25 382 TRP A O 1
ATOM 3139 N N . LYS A 1 383 ? -1.363 0.424 -23.449 1.00 90.25 383 LYS A N 1
ATOM 3140 C CA . LYS A 1 383 ? -0.705 1.710 -23.717 1.00 90.25 383 LYS A CA 1
ATOM 3141 C C . LYS A 1 383 ? 0.573 1.912 -22.902 1.00 90.25 383 LYS A C 1
ATOM 3143 O O . LYS A 1 383 ? 0.910 3.035 -22.533 1.00 90.25 383 LYS A O 1
ATOM 3148 N N . ILE A 1 384 ? 1.301 0.828 -22.643 1.00 86.06 384 ILE A N 1
ATOM 3149 C CA . ILE A 1 384 ? 2.477 0.824 -21.763 1.00 86.06 384 ILE A CA 1
ATOM 3150 C C . ILE A 1 384 ? 3.517 1.839 -22.239 1.00 86.06 384 ILE A C 1
ATOM 3152 O O . ILE A 1 384 ? 4.014 2.630 -21.445 1.00 86.06 384 ILE A O 1
ATOM 3156 N N . SER A 1 385 ? 3.787 1.893 -23.545 1.00 77.81 385 SER A N 1
ATOM 3157 C CA . SER A 1 385 ? 4.738 2.854 -24.112 1.00 77.81 385 SER A CA 1
ATOM 3158 C C . SER A 1 385 ? 4.288 4.311 -23.972 1.00 77.81 385 SER A C 1
ATOM 3160 O O . SER A 1 385 ? 5.134 5.185 -23.855 1.00 77.81 385 SER A O 1
ATOM 3162 N N . GLU A 1 386 ? 2.985 4.608 -23.983 1.00 76.38 386 GLU A N 1
ATOM 3163 C CA . GLU A 1 386 ? 2.495 5.977 -23.751 1.00 76.38 386 GLU A CA 1
ATOM 3164 C C . GLU A 1 386 ? 2.692 6.367 -22.281 1.00 76.38 386 GLU A C 1
ATOM 3166 O O . GLU A 1 386 ? 3.149 7.467 -21.998 1.00 76.38 386 GLU A O 1
ATOM 3171 N N . ILE A 1 387 ? 2.414 5.446 -21.355 1.00 71.62 387 ILE A N 1
ATOM 3172 C CA . ILE A 1 387 ? 2.491 5.678 -19.907 1.00 71.62 387 ILE A CA 1
ATOM 3173 C C . ILE A 1 387 ? 3.937 5.838 -19.434 1.00 71.62 387 ILE A C 1
ATOM 3175 O O . ILE A 1 387 ? 4.252 6.819 -18.767 1.00 71.62 387 ILE A O 1
ATOM 3179 N N . LEU A 1 388 ? 4.836 4.944 -19.860 1.00 66.62 388 LEU A N 1
ATOM 3180 C CA . LEU A 1 388 ? 6.266 5.044 -19.542 1.00 66.62 388 LEU A CA 1
ATOM 3181 C C . LEU A 1 388 ? 6.901 6.340 -20.082 1.00 66.62 388 LEU A C 1
ATOM 3183 O O . LEU A 1 388 ? 7.918 6.783 -19.560 1.00 66.62 388 LEU A O 1
ATOM 3187 N N . ASN A 1 389 ? 6.296 6.957 -21.105 1.00 56.47 389 ASN A N 1
ATOM 3188 C CA . ASN A 1 389 ? 6.718 8.248 -21.652 1.00 56.47 389 ASN A CA 1
ATOM 3189 C C . ASN A 1 389 ? 5.982 9.453 -21.020 1.00 56.47 389 ASN A C 1
ATOM 3191 O O . ASN A 1 389 ? 6.483 10.573 -21.105 1.00 56.47 389 ASN A O 1
ATOM 3195 N N . GLN A 1 390 ? 4.814 9.256 -20.392 1.00 51.38 390 GLN A N 1
ATOM 3196 C CA . GLN A 1 390 ? 4.015 10.311 -19.746 1.00 51.38 390 GLN A CA 1
ATOM 3197 C C . GLN A 1 390 ? 4.517 10.694 -18.347 1.00 51.38 390 GLN A C 1
ATOM 3199 O O . GLN A 1 390 ? 4.328 11.846 -17.955 1.00 51.38 390 GLN A O 1
ATOM 3204 N N . ASP A 1 391 ? 5.207 9.795 -17.635 1.00 46.25 391 ASP A N 1
ATOM 3205 C CA . ASP A 1 391 ? 5.729 10.043 -16.276 1.00 46.25 391 ASP A CA 1
ATOM 3206 C C . ASP A 1 391 ? 6.739 11.217 -16.194 1.00 46.25 391 ASP A C 1
ATOM 3208 O O . ASP A 1 391 ? 7.013 11.716 -15.105 1.00 46.25 391 ASP A O 1
ATOM 3212 N N . LEU A 1 392 ? 7.252 11.726 -17.324 1.00 39.78 392 LEU A N 1
ATOM 3213 C CA . LEU A 1 392 ? 8.071 12.950 -17.381 1.00 39.78 392 LEU A CA 1
ATOM 3214 C C . LEU A 1 392 ? 7.252 14.247 -17.517 1.00 39.78 392 LEU A C 1
ATOM 3216 O O . LEU A 1 392 ? 7.734 15.309 -17.133 1.00 39.78 392 LEU A O 1
ATOM 3220 N N . VAL A 1 393 ? 6.030 14.179 -18.053 1.00 33.44 393 VAL A N 1
ATOM 3221 C CA . VAL A 1 393 ? 5.217 15.356 -18.415 1.00 33.44 393 VAL A CA 1
ATOM 3222 C C . VAL A 1 393 ? 4.181 15.677 -17.333 1.00 33.44 393 VAL A C 1
ATOM 3224 O O . VAL A 1 393 ? 4.009 16.836 -16.968 1.00 33.44 393 VAL A O 1
ATOM 3227 N N . SER A 1 394 ? 3.541 14.668 -16.731 1.00 37.03 394 SER A N 1
ATOM 3228 C CA . SER A 1 394 ? 2.490 14.882 -15.719 1.00 37.03 394 SER A CA 1
ATOM 3229 C C . SER A 1 394 ? 2.996 15.391 -14.361 1.00 37.03 394 SER A C 1
ATOM 3231 O O . SER A 1 394 ? 2.200 15.876 -13.562 1.00 37.03 394 SER A O 1
ATOM 3233 N N . LEU A 1 395 ? 4.303 15.293 -14.090 1.00 35.31 395 LEU A N 1
ATOM 3234 C CA . LEU A 1 395 ? 4.953 15.840 -12.886 1.00 35.31 395 LEU A CA 1
ATOM 3235 C C . LEU A 1 395 ? 5.091 17.374 -12.923 1.00 35.31 395 LEU A C 1
ATOM 3237 O O . LEU A 1 395 ? 5.268 17.995 -11.876 1.00 35.31 395 LEU A O 1
ATOM 3241 N N . LEU A 1 396 ? 4.998 17.981 -14.111 1.00 34.53 396 LEU A N 1
ATOM 3242 C CA . LEU A 1 396 ? 5.096 19.429 -14.308 1.00 34.53 396 LEU A CA 1
ATOM 3243 C C . LEU A 1 396 ? 3.717 20.109 -14.236 1.00 34.53 396 LEU A C 1
ATOM 3245 O O . LEU A 1 396 ? 3.598 21.180 -13.649 1.00 34.53 396 LEU A O 1
ATOM 3249 N N . ASP A 1 397 ? 2.656 19.440 -14.698 1.00 32.34 397 ASP A N 1
ATOM 3250 C CA . ASP A 1 397 ? 1.289 19.990 -14.705 1.00 32.34 397 ASP A CA 1
ATOM 3251 C C . ASP A 1 397 ? 0.613 20.031 -13.317 1.00 32.34 397 ASP A C 1
ATOM 3253 O O . ASP A 1 397 ? -0.413 20.692 -13.138 1.00 32.34 397 ASP A O 1
ATOM 3257 N N . SER A 1 398 ? 1.155 19.341 -12.303 1.00 31.94 398 SER A N 1
ATOM 3258 C CA . SER A 1 398 ? 0.582 19.328 -10.945 1.00 31.94 398 SER A CA 1
ATOM 3259 C C . SER A 1 398 ? 0.941 20.548 -10.085 1.00 31.94 398 SER A C 1
ATOM 3261 O O . SER A 1 398 ? 0.499 20.616 -8.940 1.00 31.94 398 SER A O 1
ATOM 3263 N N . TYR A 1 399 ? 1.726 21.496 -10.607 1.00 35.34 399 TYR A N 1
ATOM 3264 C CA . TYR A 1 399 ? 2.113 22.728 -9.902 1.00 35.34 399 TYR A CA 1
ATOM 3265 C C .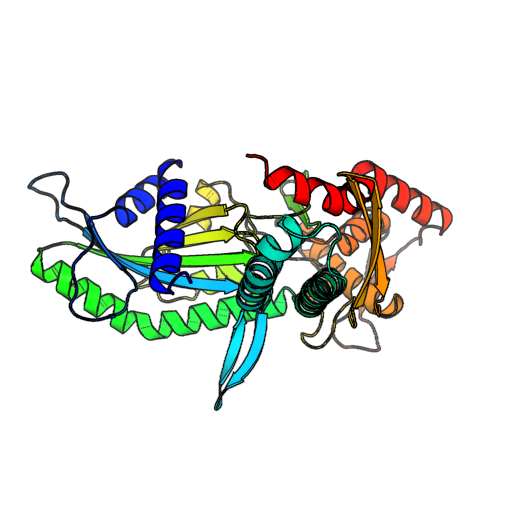 TYR A 1 399 ? 1.336 23.982 -10.342 1.00 35.34 399 TYR A C 1
ATOM 3267 O O . TYR A 1 399 ? 1.480 25.019 -9.700 1.00 35.34 399 TYR A O 1
ATOM 3275 N N . ASP A 1 400 ? 0.456 23.866 -11.345 1.00 30.45 400 ASP A N 1
ATOM 3276 C CA . ASP A 1 400 ? -0.370 24.969 -11.870 1.00 30.45 400 ASP A CA 1
ATOM 3277 C C . ASP A 1 400 ? -1.856 24.902 -11.444 1.00 30.45 400 ASP A C 1
ATOM 3279 O O . ASP A 1 400 ? -2.752 25.386 -12.145 1.00 30.45 400 ASP A O 1
ATOM 3283 N N . LYS A 1 401 ? -2.158 24.325 -10.271 1.00 30.50 401 LYS A N 1
ATOM 3284 C CA . LYS A 1 401 ? -3.501 24.402 -9.663 1.00 30.50 401 LYS A CA 1
ATOM 3285 C C . LYS A 1 401 ? -3.506 24.779 -8.193 1.00 30.50 401 LYS A C 1
ATOM 3287 O O . LYS A 1 401 ? -2.767 24.142 -7.413 1.00 30.50 401 LYS A O 1
#

Foldseek 3Di:
DQDPLNVQVVLLVVQLVQQCVDDDPSNVVSLVSPACWDDDDDCFPQNTWGWACDPDPVAFIEIEGEHEDEFALLWDWDDDPPDTAIDHVLVVLLVLVVVLCVVQVVVCVPDPDRDPVNQVSVQVSVQSVVQSVQLRFPVSRLVSLLRVQVVVLVCVVRRVVVSVVVCVVRVHHYAYEYEYEYEDADAFKWKDAPNDIDTDGGDQDAAAPSSVVSLLPGDPRHQKYKYWTAYSNRPDIHIAIAGSVCRVVSCVVVVHAHAHELELRPVPDSPDGQKHPKGKDWDWDDDPPDIDIDIDIDIDGDDVVVSVQSLQLSLVVVVVCVVVSGMYMYHPSNVLCCQQCVVQFPDWDDDPVDDRTIDGDGPDDDDPVSSVVSSVVVCVVVVVVVVVVCVVPVVVVVVPD

Radius of gyration: 24.21 Å; chains: 1; bounding box: 56×64×68 Å